Protein AF-A0A6V8KYN8-F1 (afdb_monomer_lite)

pLDDT: mean 85.49, std 18.17, range [21.08, 98.81]

Sequence (596 aa):
MGAVRSIAVTSRNAGNLDVFNVGDNGRVFTSWWYQGSDWAGGRAIGGFFPPDAPVAAISKSPNSIDLFVTGNDGRVYTSWWYEGQDWSGVNDNWRPIGGFFPPGAPITVASRHAGNLDLFVTGNDGRVYTSWWYEGQDWSGVNDNWRSIGGFFPAGAPISVTSRHAGNLDLFITGNDGRVYTSWWYEGQDWSGVNDNWRSIGGFFPAGAPVEAISKSPNSIDLFITGNDGRVYTSWWYEGQEWSGLNDNWRSIGGFFPAGAPISVTSRHAGNLDLFITGHDGRVYTSWWYEGQDWSGVNDNWRSIGGFFPAGAPVEAISKSPNSIDLFITGNDGRVYTSWWYEGQDWSGVNDNWRSIPPQPSGRAINVALESFRCHTETDEAGADEPYIIVAAIDLRSTVNVGGFGLPIPASRAFVYGAFEDVDEQETHQVPFQPVWGLNGEARSLQNPDDTIFLVGLMEWDDGNAQALRNLVAASVNSALFASLNVTDRSTRVNLLMQAFNGALQTPTGGPSTDEWVGLGQELRLVTADVILAETGGTARRSLRFQGTAATTRLPSPFAQRPTSPVWTPASGRQHGCRPDVALARRRSCSGGRRR

Radius of gyration: 29.85 Å; chains: 1; bounding box: 71×74×88 Å

Structure (mmCIF, N/CA/C/O backbone):
data_AF-A0A6V8KYN8-F1
#
_entry.id   AF-A0A6V8KYN8-F1
#
loop_
_atom_site.group_PDB
_atom_site.id
_atom_site.type_symbol
_atom_site.label_atom_id
_atom_site.label_alt_id
_atom_site.label_comp_id
_atom_site.label_asym_id
_atom_site.label_entity_id
_atom_site.label_seq_id
_atom_site.pdbx_PDB_ins_code
_atom_site.Cartn_x
_atom_site.Cartn_y
_atom_site.Cartn_z
_atom_site.occupancy
_atom_site.B_iso_or_equiv
_atom_site.auth_seq_id
_atom_site.auth_comp_id
_atom_site.auth_asym_id
_atom_site.auth_atom_id
_atom_site.pdbx_PDB_model_num
ATOM 1 N N . MET A 1 1 ? -5.652 -20.812 2.209 1.00 23.34 1 MET A N 1
ATOM 2 C CA . MET A 1 1 ? -6.066 -19.431 1.893 1.00 23.34 1 MET A CA 1
ATOM 3 C C . MET A 1 1 ? -4.845 -18.572 2.140 1.00 23.34 1 MET A C 1
ATOM 5 O O . MET A 1 1 ? -4.290 -18.687 3.224 1.00 23.34 1 MET A O 1
ATOM 9 N N . GLY A 1 2 ? -4.341 -17.874 1.119 1.00 29.20 2 GLY A N 1
ATOM 10 C CA . GLY A 1 2 ? -3.249 -16.914 1.312 1.00 29.20 2 GLY A CA 1
ATOM 11 C C . GLY A 1 2 ? -3.720 -15.775 2.215 1.00 29.20 2 GLY A C 1
ATOM 12 O O . GLY A 1 2 ? -4.926 -15.520 2.275 1.00 29.20 2 GLY A O 1
ATOM 13 N N . ALA A 1 3 ? -2.801 -15.148 2.947 1.00 40.41 3 ALA A N 1
ATOM 14 C CA . ALA A 1 3 ? -3.106 -13.921 3.672 1.00 40.41 3 ALA A CA 1
ATOM 15 C C . ALA A 1 3 ? -3.673 -12.889 2.682 1.00 40.41 3 ALA A C 1
ATOM 17 O O . ALA A 1 3 ? -3.210 -12.794 1.547 1.00 40.41 3 ALA A O 1
ATOM 18 N N . VAL A 1 4 ? -4.724 -12.166 3.068 1.00 58.47 4 VAL A N 1
ATOM 19 C CA . VAL A 1 4 ? -5.264 -11.109 2.209 1.00 58.47 4 VAL A CA 1
ATOM 20 C C . VAL A 1 4 ? -4.344 -9.896 2.316 1.00 58.47 4 VAL A C 1
ATOM 22 O O . VAL A 1 4 ? -4.077 -9.432 3.422 1.00 58.47 4 VAL A O 1
ATOM 25 N N . ARG A 1 5 ? -3.871 -9.388 1.172 1.00 71.50 5 ARG A N 1
ATOM 26 C CA . ARG A 1 5 ? -3.003 -8.205 1.086 1.00 71.50 5 ARG A CA 1
ATOM 27 C C . ARG A 1 5 ? -3.592 -7.003 1.807 1.00 71.50 5 ARG A C 1
ATOM 29 O O . ARG A 1 5 ? -4.652 -6.510 1.418 1.00 71.50 5 ARG A O 1
ATOM 36 N N . SER A 1 6 ? -2.844 -6.508 2.787 1.00 83.25 6 SER A N 1
ATOM 37 C CA . SER A 1 6 ? -3.078 -5.210 3.410 1.00 83.25 6 SER A CA 1
ATOM 38 C C . SER A 1 6 ? -2.625 -4.084 2.474 1.00 83.25 6 SER A C 1
ATOM 40 O O . SER A 1 6 ? -1.646 -4.215 1.732 1.00 83.25 6 SER A O 1
ATOM 42 N N . ILE A 1 7 ? -3.380 -2.989 2.486 1.00 92.44 7 ILE A N 1
ATOM 43 C CA . ILE A 1 7 ? -3.111 -1.764 1.739 1.00 92.44 7 ILE A CA 1
ATOM 44 C C . ILE A 1 7 ? -2.935 -0.649 2.762 1.00 92.44 7 ILE A C 1
ATOM 46 O O . ILE A 1 7 ? -3.703 -0.569 3.713 1.00 92.44 7 ILE A O 1
ATOM 50 N N . ALA A 1 8 ? -1.960 0.222 2.530 1.00 95.06 8 ALA A N 1
ATOM 51 C CA . ALA A 1 8 ? -1.865 1.504 3.209 1.00 95.06 8 ALA A CA 1
ATOM 52 C C . ALA A 1 8 ? -2.306 2.599 2.245 1.00 95.06 8 ALA A C 1
ATOM 54 O O . ALA A 1 8 ? -1.895 2.602 1.081 1.00 95.06 8 ALA A O 1
ATOM 55 N N . VAL A 1 9 ? -3.081 3.563 2.726 1.00 95.25 9 VAL A N 1
ATOM 56 C CA . VAL A 1 9 ? -3.381 4.776 1.971 1.00 95.25 9 VAL A CA 1
ATOM 57 C C . VAL A 1 9 ? -3.087 5.995 2.825 1.00 95.25 9 VAL A C 1
ATOM 59 O O . VAL A 1 9 ? -3.316 6.012 4.029 1.00 95.25 9 VAL A O 1
ATOM 62 N N . THR A 1 10 ? -2.557 7.036 2.201 1.00 94.75 10 THR A N 1
ATOM 63 C CA . THR A 1 10 ? -2.356 8.316 2.868 1.00 94.75 10 THR A CA 1
ATOM 64 C C . THR A 1 10 ? -2.632 9.468 1.916 1.00 94.75 10 THR A C 1
ATOM 66 O O . THR A 1 10 ? -2.615 9.320 0.693 1.00 94.75 10 THR A O 1
ATOM 69 N N . SER A 1 11 ? -2.895 10.635 2.490 1.00 92.50 11 SER A N 1
ATOM 70 C CA . SER A 1 11 ? -3.123 11.877 1.763 1.00 92.50 11 SER A CA 1
ATOM 71 C C . SER A 1 11 ? -2.108 12.903 2.245 1.00 92.50 11 SER A C 1
ATOM 73 O O . SER A 1 11 ? -2.225 13.424 3.353 1.00 92.50 11 SER A O 1
ATOM 75 N N . ARG A 1 12 ? -1.108 13.210 1.412 1.00 88.62 12 ARG A N 1
ATOM 76 C CA . ARG A 1 12 ? -0.095 14.229 1.745 1.00 88.62 12 ARG A CA 1
ATOM 77 C C . ARG A 1 12 ? -0.612 15.665 1.680 1.00 88.62 12 ARG A C 1
ATOM 79 O O . ARG A 1 12 ? -0.052 16.533 2.331 1.00 88.62 12 ARG A O 1
ATOM 86 N N . ASN A 1 13 ? -1.659 15.916 0.896 1.00 86.19 13 ASN A N 1
ATOM 87 C CA . ASN A 1 13 ? -2.368 17.193 0.792 1.00 86.19 13 ASN A CA 1
ATOM 88 C C . ASN A 1 13 ? -3.811 16.933 0.373 1.00 86.19 13 ASN A C 1
ATOM 90 O O . ASN A 1 13 ? -4.101 15.898 -0.227 1.00 86.19 13 ASN A O 1
ATOM 94 N N . ALA A 1 14 ? -4.680 17.926 0.568 1.00 83.69 14 ALA A N 1
ATOM 95 C CA . ALA A 1 14 ? -6.004 17.907 -0.039 1.00 83.69 14 ALA A CA 1
ATOM 96 C C . ALA A 1 14 ? -5.908 17.652 -1.556 1.00 83.69 14 ALA A C 1
ATOM 98 O O . ALA A 1 14 ? -5.114 18.283 -2.256 1.00 83.69 14 ALA A O 1
ATOM 99 N N . GLY A 1 15 ? -6.722 16.719 -2.052 1.00 83.19 15 GLY A N 1
ATOM 100 C CA . GLY A 1 15 ? -6.782 16.389 -3.478 1.00 83.19 15 GLY A CA 1
ATOM 101 C C . GLY A 1 15 ? -5.673 15.461 -3.983 1.00 83.19 15 GLY A C 1
ATOM 102 O O . GLY A 1 15 ? -5.506 15.345 -5.197 1.00 83.19 15 GLY A O 1
ATOM 103 N N . ASN A 1 16 ? -4.938 14.784 -3.096 1.00 91.56 16 ASN A N 1
ATOM 104 C CA . ASN A 1 16 ? -3.980 13.754 -3.481 1.00 91.56 16 ASN A CA 1
ATOM 105 C C . ASN A 1 16 ? -4.149 12.482 -2.642 1.00 91.56 16 ASN A C 1
ATOM 107 O O . ASN A 1 16 ? -4.446 12.555 -1.455 1.00 91.56 16 ASN A O 1
ATOM 111 N N . LEU A 1 17 ? -3.909 11.328 -3.257 1.00 94.94 17 LEU A N 1
ATOM 112 C CA . LEU A 1 17 ? -3.855 10.034 -2.582 1.00 94.94 17 LEU A CA 1
ATOM 113 C C . LEU A 1 17 ? -2.600 9.286 -3.007 1.00 94.94 17 LEU A C 1
ATOM 115 O O . LEU A 1 17 ? -2.260 9.277 -4.189 1.00 94.94 17 LEU A O 1
ATOM 119 N N . ASP A 1 18 ? -1.957 8.617 -2.059 1.00 95.50 18 ASP A N 1
ATOM 120 C CA . ASP A 1 18 ? -0.874 7.674 -2.309 1.00 95.50 18 ASP A CA 1
ATOM 121 C C . ASP A 1 18 ? -1.236 6.336 -1.646 1.00 95.50 18 ASP A C 1
ATOM 123 O O . ASP A 1 18 ? -1.604 6.285 -0.473 1.00 95.50 18 ASP A O 1
ATOM 127 N N . VAL A 1 19 ? -1.161 5.259 -2.424 1.00 95.94 19 VAL A N 1
ATOM 128 C CA . VAL A 1 19 ? -1.545 3.890 -2.065 1.00 95.94 19 VAL A CA 1
ATOM 129 C C . VAL A 1 19 ? -0.307 3.007 -2.103 1.00 95.94 19 VAL A C 1
ATOM 131 O O . VAL A 1 19 ? 0.451 3.045 -3.077 1.00 95.94 19 VAL A O 1
ATOM 134 N N . PHE A 1 20 ? -0.134 2.186 -1.070 1.00 95.50 20 PHE A N 1
ATOM 135 C CA . PHE A 1 20 ? 1.021 1.318 -0.881 1.00 95.50 20 PHE A CA 1
ATOM 136 C C . PHE A 1 20 ? 0.610 -0.102 -0.522 1.00 95.50 20 PHE A C 1
ATOM 138 O O . PHE A 1 20 ? -0.346 -0.320 0.217 1.00 95.50 20 PHE A O 1
ATOM 145 N N . ASN A 1 21 ? 1.378 -1.075 -1.001 1.00 93.44 21 ASN A N 1
ATOM 146 C CA . ASN A 1 21 ? 1.255 -2.471 -0.592 1.00 93.44 21 ASN A CA 1
ATOM 147 C C . ASN A 1 21 ? 2.554 -3.224 -0.883 1.00 93.44 21 ASN A C 1
ATOM 149 O O . ASN A 1 21 ? 3.335 -2.830 -1.756 1.00 93.44 21 ASN A O 1
ATOM 153 N N . VAL A 1 22 ? 2.749 -4.345 -0.192 1.00 91.50 22 VAL A N 1
ATOM 154 C CA . VAL A 1 22 ? 3.766 -5.335 -0.553 1.00 91.50 22 VAL A CA 1
ATOM 155 C C . VAL A 1 22 ? 3.171 -6.297 -1.583 1.00 91.50 22 VAL A C 1
ATOM 157 O O . VAL A 1 22 ? 2.069 -6.810 -1.397 1.00 91.50 22 VAL A O 1
ATOM 160 N N . GLY A 1 23 ? 3.857 -6.505 -2.707 1.00 84.69 23 GLY A N 1
ATOM 161 C CA . GLY A 1 23 ? 3.446 -7.481 -3.725 1.00 84.69 23 GLY A CA 1
ATOM 162 C C . GLY A 1 23 ? 3.896 -8.913 -3.401 1.00 84.69 23 GLY A C 1
ATOM 163 O O . GLY A 1 23 ? 4.711 -9.126 -2.507 1.00 84.69 23 GLY A O 1
ATOM 164 N N . ASP A 1 24 ? 3.459 -9.900 -4.200 1.00 80.56 24 ASP A N 1
ATOM 165 C CA . ASP A 1 24 ? 3.880 -11.322 -4.083 1.00 80.56 24 ASP A CA 1
ATOM 166 C C . ASP A 1 24 ? 5.403 -11.515 -4.093 1.00 80.56 24 ASP A C 1
ATOM 168 O O . ASP A 1 24 ? 5.936 -12.519 -3.628 1.00 80.56 24 ASP A O 1
ATOM 172 N N . ASN A 1 25 ? 6.115 -10.569 -4.696 1.00 73.69 25 ASN A N 1
ATOM 173 C CA . ASN A 1 25 ? 7.564 -10.576 -4.832 1.00 73.69 25 ASN A CA 1
ATOM 174 C C . ASN A 1 25 ? 8.295 -9.939 -3.636 1.00 73.69 25 ASN A C 1
ATOM 176 O O . ASN A 1 25 ? 9.516 -9.799 -3.698 1.00 73.69 25 ASN A O 1
ATOM 180 N N . GLY A 1 26 ? 7.569 -9.507 -2.603 1.00 85.19 26 GLY A N 1
ATOM 181 C CA . GLY A 1 26 ? 8.120 -8.837 -1.429 1.00 85.19 26 GLY A CA 1
ATOM 182 C C . GLY A 1 26 ? 8.507 -7.370 -1.641 1.00 85.19 26 GLY A C 1
ATOM 183 O O . GLY A 1 26 ? 8.985 -6.735 -0.704 1.00 85.19 26 GLY A O 1
ATOM 184 N N . ARG A 1 27 ? 8.318 -6.798 -2.838 1.00 88.44 27 ARG A N 1
ATOM 185 C CA . ARG A 1 27 ? 8.599 -5.374 -3.085 1.00 88.44 27 ARG A CA 1
ATOM 186 C C . ARG A 1 27 ? 7.436 -4.510 -2.625 1.00 88.44 27 ARG A C 1
ATOM 188 O O . ARG A 1 27 ? 6.277 -4.876 -2.823 1.00 88.44 27 ARG A O 1
ATOM 195 N N . VAL A 1 28 ? 7.751 -3.332 -2.092 1.00 92.81 28 VAL A N 1
ATOM 196 C CA . VAL A 1 28 ? 6.746 -2.297 -1.826 1.00 92.81 28 VAL A CA 1
ATOM 197 C C . VAL A 1 28 ? 6.464 -1.551 -3.119 1.00 92.81 28 VAL A C 1
ATOM 199 O O . VAL A 1 28 ? 7.387 -1.096 -3.798 1.00 92.81 28 VAL A O 1
ATOM 202 N N . PHE A 1 29 ? 5.191 -1.408 -3.456 1.00 90.81 29 PHE A N 1
ATOM 203 C CA . PHE A 1 29 ? 4.735 -0.633 -4.600 1.00 90.81 29 PHE A CA 1
ATOM 204 C C . PHE A 1 29 ? 4.007 0.622 -4.149 1.00 90.81 29 PHE A C 1
ATOM 206 O O . PHE A 1 29 ? 3.380 0.637 -3.095 1.00 90.81 29 PHE A O 1
ATOM 213 N N . THR A 1 30 ? 4.059 1.653 -4.987 1.00 93.00 30 THR A N 1
ATOM 214 C CA . THR A 1 30 ? 3.237 2.852 -4.846 1.00 93.00 30 THR A CA 1
ATOM 215 C C . THR A 1 30 ? 2.414 3.113 -6.097 1.00 93.00 30 THR A C 1
ATOM 217 O O . THR A 1 30 ? 2.867 2.911 -7.233 1.00 93.00 30 THR A O 1
ATOM 220 N N . SER A 1 31 ? 1.189 3.571 -5.868 1.00 92.88 31 SER A N 1
ATOM 221 C CA . SER A 1 31 ? 0.343 4.221 -6.860 1.00 92.88 31 SER A CA 1
ATOM 222 C C . SER A 1 31 ? -0.220 5.497 -6.275 1.00 92.88 31 SER A C 1
ATOM 224 O O . SER A 1 31 ? -0.469 5.569 -5.079 1.00 92.88 31 SER A O 1
ATOM 226 N N . TRP A 1 32 ? -0.421 6.505 -7.105 1.00 92.69 32 TRP A N 1
ATOM 227 C CA . TRP A 1 32 ? -0.837 7.817 -6.647 1.00 92.69 32 TRP A CA 1
ATOM 228 C C . TRP A 1 32 ? -1.872 8.422 -7.581 1.00 92.69 32 TRP A C 1
ATOM 230 O O . TRP A 1 32 ? -1.965 8.087 -8.767 1.00 92.69 32 TRP A O 1
ATOM 240 N N . TRP A 1 33 ? -2.650 9.337 -7.028 1.00 93.25 33 TRP A N 1
ATOM 241 C CA . TRP A 1 33 ? -3.698 10.052 -7.726 1.00 93.25 33 TRP A CA 1
ATOM 242 C C . TRP A 1 33 ? -3.673 11.522 -7.340 1.00 93.25 33 TRP A C 1
ATOM 244 O O . TRP A 1 33 ? -3.580 11.857 -6.161 1.00 93.25 33 TRP A O 1
ATOM 254 N N . TYR A 1 34 ? -3.822 12.378 -8.348 1.00 89.50 34 TYR A N 1
ATOM 255 C CA . TYR A 1 34 ? -4.008 13.813 -8.184 1.00 89.50 34 TYR A CA 1
ATOM 256 C C . TYR A 1 34 ? -5.390 14.209 -8.686 1.00 89.50 34 TYR A C 1
ATOM 258 O O . TYR A 1 34 ? -5.866 13.692 -9.702 1.00 89.50 34 TYR A O 1
ATOM 266 N N . GLN A 1 35 ? -5.997 15.196 -8.034 1.00 85.44 35 GLN A N 1
ATOM 267 C CA . GLN A 1 35 ? -7.238 15.791 -8.503 1.00 85.44 35 GLN A CA 1
ATOM 268 C C . GLN A 1 35 ? -7.124 16.262 -9.959 1.00 85.44 35 GLN A C 1
ATOM 270 O O . GLN A 1 35 ? -6.202 16.981 -10.335 1.00 85.44 35 GLN A O 1
ATOM 275 N N . GLY A 1 36 ? -8.083 15.836 -10.785 1.00 81.44 36 GLY A N 1
ATOM 276 C CA . GLY A 1 36 ? -8.112 16.141 -12.218 1.00 81.44 36 GLY A CA 1
ATOM 277 C C . GLY A 1 36 ? -7.216 15.253 -13.088 1.00 81.44 36 GLY A C 1
ATOM 278 O O . GLY A 1 36 ? -7.164 15.467 -14.295 1.00 81.44 36 GLY A O 1
ATOM 279 N N . SER A 1 37 ? -6.537 14.259 -12.510 1.00 84.06 37 SER A N 1
ATOM 280 C CA . SER A 1 37 ? -5.737 13.269 -13.239 1.00 84.06 37 SER A CA 1
ATOM 281 C C . SER A 1 37 ? -6.308 11.859 -13.087 1.00 84.06 37 SER A C 1
ATOM 283 O O . SER A 1 37 ? -7.102 11.573 -12.189 1.00 84.06 37 SER A O 1
ATOM 285 N N . ASP A 1 38 ? -5.879 10.956 -13.966 1.00 85.62 38 ASP A N 1
ATOM 286 C CA . ASP A 1 38 ? -6.027 9.524 -13.733 1.00 85.62 38 ASP A CA 1
ATOM 287 C C . ASP A 1 38 ? -4.990 9.017 -12.725 1.00 85.62 38 ASP A C 1
ATOM 289 O O . ASP A 1 38 ? -3.974 9.663 -12.462 1.00 85.62 38 ASP A O 1
ATOM 293 N N . TRP A 1 39 ? -5.250 7.837 -12.163 1.00 89.81 39 TRP A N 1
ATOM 294 C CA . TRP A 1 39 ? -4.274 7.142 -11.334 1.00 89.81 39 TRP A CA 1
ATOM 295 C C . TRP A 1 39 ? -2.990 6.855 -12.117 1.00 89.81 39 TRP A C 1
ATOM 297 O O . TRP A 1 39 ? -3.029 6.373 -13.251 1.00 89.81 39 TRP A O 1
ATOM 307 N N . ALA A 1 40 ? -1.854 7.062 -11.465 1.00 83.88 40 ALA A N 1
ATOM 308 C CA . ALA A 1 40 ? -0.535 6.690 -11.951 1.00 83.88 40 ALA A CA 1
ATOM 309 C C . ALA A 1 40 ? 0.153 5.755 -10.946 1.00 83.88 40 ALA A C 1
ATOM 311 O O . ALA A 1 40 ? -0.252 5.656 -9.789 1.00 83.88 40 ALA A O 1
ATOM 312 N N . GLY A 1 41 ? 1.186 5.039 -11.389 1.00 82.88 41 GLY A N 1
ATOM 313 C CA . GLY A 1 41 ? 2.013 4.216 -10.508 1.00 82.88 41 GLY A CA 1
ATOM 314 C C . GLY A 1 41 ? 2.144 2.764 -10.937 1.00 82.88 41 GLY A C 1
ATOM 315 O O . GLY A 1 41 ? 2.483 2.492 -12.089 1.00 82.88 41 GLY A O 1
ATOM 316 N N . GLY A 1 42 ? 2.001 1.844 -9.979 1.00 76.94 42 GLY A N 1
ATOM 317 C CA . GLY A 1 42 ? 2.510 0.474 -10.103 1.00 76.94 42 GLY A CA 1
ATOM 318 C C . GLY A 1 42 ? 4.041 0.415 -10.018 1.00 76.94 42 GLY A C 1
ATOM 319 O O . GLY A 1 42 ? 4.666 -0.519 -10.519 1.00 76.94 42 GLY A O 1
ATOM 320 N N . ARG A 1 43 ? 4.665 1.442 -9.429 1.00 83.75 43 ARG A N 1
ATOM 321 C CA . ARG A 1 43 ? 6.120 1.589 -9.340 1.00 83.75 43 ARG A CA 1
ATOM 322 C C . ARG A 1 43 ? 6.634 0.942 -8.060 1.00 83.75 43 ARG A C 1
ATOM 324 O O . ARG A 1 43 ? 6.095 1.207 -6.990 1.00 83.75 43 ARG A O 1
ATOM 331 N N . ALA A 1 44 ? 7.685 0.131 -8.160 1.00 84.88 44 ALA A N 1
ATOM 332 C CA . ALA A 1 44 ? 8.351 -0.416 -6.984 1.00 84.88 44 ALA A CA 1
ATOM 333 C C . ALA A 1 44 ? 9.220 0.655 -6.301 1.00 84.88 44 ALA A C 1
ATOM 335 O O . ALA A 1 44 ? 9.998 1.337 -6.965 1.00 84.88 44 ALA A O 1
ATOM 336 N N . ILE A 1 45 ? 9.130 0.745 -4.976 1.00 87.00 45 ILE A N 1
ATOM 337 C CA . ILE A 1 45 ? 9.997 1.554 -4.100 1.00 87.00 45 ILE A CA 1
ATOM 338 C C . ILE A 1 45 ? 11.144 0.690 -3.534 1.00 87.00 45 ILE A C 1
ATOM 340 O O . ILE A 1 45 ? 11.861 1.078 -2.624 1.00 87.00 45 ILE A O 1
ATOM 344 N N . GLY A 1 46 ? 11.344 -0.513 -4.071 1.00 84.06 46 GLY A N 1
ATOM 345 C CA . GLY A 1 46 ? 12.358 -1.446 -3.584 1.00 84.06 46 GLY A CA 1
ATOM 346 C C . GLY A 1 46 ? 11.899 -2.275 -2.382 1.00 84.06 46 GLY A C 1
ATOM 347 O O . GLY A 1 46 ? 10.703 -2.384 -2.098 1.00 84.06 46 GLY A O 1
ATOM 348 N N . GLY A 1 47 ? 12.875 -2.875 -1.708 1.00 82.12 47 GLY A N 1
ATOM 349 C CA . GLY A 1 47 ? 12.687 -3.719 -0.533 1.00 82.12 47 GLY A CA 1
ATOM 350 C C . GLY A 1 47 ? 12.395 -5.180 -0.876 1.00 82.12 47 GLY A C 1
ATOM 351 O O . GLY A 1 47 ? 11.966 -5.509 -1.983 1.00 82.12 47 GLY A O 1
ATOM 352 N N . PHE A 1 48 ? 12.648 -6.061 0.093 1.00 88.00 48 PHE A N 1
ATOM 353 C CA . PHE A 1 48 ? 12.319 -7.485 0.029 1.00 88.00 48 PHE A CA 1
ATOM 354 C C . PHE A 1 48 ? 11.724 -7.923 1.371 1.00 88.00 48 PHE A C 1
ATOM 356 O O . PHE A 1 48 ? 12.420 -8.379 2.283 1.00 88.00 48 PHE A O 1
ATOM 363 N N . PHE A 1 49 ? 10.420 -7.715 1.494 1.00 92.00 49 PHE A N 1
ATOM 364 C CA . PHE A 1 49 ? 9.603 -7.976 2.675 1.00 92.00 49 PHE A CA 1
ATOM 365 C C . PHE A 1 49 ? 8.810 -9.278 2.513 1.00 92.00 49 PHE A C 1
ATOM 367 O O . PHE A 1 49 ? 8.749 -9.820 1.405 1.00 92.00 49 PHE A O 1
ATOM 374 N N . PRO A 1 50 ? 8.227 -9.828 3.591 1.00 92.44 50 PRO A N 1
ATOM 375 C CA . PRO A 1 50 ? 7.306 -10.947 3.459 1.00 92.44 50 PRO A CA 1
ATOM 376 C C . PRO A 1 50 ? 6.172 -10.567 2.494 1.00 92.44 50 PRO A C 1
ATOM 378 O O . PRO A 1 50 ? 5.629 -9.466 2.618 1.00 92.44 50 PRO A O 1
ATOM 381 N N . PRO A 1 51 ? 5.824 -11.424 1.518 1.00 87.31 51 PRO A N 1
ATOM 382 C CA . PRO A 1 51 ? 4.704 -11.167 0.623 1.00 87.31 51 PRO A CA 1
ATOM 383 C C . PRO A 1 51 ? 3.437 -10.821 1.403 1.00 87.31 51 PRO A C 1
ATOM 385 O O . PRO A 1 51 ? 3.157 -11.433 2.433 1.00 87.31 51 PRO A O 1
ATOM 388 N N . ASP A 1 52 ? 2.697 -9.831 0.908 1.00 87.81 52 ASP A N 1
ATOM 389 C CA . ASP A 1 52 ? 1.433 -9.366 1.486 1.00 87.81 52 ASP A CA 1
ATOM 390 C C . ASP A 1 52 ? 1.541 -8.754 2.900 1.00 87.81 52 ASP A C 1
ATOM 392 O O . ASP A 1 52 ? 0.513 -8.476 3.524 1.00 87.81 52 ASP A O 1
ATOM 396 N N . ALA A 1 53 ? 2.763 -8.503 3.398 1.00 93.62 53 ALA A N 1
ATOM 397 C CA . ALA A 1 53 ? 2.977 -7.845 4.683 1.00 93.62 53 ALA A CA 1
ATOM 398 C C . ALA A 1 53 ? 2.296 -6.461 4.727 1.00 93.62 53 ALA A C 1
ATOM 400 O O . ALA A 1 53 ? 2.371 -5.710 3.745 1.00 93.62 53 ALA A O 1
ATOM 401 N N . PRO A 1 54 ? 1.672 -6.087 5.860 1.00 95.38 54 PRO A N 1
ATOM 402 C CA . PRO A 1 54 ? 1.139 -4.748 6.049 1.00 95.38 54 PRO A CA 1
ATOM 403 C C . PRO A 1 54 ? 2.228 -3.686 5.926 1.00 95.38 54 PRO A C 1
ATOM 405 O O . PRO A 1 54 ? 3.324 -3.819 6.475 1.00 95.38 54 PRO A O 1
ATOM 408 N N . VAL A 1 55 ? 1.890 -2.611 5.221 1.00 96.38 55 VAL A N 1
ATOM 409 C CA . VAL A 1 55 ? 2.676 -1.379 5.177 1.00 96.38 55 VAL A CA 1
ATOM 410 C C . VAL A 1 55 ? 1.933 -0.357 6.024 1.00 96.38 55 VAL A C 1
ATOM 412 O O . VAL A 1 55 ? 0.727 -0.205 5.865 1.00 96.38 55 VAL A O 1
ATOM 415 N N . ALA A 1 56 ? 2.628 0.365 6.895 1.00 96.81 56 ALA A N 1
ATOM 416 C CA . ALA A 1 56 ? 2.079 1.583 7.481 1.00 96.81 56 ALA A CA 1
ATOM 417 C C . ALA A 1 56 ? 2.550 2.787 6.679 1.00 96.81 56 ALA A C 1
ATOM 419 O O . ALA A 1 56 ? 3.727 2.858 6.321 1.00 96.81 56 ALA A O 1
ATOM 420 N N . ALA A 1 57 ? 1.650 3.731 6.422 1.00 96.12 57 ALA A N 1
ATOM 421 C CA . ALA A 1 57 ? 1.950 4.963 5.710 1.00 96.12 57 ALA A CA 1
ATOM 422 C C . ALA A 1 57 ? 1.416 6.162 6.488 1.00 96.12 57 ALA A C 1
ATOM 424 O O . ALA A 1 57 ? 0.283 6.146 6.962 1.00 96.12 57 ALA A O 1
ATOM 425 N N . ILE A 1 58 ? 2.213 7.221 6.588 1.00 94.56 58 ILE A N 1
ATOM 426 C CA . ILE A 1 58 ? 1.780 8.473 7.205 1.00 94.56 58 ILE A CA 1
ATOM 427 C C . ILE A 1 58 ? 2.395 9.669 6.492 1.00 94.56 58 ILE A C 1
ATOM 429 O O . ILE A 1 58 ? 3.563 9.656 6.111 1.00 94.56 58 ILE A O 1
ATOM 433 N N . SER A 1 59 ? 1.607 10.729 6.346 1.00 91.88 59 SER A N 1
ATOM 434 C CA . SER A 1 59 ? 2.098 12.045 5.955 1.00 91.88 59 SER A CA 1
ATOM 435 C C . SER A 1 59 ? 2.284 12.900 7.205 1.00 91.88 59 SER A C 1
ATOM 437 O O . SER A 1 59 ? 1.320 13.437 7.747 1.00 91.88 59 SER A O 1
ATOM 439 N N . LYS A 1 60 ? 3.529 13.046 7.667 1.00 83.62 60 LYS A N 1
ATOM 440 C CA . LYS A 1 60 ? 3.862 13.859 8.855 1.00 83.62 60 LYS A CA 1
ATOM 441 C C . LYS A 1 60 ? 3.800 15.373 8.616 1.00 83.62 60 LYS A C 1
ATOM 443 O O . LYS A 1 60 ? 3.722 16.156 9.559 1.00 83.62 60 LYS A O 1
ATOM 448 N N . SER A 1 61 ? 3.871 15.786 7.357 1.00 84.38 61 SER A N 1
ATOM 449 C CA . SER A 1 61 ? 3.754 17.171 6.899 1.00 84.38 61 SER A CA 1
ATOM 450 C C . SER A 1 61 ? 3.339 17.186 5.427 1.00 84.38 61 SER A C 1
ATOM 452 O O . SER A 1 61 ? 3.611 16.200 4.732 1.00 84.38 61 SER A O 1
ATOM 454 N N . PRO A 1 62 ? 2.747 18.290 4.930 1.00 88.38 62 PRO A N 1
ATOM 455 C CA . PRO A 1 62 ? 2.515 18.482 3.503 1.00 88.38 62 PRO A CA 1
ATOM 456 C C . PRO A 1 62 ? 3.721 18.061 2.662 1.00 88.38 62 PRO A C 1
ATOM 458 O O . PRO A 1 62 ? 4.863 18.328 3.039 1.00 88.38 62 PRO A O 1
ATOM 461 N N . ASN A 1 63 ? 3.469 17.408 1.527 1.00 90.00 63 ASN A N 1
ATOM 462 C CA . ASN A 1 63 ? 4.514 16.993 0.581 1.00 90.00 63 ASN A CA 1
ATOM 463 C C . ASN A 1 63 ? 5.565 16.011 1.140 1.00 90.00 63 ASN A C 1
ATOM 465 O O . ASN A 1 63 ? 6.683 15.946 0.623 1.00 90.00 63 ASN A O 1
ATOM 469 N N . SER A 1 64 ? 5.214 15.218 2.156 1.00 92.88 64 SER A N 1
ATOM 470 C CA . SER A 1 64 ? 6.081 14.157 2.678 1.00 92.88 64 SER A CA 1
ATOM 471 C C . SER A 1 64 ? 5.300 12.902 3.035 1.00 92.88 64 SER A C 1
ATOM 473 O O . SER A 1 64 ? 4.138 12.996 3.422 1.00 92.88 64 SER A O 1
ATOM 475 N N . ILE A 1 65 ? 5.934 11.739 2.903 1.00 95.56 65 ILE A N 1
ATOM 476 C CA . ILE A 1 65 ? 5.358 10.453 3.306 1.00 95.56 65 ILE A CA 1
ATOM 477 C C . ILE A 1 65 ? 6.455 9.596 3.925 1.00 95.56 65 ILE A C 1
ATOM 479 O O . ILE A 1 65 ? 7.550 9.509 3.372 1.00 95.56 65 ILE A O 1
ATOM 483 N N . ASP A 1 66 ? 6.133 8.919 5.018 1.00 96.69 66 ASP A N 1
ATOM 484 C CA . ASP A 1 66 ? 6.966 7.903 5.646 1.00 96.69 66 ASP A CA 1
ATOM 485 C C . ASP A 1 66 ? 6.236 6.554 5.600 1.00 96.69 66 ASP A C 1
ATOM 487 O O . ASP A 1 66 ? 5.035 6.471 5.872 1.00 96.69 66 ASP A O 1
ATOM 491 N N . LEU A 1 67 ? 6.970 5.504 5.234 1.00 97.81 67 LEU A N 1
ATOM 492 C CA . LEU A 1 67 ? 6.505 4.122 5.182 1.00 97.81 67 LEU A CA 1
ATOM 493 C C . LEU A 1 67 ? 7.245 3.269 6.201 1.00 97.81 67 LEU A C 1
ATOM 495 O O . LEU A 1 67 ? 8.443 3.468 6.421 1.00 97.81 67 LEU A O 1
ATOM 499 N N . PHE A 1 68 ? 6.551 2.271 6.745 1.00 98.19 68 PHE A N 1
ATOM 500 C CA . PHE A 1 68 ? 7.114 1.299 7.680 1.00 98.19 68 PHE A CA 1
ATOM 501 C C . PHE A 1 68 ? 6.648 -0.116 7.353 1.00 98.19 68 PHE A C 1
ATOM 503 O O . PHE A 1 68 ? 5.468 -0.328 7.073 1.00 98.19 68 PHE A O 1
ATOM 510 N N . VAL A 1 69 ? 7.571 -1.080 7.399 1.00 98.12 69 VAL A N 1
ATOM 511 C CA . VAL A 1 69 ? 7.286 -2.502 7.144 1.00 98.12 69 VAL A CA 1
ATOM 512 C C . VAL A 1 69 ? 8.150 -3.378 8.049 1.00 98.12 69 VAL A C 1
ATOM 514 O O . VAL A 1 69 ? 9.338 -3.100 8.233 1.00 98.12 69 VAL A O 1
ATOM 517 N N . THR A 1 70 ? 7.581 -4.460 8.581 1.00 98.25 70 THR A N 1
ATOM 518 C CA . THR A 1 70 ? 8.339 -5.488 9.309 1.00 98.25 70 THR A CA 1
ATOM 519 C C . THR A 1 70 ? 8.962 -6.489 8.329 1.00 98.25 70 THR A C 1
ATOM 521 O O . THR A 1 70 ? 8.265 -7.166 7.573 1.00 98.25 70 THR A O 1
ATOM 524 N N . GLY A 1 71 ? 10.290 -6.578 8.338 1.00 95.94 71 GLY A N 1
ATOM 525 C CA . GLY A 1 71 ? 11.122 -7.390 7.455 1.00 95.94 71 GLY A CA 1
ATOM 526 C C . GLY A 1 71 ? 11.027 -8.897 7.665 1.00 95.94 71 GLY A C 1
ATOM 527 O O . GLY A 1 71 ? 10.514 -9.391 8.667 1.00 95.94 71 GLY A O 1
ATOM 528 N N . ASN A 1 72 ? 11.590 -9.639 6.706 1.00 94.25 72 ASN A N 1
ATOM 529 C CA . ASN A 1 72 ? 11.753 -11.095 6.788 1.00 94.25 72 ASN A CA 1
ATOM 530 C C . ASN A 1 72 ? 12.640 -11.525 7.973 1.00 94.25 72 ASN A C 1
ATOM 532 O O . ASN A 1 72 ? 12.523 -12.645 8.460 1.00 94.25 72 ASN A O 1
ATOM 536 N N . ASP A 1 73 ? 13.524 -10.639 8.431 1.00 93.62 73 ASP A N 1
ATOM 537 C CA . ASP A 1 73 ? 14.403 -10.828 9.586 1.00 93.62 73 ASP A CA 1
ATOM 538 C C . ASP A 1 73 ? 13.785 -10.339 10.910 1.00 93.62 73 ASP A C 1
ATOM 540 O O . ASP A 1 73 ? 14.449 -10.368 11.945 1.00 93.62 73 ASP A O 1
ATOM 544 N N . GLY A 1 74 ? 12.529 -9.880 10.882 1.00 96.00 74 GLY A N 1
ATOM 545 C CA . GLY A 1 74 ? 11.812 -9.353 12.040 1.00 96.00 74 GLY A CA 1
ATOM 546 C C . GLY A 1 74 ? 12.157 -7.908 12.414 1.00 96.00 74 GLY A C 1
ATOM 547 O O . GLY A 1 74 ? 11.554 -7.380 13.350 1.00 96.00 74 GLY A O 1
ATOM 548 N N . ARG A 1 75 ? 13.082 -7.237 11.713 1.00 97.81 75 ARG A N 1
ATOM 549 C CA . ARG A 1 75 ? 13.362 -5.810 11.943 1.00 97.81 75 ARG A CA 1
ATOM 550 C C . ARG A 1 75 ? 12.297 -4.940 11.305 1.00 97.81 75 ARG A C 1
ATOM 552 O O . ARG A 1 75 ? 11.779 -5.270 10.243 1.00 97.81 75 ARG A O 1
ATOM 559 N N . VAL A 1 76 ? 12.022 -3.784 11.896 1.00 98.50 76 VAL A N 1
ATOM 560 C CA . VAL A 1 76 ? 11.214 -2.767 11.219 1.00 98.50 76 VAL A CA 1
ATOM 561 C C . VAL A 1 76 ? 12.125 -1.935 10.322 1.00 98.50 76 VAL A C 1
ATOM 563 O O . VAL A 1 76 ? 13.228 -1.544 10.713 1.00 98.50 76 VAL A O 1
ATOM 566 N N . TYR A 1 77 ? 11.658 -1.667 9.110 1.00 98.44 77 TYR A N 1
ATOM 567 C CA . TYR A 1 77 ? 12.320 -0.821 8.127 1.00 98.44 77 TYR A CA 1
ATOM 568 C C . TYR A 1 77 ? 11.471 0.402 7.824 1.00 98.44 77 TYR A C 1
ATOM 570 O O . TYR A 1 77 ? 10.245 0.339 7.883 1.00 98.44 77 TYR A O 1
ATOM 578 N N . THR A 1 78 ? 12.130 1.492 7.442 1.00 98.12 78 THR A N 1
ATOM 579 C CA . THR A 1 78 ? 11.488 2.715 6.973 1.00 98.12 78 THR A CA 1
ATOM 580 C C . THR A 1 78 ? 12.020 3.160 5.613 1.00 98.12 78 THR A C 1
ATOM 582 O O . THR A 1 78 ? 13.194 2.962 5.283 1.00 98.12 78 THR A O 1
ATOM 585 N N . SER A 1 79 ? 11.140 3.772 4.827 1.00 97.31 79 SER A N 1
ATOM 586 C CA . SER A 1 79 ? 11.457 4.517 3.610 1.00 97.31 79 SER A CA 1
ATOM 587 C C . SER A 1 79 ? 10.595 5.769 3.593 1.00 97.31 79 SER A C 1
ATOM 589 O O . SER A 1 79 ? 9.436 5.727 3.989 1.00 97.31 79 SER A O 1
ATOM 591 N N . TRP A 1 80 ? 11.139 6.874 3.108 1.00 95.56 80 TRP A N 1
ATOM 592 C CA . TRP A 1 80 ? 10.463 8.164 3.108 1.00 95.56 80 TRP A CA 1
ATOM 593 C C . TRP A 1 80 ? 10.547 8.821 1.738 1.00 95.56 80 TRP A C 1
ATOM 595 O O . TRP A 1 80 ? 11.421 8.511 0.924 1.00 95.56 80 TRP A O 1
ATOM 605 N N . TRP A 1 81 ? 9.630 9.744 1.494 1.00 95.38 81 TRP A N 1
ATOM 606 C CA . TRP A 1 81 ? 9.543 10.531 0.278 1.00 95.38 81 TRP A CA 1
ATOM 607 C C . TRP A 1 81 ? 9.301 11.997 0.606 1.00 95.38 81 TRP A C 1
ATOM 609 O O . TRP A 1 81 ? 8.544 12.327 1.521 1.00 95.38 81 TRP A O 1
ATOM 619 N N . TYR A 1 82 ? 9.922 12.861 -0.190 1.00 92.81 82 TYR A N 1
ATOM 620 C CA . TYR A 1 82 ? 9.716 14.302 -0.185 1.00 92.81 82 TYR A CA 1
ATOM 621 C C . TYR A 1 82 ? 9.493 14.777 -1.615 1.00 92.81 82 TYR A C 1
ATOM 623 O O . TYR A 1 82 ? 10.096 14.250 -2.553 1.00 92.81 82 TYR A O 1
ATOM 631 N N . GLU A 1 83 ? 8.670 15.806 -1.785 1.00 89.31 83 GLU A N 1
ATOM 632 C CA . GLU A 1 83 ? 8.497 16.439 -3.090 1.00 89.31 83 GLU A CA 1
ATOM 633 C C . GLU A 1 83 ? 9.841 16.901 -3.681 1.00 89.31 83 GLU A C 1
ATOM 635 O O . GLU A 1 83 ? 10.697 17.464 -2.999 1.00 89.31 83 GLU A O 1
ATOM 640 N N . GLY A 1 84 ? 10.036 16.623 -4.973 1.00 86.88 84 GLY A N 1
ATOM 641 C CA . GLY A 1 84 ? 11.282 16.905 -5.689 1.00 86.88 84 GLY A CA 1
ATOM 642 C C . GLY A 1 84 ? 12.398 15.876 -5.471 1.00 86.88 84 GLY A C 1
ATOM 643 O O . GLY A 1 84 ? 13.448 16.001 -6.097 1.00 86.88 84 GLY A O 1
ATOM 644 N N . GLN A 1 85 ? 12.180 14.861 -4.633 1.00 88.62 85 GLN A N 1
ATOM 645 C CA . GLN A 1 85 ? 13.093 13.737 -4.434 1.00 88.62 85 GLN A CA 1
ATOM 646 C C . GLN A 1 85 ? 12.427 12.417 -4.828 1.00 88.62 85 GLN A C 1
ATOM 648 O O . GLN A 1 85 ? 11.204 12.311 -4.957 1.00 88.62 85 GLN A O 1
ATOM 653 N N . ASP A 1 86 ? 13.254 11.396 -5.029 1.00 87.25 86 ASP A N 1
ATOM 654 C CA . ASP A 1 86 ? 12.770 10.025 -5.116 1.00 87.25 86 ASP A CA 1
ATOM 655 C C . ASP A 1 86 ? 12.608 9.417 -3.713 1.00 87.25 86 ASP A C 1
ATOM 657 O O . ASP A 1 86 ? 13.070 9.973 -2.715 1.00 87.25 86 ASP A O 1
ATOM 661 N N . TRP A 1 87 ? 11.942 8.270 -3.629 1.00 92.94 87 TRP A N 1
ATOM 662 C CA . TRP A 1 87 ? 11.834 7.508 -2.390 1.00 92.94 87 TRP A CA 1
ATOM 663 C C . TRP A 1 87 ? 13.210 7.074 -1.885 1.00 92.94 87 TRP A C 1
ATOM 665 O O . TRP A 1 87 ? 14.026 6.584 -2.660 1.00 92.94 87 TRP A O 1
ATOM 675 N N . SER A 1 88 ? 13.457 7.161 -0.578 1.00 92.94 88 SER A N 1
ATOM 676 C CA . SER A 1 88 ? 14.742 6.736 -0.006 1.00 92.94 88 SER A CA 1
ATOM 677 C C . SER A 1 88 ? 14.999 5.231 -0.143 1.00 92.94 88 SER A C 1
ATOM 679 O O . SER A 1 88 ? 16.151 4.820 -0.248 1.00 92.94 88 SER A O 1
ATOM 681 N N . GLY A 1 89 ? 13.941 4.416 -0.199 1.00 88.75 89 GLY A N 1
ATOM 682 C CA . GLY A 1 89 ? 14.020 2.962 -0.336 1.00 88.75 89 GLY A CA 1
ATOM 683 C C . GLY A 1 89 ? 14.358 2.440 -1.736 1.00 88.75 89 GLY A C 1
ATOM 684 O O . GLY A 1 89 ? 14.616 1.239 -1.874 1.00 88.75 89 GLY A O 1
ATOM 685 N N . VAL A 1 90 ? 14.380 3.292 -2.776 1.00 83.38 90 VAL A N 1
ATOM 686 C CA . VAL A 1 90 ? 14.711 2.841 -4.141 1.00 83.38 90 VAL A CA 1
ATOM 687 C C . VAL A 1 90 ? 16.085 2.176 -4.185 1.00 83.38 90 VAL A C 1
ATOM 689 O O . VAL A 1 90 ? 16.993 2.517 -3.425 1.00 83.38 90 VAL A O 1
ATOM 692 N N . ASN A 1 91 ? 16.245 1.219 -5.101 1.00 74.62 91 ASN A N 1
ATOM 693 C CA . ASN A 1 91 ? 17.422 0.347 -5.171 1.00 74.62 91 ASN A CA 1
ATOM 694 C C . ASN A 1 91 ? 17.649 -0.463 -3.881 1.00 74.62 91 ASN A C 1
ATOM 696 O O . ASN A 1 91 ? 18.787 -0.709 -3.495 1.00 74.62 91 ASN A O 1
ATOM 700 N N . ASP A 1 92 ? 16.559 -0.865 -3.223 1.00 81.75 92 ASP A N 1
ATOM 701 C CA . ASP A 1 92 ? 16.559 -1.717 -2.029 1.00 81.75 92 ASP A CA 1
ATOM 702 C C . ASP A 1 92 ? 17.275 -1.085 -0.810 1.00 81.75 92 ASP A C 1
ATOM 704 O O . ASP A 1 92 ? 17.715 -1.785 0.098 1.00 81.75 92 ASP A O 1
ATOM 708 N N . ASN A 1 93 ? 17.312 0.253 -0.745 1.00 86.50 93 ASN A N 1
ATOM 709 C CA . ASN A 1 93 ? 17.946 1.043 0.323 1.00 86.50 93 ASN A CA 1
ATOM 710 C C . ASN A 1 93 ? 17.009 1.356 1.503 1.00 86.50 93 ASN A C 1
ATOM 712 O O . ASN A 1 93 ? 17.094 2.415 2.127 1.00 86.50 93 ASN A O 1
ATOM 716 N N . TRP A 1 94 ? 16.091 0.443 1.822 1.00 94.06 94 TRP A N 1
ATOM 717 C CA . TRP A 1 94 ? 15.220 0.598 2.986 1.00 94.06 94 TRP A CA 1
ATOM 718 C C . TRP A 1 94 ? 16.049 0.624 4.271 1.00 94.06 94 TRP A C 1
ATOM 720 O O . TRP A 1 94 ? 16.913 -0.227 4.496 1.00 94.06 94 TRP A O 1
ATOM 730 N N . ARG A 1 95 ? 15.784 1.603 5.135 1.00 96.56 95 ARG A N 1
ATOM 731 C CA . ARG A 1 95 ? 16.587 1.840 6.333 1.00 96.56 95 ARG A CA 1
ATOM 732 C C . ARG A 1 95 ? 16.051 1.022 7.512 1.00 96.56 95 ARG A C 1
ATOM 734 O O . ARG A 1 95 ? 14.889 1.209 7.863 1.00 96.56 95 ARG A O 1
ATOM 741 N N . PRO A 1 96 ? 16.857 0.178 8.178 1.00 96.81 96 PRO A N 1
ATOM 742 C CA . PRO A 1 96 ? 16.412 -0.513 9.384 1.00 96.81 96 PRO A CA 1
ATOM 743 C C . PRO A 1 96 ? 16.322 0.459 10.568 1.00 96.81 96 PRO A C 1
ATOM 745 O O . PRO A 1 96 ? 17.229 1.260 10.796 1.00 96.81 96 PRO A O 1
ATOM 748 N N . ILE A 1 97 ? 15.257 0.337 11.357 1.00 96.69 97 ILE A N 1
ATOM 749 C CA . ILE A 1 97 ? 15.066 1.030 12.644 1.00 96.69 97 ILE A CA 1
ATOM 750 C C . ILE A 1 97 ? 15.097 0.048 13.828 1.00 96.69 97 ILE A C 1
ATOM 752 O O . ILE A 1 97 ? 14.660 0.376 14.926 1.00 96.69 97 ILE A O 1
ATOM 756 N N . GLY A 1 98 ? 15.643 -1.152 13.603 1.00 95.69 98 GLY A N 1
ATOM 757 C CA . GLY A 1 98 ? 15.873 -2.189 14.613 1.00 95.69 98 GLY A CA 1
ATOM 758 C C . GLY A 1 98 ? 14.643 -3.032 14.959 1.00 95.69 98 GLY A C 1
ATOM 759 O O . GLY A 1 98 ? 13.608 -2.965 14.293 1.00 95.69 98 GLY A O 1
ATOM 760 N N . GLY A 1 99 ? 14.783 -3.825 16.018 1.00 95.12 99 GLY A N 1
ATOM 761 C CA . GLY A 1 99 ? 13.736 -4.678 16.582 1.00 95.12 99 GLY A CA 1
ATOM 762 C C . GLY A 1 99 ? 13.820 -6.137 16.124 1.00 95.12 99 GLY A C 1
ATOM 763 O O . GLY A 1 99 ? 14.535 -6.474 15.186 1.00 95.12 99 GLY A O 1
ATOM 764 N N . PHE A 1 100 ? 13.091 -7.019 16.811 1.00 96.12 100 PHE A N 1
ATOM 765 C CA . PHE A 1 100 ? 12.980 -8.436 16.452 1.00 96.12 100 PHE A CA 1
ATOM 766 C C . PHE A 1 100 ? 11.550 -8.924 16.703 1.00 96.12 100 PHE A C 1
ATOM 768 O O . PHE A 1 100 ? 11.209 -9.458 17.764 1.00 96.12 100 PHE A O 1
ATOM 775 N N . PHE A 1 101 ? 10.694 -8.683 15.718 1.00 98.06 101 PHE A N 1
ATOM 776 C CA . PHE A 1 101 ? 9.257 -8.935 15.750 1.00 98.06 101 PHE A CA 1
ATOM 777 C C . PHE A 1 101 ? 8.884 -10.099 14.820 1.00 98.06 101 PHE A C 1
ATOM 779 O O . PHE A 1 101 ? 9.737 -10.567 14.059 1.00 98.06 101 PHE A O 1
ATOM 786 N N . PRO A 1 102 ? 7.647 -10.623 14.880 1.00 98.19 102 PRO A N 1
ATOM 787 C CA . PRO A 1 102 ? 7.212 -11.630 13.921 1.00 98.19 102 PRO A CA 1
ATOM 788 C C . PRO A 1 102 ? 7.378 -11.095 12.484 1.00 98.19 102 PRO A C 1
ATOM 790 O O . PRO A 1 102 ? 6.976 -9.959 12.221 1.00 98.19 102 PRO A O 1
ATOM 793 N N . PRO A 1 103 ? 7.969 -11.858 11.545 1.00 96.75 103 PRO A N 1
ATOM 794 C CA . PRO A 1 103 ? 8.122 -11.403 10.167 1.00 96.75 103 PRO A CA 1
ATOM 795 C C . PRO A 1 103 ? 6.781 -10.991 9.554 1.00 96.75 103 PRO A C 1
ATOM 797 O O . PRO A 1 103 ? 5.822 -11.761 9.579 1.00 96.75 103 PRO A O 1
ATOM 800 N N . GLY A 1 104 ? 6.713 -9.773 9.012 1.00 95.25 104 GLY A N 1
ATOM 801 C CA . GLY A 1 104 ? 5.485 -9.235 8.420 1.00 95.25 104 GLY A CA 1
ATOM 802 C C . GLY A 1 104 ? 4.414 -8.846 9.442 1.00 95.25 104 GLY A C 1
ATOM 803 O O . GLY A 1 104 ? 3.260 -8.674 9.059 1.00 95.25 104 GLY A O 1
ATOM 804 N N . ALA A 1 105 ? 4.765 -8.709 10.728 1.00 96.94 105 ALA A N 1
ATOM 805 C CA . ALA A 1 105 ? 3.845 -8.197 11.738 1.00 96.94 105 ALA A CA 1
ATOM 806 C C . ALA A 1 105 ? 3.321 -6.801 11.344 1.00 96.94 105 ALA A C 1
ATOM 808 O O . ALA A 1 105 ? 4.129 -5.962 10.920 1.00 96.94 105 ALA A O 1
ATOM 809 N N . PRO A 1 106 ? 2.012 -6.528 11.524 1.00 97.19 106 PRO A N 1
ATOM 810 C CA . PRO A 1 106 ? 1.462 -5.190 11.385 1.00 97.19 106 PRO A CA 1
ATOM 811 C C . PRO A 1 106 ? 2.209 -4.204 12.284 1.00 97.19 106 PRO A C 1
ATOM 813 O O . PRO A 1 106 ? 2.363 -4.425 13.487 1.00 97.19 106 PRO A O 1
ATOM 816 N N . ILE A 1 107 ? 2.666 -3.118 11.674 1.00 96.75 107 ILE A N 1
ATOM 817 C CA . ILE A 1 107 ? 3.211 -1.948 12.351 1.00 96.75 107 ILE A CA 1
ATOM 818 C C . ILE A 1 107 ? 2.161 -0.850 12.241 1.00 96.75 107 ILE A C 1
ATOM 820 O O . ILE A 1 107 ? 1.569 -0.672 11.180 1.00 96.75 107 ILE A O 1
ATOM 824 N N . THR A 1 108 ? 1.930 -0.117 13.320 1.00 96.88 108 THR A N 1
ATOM 825 C CA . THR A 1 108 ? 1.007 1.019 13.317 1.00 96.88 108 THR A CA 1
ATOM 826 C C . THR A 1 108 ? 1.786 2.283 13.628 1.00 96.88 108 THR A C 1
ATOM 828 O O . THR A 1 108 ? 2.672 2.272 14.483 1.00 96.88 108 THR A O 1
ATOM 831 N N . VAL A 1 109 ? 1.473 3.368 12.924 1.00 96.56 109 VAL A N 1
ATOM 832 C CA . VAL A 1 109 ? 2.138 4.663 13.071 1.00 96.56 109 VAL A CA 1
ATOM 833 C C . VAL A 1 109 ? 1.135 5.740 13.460 1.00 96.56 109 VAL A C 1
ATOM 835 O O . VAL A 1 109 ? 0.035 5.800 12.918 1.00 96.56 109 VAL A O 1
ATOM 838 N N . ALA A 1 110 ? 1.531 6.611 14.380 1.00 94.75 110 ALA A N 1
ATOM 839 C CA . ALA A 1 110 ? 0.793 7.812 14.738 1.00 94.75 110 ALA A CA 1
ATOM 840 C C . ALA A 1 110 ? 1.707 9.033 14.729 1.00 94.75 110 ALA A C 1
ATOM 842 O O . ALA A 1 110 ? 2.921 8.931 14.898 1.00 94.75 110 ALA A O 1
ATOM 843 N N . SER A 1 111 ? 1.094 10.204 14.602 1.00 90.06 111 SER A N 1
ATOM 844 C CA . SER A 1 111 ? 1.724 11.479 14.915 1.00 90.06 111 SER A CA 1
ATOM 845 C C . SER A 1 111 ? 0.893 12.164 15.992 1.00 90.06 111 SER A C 1
ATOM 847 O O . SER A 1 111 ? -0.319 12.308 15.843 1.00 90.06 111 SER A O 1
ATOM 849 N N . ARG A 1 112 ? 1.531 12.574 17.089 1.00 85.31 112 ARG A N 1
ATOM 850 C CA . ARG A 1 112 ? 0.863 13.296 18.195 1.00 85.31 112 ARG A CA 1
ATOM 851 C C . ARG A 1 112 ? 0.882 14.814 18.008 1.00 85.31 112 ARG A C 1
ATOM 853 O O . ARG A 1 112 ? 0.084 15.510 18.630 1.00 85.31 112 ARG A O 1
ATOM 860 N N . HIS A 1 113 ? 1.773 15.321 17.160 1.00 81.62 113 HIS A N 1
ATOM 861 C CA . HIS A 1 113 ? 1.797 16.678 16.608 1.00 81.62 113 HIS A CA 1
ATOM 862 C C . HIS A 1 113 ? 2.834 16.734 15.473 1.00 81.62 113 HIS A C 1
ATOM 864 O O . HIS A 1 113 ? 3.638 15.815 15.306 1.00 81.62 113 HIS A O 1
ATOM 870 N N . ALA A 1 114 ? 2.879 17.845 14.733 1.00 82.62 114 ALA A N 1
ATOM 871 C CA . ALA A 1 114 ? 3.887 18.061 13.695 1.00 82.62 114 ALA A CA 1
ATOM 872 C C . ALA A 1 114 ? 5.320 17.809 14.215 1.00 82.62 114 ALA A C 1
ATOM 874 O O . ALA A 1 114 ? 5.648 18.165 15.348 1.00 82.62 114 ALA A O 1
ATOM 875 N N . GLY A 1 115 ? 6.166 17.187 13.389 1.00 83.00 115 GLY A N 1
ATOM 876 C CA . GLY A 1 115 ? 7.578 16.939 13.717 1.00 83.00 115 GLY A CA 1
ATOM 877 C C . GLY A 1 115 ? 7.854 15.713 14.599 1.00 83.00 115 GLY A C 1
ATOM 878 O O . GLY A 1 115 ? 8.983 15.541 15.057 1.00 83.00 115 GLY A O 1
ATOM 879 N N . ASN A 1 116 ? 6.864 14.848 14.830 1.00 91.19 116 ASN A N 1
ATOM 880 C CA . ASN A 1 116 ? 7.054 13.579 15.528 1.00 91.19 116 ASN A CA 1
ATOM 881 C C . ASN A 1 116 ? 6.261 12.433 14.876 1.00 91.19 116 ASN A C 1
ATOM 883 O O . ASN A 1 116 ? 5.180 12.647 14.322 1.00 91.19 116 ASN A O 1
ATOM 887 N N . LEU A 1 117 ? 6.811 11.223 15.006 1.00 95.44 117 LEU A N 1
ATOM 888 C CA . LEU A 1 117 ? 6.147 9.954 14.728 1.00 95.44 117 LEU A CA 1
ATOM 889 C C . LEU A 1 117 ? 6.364 8.965 15.878 1.00 95.44 117 LEU A C 1
ATOM 891 O O . LEU A 1 117 ? 7.441 8.933 16.475 1.00 95.44 117 LEU A O 1
ATOM 895 N N . ASP A 1 118 ? 5.373 8.122 16.133 1.00 97.25 118 ASP A N 1
ATOM 896 C CA . ASP A 1 118 ? 5.424 7.022 17.094 1.00 97.25 118 ASP A CA 1
ATOM 897 C C . ASP A 1 118 ? 4.945 5.740 16.408 1.00 97.25 118 ASP A C 1
ATOM 899 O O . ASP A 1 118 ? 3.910 5.727 15.741 1.00 97.25 118 ASP A O 1
ATOM 903 N N . LEU A 1 119 ? 5.718 4.667 16.554 1.00 98.25 119 LEU A N 1
ATOM 904 C CA . LEU A 1 119 ? 5.447 3.353 15.986 1.00 98.25 119 LEU A CA 1
ATOM 905 C C . LEU A 1 119 ? 5.085 2.356 17.076 1.00 98.25 119 LEU A C 1
ATOM 907 O O . LEU A 1 119 ? 5.652 2.410 18.169 1.00 98.25 119 LEU A O 1
ATOM 911 N N . PHE A 1 120 ? 4.207 1.410 16.744 1.00 98.62 120 PHE A N 1
ATOM 912 C CA . PHE A 1 120 ? 3.735 0.366 17.650 1.00 98.62 120 PHE A CA 1
ATOM 913 C C . PHE A 1 120 ? 3.639 -0.989 16.955 1.00 98.62 120 PHE A C 1
ATOM 915 O O . PHE A 1 120 ? 3.074 -1.091 15.867 1.00 98.62 120 PHE A O 1
ATOM 922 N N . VAL A 1 121 ? 4.161 -2.031 17.602 1.00 98.62 121 VAL A N 1
ATOM 923 C CA . VAL A 1 121 ? 4.127 -3.416 17.105 1.00 98.62 121 VAL A CA 1
ATOM 924 C C . VAL A 1 121 ? 4.018 -4.401 18.262 1.00 98.62 121 VAL A C 1
ATOM 926 O O . VAL A 1 121 ? 4.621 -4.206 19.320 1.00 98.62 121 VAL A O 1
ATOM 929 N N . THR A 1 122 ? 3.263 -5.479 18.057 1.00 98.69 122 THR A N 1
ATOM 930 C CA . THR A 1 122 ? 3.188 -6.594 19.008 1.00 98.69 122 THR A CA 1
ATOM 931 C C . THR A 1 122 ? 4.304 -7.599 18.735 1.00 98.69 122 THR A C 1
ATOM 933 O O . THR A 1 122 ? 4.389 -8.177 17.649 1.00 98.69 122 THR A O 1
ATOM 936 N N . GLY A 1 123 ? 5.171 -7.819 19.721 1.00 98.31 123 GLY A N 1
ATOM 937 C CA . GLY A 1 123 ? 6.349 -8.665 19.592 1.00 98.31 123 GLY A CA 1
ATOM 938 C C . GLY A 1 123 ? 6.081 -10.164 19.668 1.00 98.31 123 GLY A C 1
ATOM 939 O O . GLY A 1 123 ? 4.965 -10.626 19.902 1.00 98.31 123 GLY A O 1
ATOM 940 N N . ASN A 1 124 ? 7.152 -10.936 19.466 1.00 97.81 124 ASN A N 1
ATOM 941 C CA . ASN A 1 124 ? 7.130 -12.402 19.519 1.00 97.81 124 ASN A CA 1
ATOM 942 C C . ASN A 1 124 ? 6.732 -12.948 20.904 1.00 97.81 124 ASN A C 1
ATOM 944 O O . ASN A 1 124 ? 6.248 -14.070 21.011 1.00 97.81 124 ASN A O 1
ATOM 948 N N . ASP A 1 125 ? 6.940 -12.162 21.959 1.00 97.75 125 ASP A N 1
ATOM 949 C CA . ASP A 1 125 ? 6.579 -12.480 23.342 1.00 97.75 125 ASP A CA 1
ATOM 950 C C . ASP A 1 125 ? 5.174 -11.983 23.732 1.00 97.75 125 ASP A C 1
ATOM 952 O O . ASP A 1 125 ? 4.781 -12.099 24.893 1.00 97.75 125 ASP A O 1
ATOM 956 N N . GLY A 1 126 ? 4.427 -11.421 22.777 1.00 97.81 126 GLY A N 1
ATOM 957 C CA . GLY A 1 126 ? 3.095 -10.866 22.993 1.00 97.81 126 GLY A CA 1
ATOM 958 C C . GLY A 1 126 ? 3.073 -9.476 23.632 1.00 97.81 126 GLY A C 1
ATOM 959 O O . GLY A 1 126 ? 1.987 -8.937 23.844 1.00 97.81 126 GLY A O 1
ATOM 960 N N . ARG A 1 127 ? 4.226 -8.866 23.935 1.00 98.50 127 ARG A N 1
ATOM 961 C CA . ARG A 1 127 ? 4.272 -7.494 24.459 1.00 98.50 127 ARG A CA 1
ATOM 962 C C . ARG A 1 127 ? 4.116 -6.476 23.344 1.00 98.50 127 ARG A C 1
ATOM 964 O O . ARG A 1 127 ? 4.582 -6.688 22.225 1.00 98.50 127 ARG A O 1
ATOM 971 N N . VAL A 1 128 ? 3.533 -5.327 23.668 1.00 98.75 128 VAL A N 1
ATOM 972 C CA . VAL A 1 128 ? 3.535 -4.171 22.766 1.00 98.75 128 VAL A CA 1
ATOM 973 C C . VAL A 1 128 ? 4.848 -3.414 22.927 1.00 98.75 128 VAL A C 1
ATOM 975 O O . VAL A 1 128 ? 5.291 -3.142 24.046 1.00 98.75 128 VAL A O 1
ATOM 978 N N . TYR A 1 129 ? 5.467 -3.058 21.806 1.00 98.75 129 TYR A N 1
ATOM 979 C CA . TYR A 1 129 ? 6.681 -2.254 21.745 1.00 98.75 129 TYR A CA 1
ATOM 980 C C . TYR A 1 129 ? 6.433 -0.946 21.009 1.00 98.75 129 TYR A C 1
ATOM 982 O O . TYR A 1 129 ? 5.609 -0.889 20.099 1.00 98.75 129 TYR A O 1
ATOM 990 N N . THR A 1 130 ? 7.192 0.084 21.377 1.00 98.56 130 THR A N 1
ATOM 991 C CA . THR A 1 130 ? 7.203 1.379 20.706 1.00 98.56 130 THR A CA 1
ATOM 992 C C . THR A 1 130 ? 8.609 1.852 20.351 1.00 98.56 130 THR A C 1
ATOM 994 O O . THR A 1 130 ? 9.585 1.563 21.051 1.00 98.56 130 THR A O 1
ATOM 997 N N . SER A 1 131 ? 8.688 2.605 19.259 1.00 98.25 131 SER A N 1
ATOM 998 C CA . SER A 1 131 ? 9.833 3.413 18.851 1.00 98.25 131 SER A CA 1
ATOM 999 C C . SER A 1 131 ? 9.297 4.743 18.342 1.00 98.25 131 SER A C 1
ATOM 1001 O O . SER A 1 131 ? 8.269 4.782 17.673 1.00 98.25 131 SER A O 1
ATOM 1003 N N . TRP A 1 132 ? 9.986 5.832 18.646 1.00 96.44 132 TRP A N 1
ATOM 1004 C CA . TRP A 1 132 ? 9.542 7.179 18.307 1.00 96.44 132 TRP A CA 1
ATOM 1005 C C . TRP A 1 132 ? 10.648 7.951 17.605 1.00 96.44 132 TRP A C 1
ATOM 1007 O O . TRP A 1 132 ? 11.838 7.670 17.766 1.00 96.44 132 TRP A O 1
ATOM 1017 N N . TRP A 1 133 ? 10.235 8.945 16.834 1.00 96.12 133 TRP A N 1
ATOM 1018 C CA . TRP A 1 133 ? 11.096 9.854 16.100 1.00 96.12 133 TRP A CA 1
ATOM 1019 C C . TRP A 1 133 ? 10.719 11.300 16.404 1.00 96.12 133 TRP A C 1
ATOM 1021 O O . TRP A 1 133 ? 9.540 11.631 16.573 1.00 96.12 133 TRP A O 1
ATOM 1031 N N . TYR A 1 134 ? 11.733 12.158 16.443 1.00 92.19 134 TYR A N 1
ATOM 1032 C CA . TYR A 1 134 ? 11.588 13.606 16.513 1.00 92.19 134 TYR A CA 1
ATOM 1033 C C . TYR A 1 134 ? 12.443 14.250 15.436 1.00 92.19 134 TYR A C 1
ATOM 1035 O O . TYR A 1 134 ? 13.535 13.768 15.127 1.00 92.19 134 TYR A O 1
ATOM 1043 N N . GLU A 1 135 ? 11.989 15.388 14.928 1.00 88.56 135 GLU A N 1
ATOM 1044 C CA . GLU A 1 135 ? 12.800 16.203 14.036 1.00 88.56 135 GLU A CA 1
ATOM 1045 C C . GLU A 1 135 ? 14.157 16.557 14.671 1.00 88.56 135 GLU A C 1
ATOM 1047 O O . GLU A 1 135 ? 14.248 16.990 15.820 1.00 88.56 135 GLU A O 1
ATOM 1052 N N . GLY A 1 136 ? 15.238 16.316 13.924 1.00 89.56 136 GLY A N 1
ATOM 1053 C CA . GLY A 1 136 ? 16.614 16.505 14.395 1.00 89.56 136 GLY A CA 1
ATOM 1054 C C . GLY A 1 136 ? 17.173 15.372 15.266 1.00 89.56 136 GLY A C 1
ATOM 1055 O O . GLY A 1 136 ? 18.334 15.449 15.662 1.00 89.56 136 GLY A O 1
ATOM 1056 N N . GLN A 1 137 ? 16.395 14.323 15.544 1.00 93.75 137 GLN A N 1
ATOM 1057 C CA . GLN A 1 137 ? 16.847 13.110 16.228 1.00 93.75 137 GLN A CA 1
ATOM 1058 C C . GLN A 1 137 ? 16.686 11.887 15.323 1.00 93.75 137 GLN A C 1
ATOM 1060 O O . GLN A 1 137 ? 15.980 11.912 14.312 1.00 93.75 137 GLN A O 1
ATOM 1065 N N . ASP A 1 138 ? 17.367 10.804 15.684 1.00 94.75 138 ASP A N 1
ATOM 1066 C CA . ASP A 1 138 ? 17.133 9.507 15.060 1.00 94.75 138 ASP A CA 1
ATOM 1067 C C . ASP A 1 138 ? 16.000 8.748 15.770 1.00 94.75 138 ASP A C 1
ATOM 1069 O O . ASP A 1 138 ? 15.540 9.146 16.842 1.00 94.75 138 ASP A O 1
ATOM 1073 N N . TRP A 1 139 ? 15.544 7.649 15.172 1.00 97.50 139 TRP A N 1
ATOM 1074 C CA . TRP A 1 139 ? 14.571 6.747 15.786 1.00 97.50 139 TRP A CA 1
ATOM 1075 C C . TRP A 1 139 ? 15.093 6.182 17.115 1.00 97.50 139 TRP A C 1
ATOM 1077 O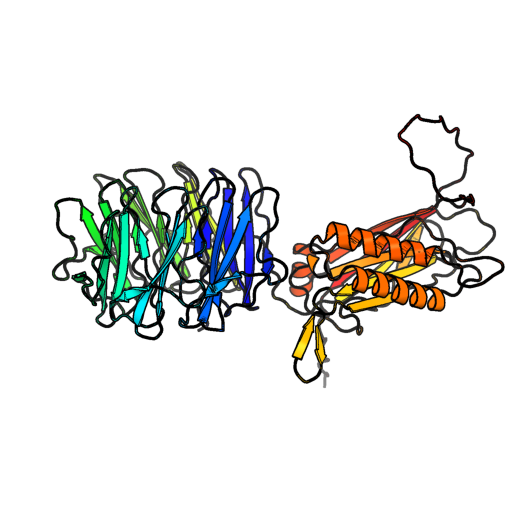 O . TRP A 1 139 ? 16.243 5.755 17.212 1.00 97.50 139 TRP A O 1
ATOM 1087 N N . SER A 1 140 ? 14.243 6.112 18.140 1.00 97.75 140 SER A N 1
ATOM 1088 C CA . SER A 1 140 ? 14.647 5.556 19.440 1.00 97.75 140 SER A CA 1
ATOM 1089 C C . SER A 1 140 ? 14.936 4.051 19.394 1.00 97.75 140 SER A C 1
ATOM 1091 O O . SER A 1 140 ? 15.753 3.564 20.170 1.00 97.75 140 SER A O 1
ATOM 1093 N N . GLY A 1 141 ? 14.312 3.320 18.465 1.00 97.00 141 GLY A N 1
ATOM 1094 C CA . GLY A 1 141 ? 14.465 1.872 18.303 1.00 97.00 141 GLY A CA 1
ATOM 1095 C C . GLY A 1 141 ? 15.752 1.407 17.612 1.00 97.00 141 GLY A C 1
ATOM 1096 O O . GLY A 1 141 ? 16.015 0.201 17.576 1.00 97.00 141 GLY A O 1
ATOM 1097 N N . VAL A 1 142 ? 16.570 2.321 17.072 1.00 96.88 142 VAL A N 1
ATOM 1098 C CA . VAL A 1 142 ? 17.796 1.965 16.334 1.00 96.88 142 VAL A CA 1
ATOM 1099 C C . VAL A 1 142 ? 18.750 1.210 17.267 1.00 96.88 142 VAL A C 1
ATOM 1101 O O . VAL A 1 142 ? 18.825 1.486 18.467 1.00 96.88 142 VAL A O 1
ATOM 1104 N N . ASN A 1 143 ? 19.504 0.256 16.715 1.00 95.12 143 ASN A N 1
ATOM 1105 C CA . ASN A 1 143 ? 20.315 -0.700 17.483 1.00 95.12 143 ASN A CA 1
ATOM 1106 C C . ASN A 1 143 ? 19.469 -1.578 18.422 1.00 95.12 143 ASN A C 1
ATOM 1108 O O . ASN A 1 143 ? 19.887 -1.882 19.535 1.00 95.12 143 ASN A O 1
ATOM 1112 N N . ASP A 1 144 ? 18.279 -1.967 17.956 1.00 95.88 144 ASP A N 1
ATOM 1113 C CA . ASP A 1 144 ? 17.366 -2.900 18.622 1.00 95.88 144 ASP A CA 1
ATOM 1114 C C . ASP A 1 144 ? 16.882 -2.423 20.012 1.00 95.88 144 ASP A C 1
ATOM 1116 O O . ASP A 1 144 ? 16.530 -3.225 20.873 1.00 95.88 144 ASP A O 1
ATOM 1120 N N . ASN A 1 145 ? 16.792 -1.101 20.211 1.00 97.25 145 ASN A N 1
ATOM 1121 C CA . ASN A 1 145 ? 16.398 -0.446 21.470 1.00 97.25 145 ASN A CA 1
ATOM 1122 C C . ASN A 1 145 ? 14.895 -0.120 21.555 1.00 97.25 145 ASN A C 1
ATOM 1124 O O . ASN A 1 145 ? 14.487 0.867 22.170 1.00 97.25 145 ASN A O 1
ATOM 1128 N N . TRP A 1 146 ? 14.050 -0.936 20.925 1.00 98.19 146 TRP A N 1
ATOM 1129 C CA . TRP A 1 146 ? 12.599 -0.767 21.005 1.00 98.19 146 TRP A CA 1
ATOM 1130 C C . TRP A 1 146 ? 12.114 -0.915 22.447 1.00 98.19 146 TRP A C 1
ATOM 1132 O O . TRP A 1 146 ? 12.475 -1.855 23.159 1.00 98.19 146 TRP A O 1
ATOM 1142 N N . ARG A 1 147 ? 11.257 0.008 22.882 1.00 98.00 147 ARG A N 1
ATOM 1143 C CA . ARG A 1 147 ? 10.797 0.072 24.268 1.00 98.00 147 ARG A CA 1
ATOM 1144 C C . ARG A 1 147 ? 9.509 -0.716 24.448 1.00 98.00 147 ARG A C 1
ATOM 1146 O O . ARG A 1 147 ? 8.534 -0.449 23.758 1.00 98.00 147 ARG A O 1
ATOM 1153 N N . SER A 1 148 ? 9.462 -1.625 25.418 1.00 97.94 148 SER A N 1
ATOM 1154 C CA . SER A 1 148 ? 8.212 -2.310 25.763 1.00 97.94 148 SER A CA 1
ATOM 1155 C C . SER A 1 148 ? 7.250 -1.399 26.539 1.00 97.94 148 SER A C 1
ATOM 1157 O O . SER A 1 148 ? 7.660 -0.715 27.477 1.00 97.94 148 SER A O 1
ATOM 1159 N N . ILE A 1 149 ? 5.966 -1.445 26.177 1.00 97.12 149 ILE A N 1
ATOM 1160 C CA . ILE A 1 149 ? 4.825 -0.876 26.917 1.00 97.12 149 ILE A CA 1
ATOM 1161 C C . ILE A 1 149 ? 4.081 -1.994 27.688 1.00 97.12 149 ILE A C 1
ATOM 1163 O O . ILE A 1 149 ? 3.002 -1.786 28.229 1.00 97.12 149 ILE A O 1
ATOM 1167 N N . GLY A 1 150 ? 4.654 -3.199 27.779 1.00 97.12 150 GLY A N 1
ATOM 1168 C CA . GLY A 1 150 ? 4.059 -4.345 28.473 1.00 97.12 150 GLY A CA 1
ATOM 1169 C C . GLY A 1 150 ? 2.892 -4.999 27.725 1.00 97.12 150 GLY A C 1
ATOM 1170 O O . GLY A 1 150 ? 2.697 -4.787 26.525 1.00 97.12 150 GLY A O 1
ATOM 1171 N N . GLY A 1 151 ? 2.126 -5.804 28.459 1.00 96.44 151 GLY A N 1
ATOM 1172 C CA . GLY A 1 151 ? 0.969 -6.560 27.977 1.00 96.44 151 GLY A CA 1
ATOM 1173 C C . GLY A 1 151 ? 1.306 -7.992 27.548 1.00 96.44 151 GLY A C 1
ATOM 1174 O O . GLY A 1 151 ? 2.467 -8.356 27.397 1.00 96.44 151 GLY A O 1
ATOM 1175 N N . PHE A 1 152 ? 0.280 -8.827 27.369 1.00 97.06 152 PHE A N 1
ATOM 1176 C CA . PHE A 1 152 ? 0.428 -10.212 26.903 1.00 97.06 152 PHE A CA 1
ATOM 1177 C C . PHE A 1 152 ? -0.673 -10.550 25.893 1.00 97.06 152 PHE A C 1
ATOM 1179 O O . PHE A 1 152 ? -1.741 -11.074 26.229 1.00 97.06 152 PHE A O 1
ATOM 1186 N N . PHE A 1 153 ? -0.414 -10.200 24.640 1.00 98.44 153 PHE A N 1
ATOM 1187 C CA . PHE A 1 153 ? -1.340 -10.291 23.517 1.00 98.44 153 PHE A CA 1
ATOM 1188 C C . PHE A 1 153 ? -0.888 -11.364 22.515 1.00 98.44 153 PHE A C 1
ATOM 1190 O O . PHE A 1 153 ? 0.225 -11.882 22.633 1.00 98.44 153 PHE A O 1
ATOM 1197 N N . PRO A 1 154 ? -1.729 -11.764 21.546 1.00 98.56 154 PRO A N 1
ATOM 1198 C CA . PRO A 1 154 ? -1.287 -12.669 20.492 1.00 98.56 154 PRO A CA 1
ATOM 1199 C C . PRO A 1 154 ? -0.101 -12.060 19.729 1.00 98.56 154 PRO A C 1
ATOM 1201 O O . PRO A 1 154 ? -0.125 -10.883 19.371 1.00 98.56 154 PRO A O 1
ATOM 1204 N N . ALA A 1 155 ? 0.952 -12.844 19.487 1.00 98.12 155 ALA A N 1
ATOM 1205 C CA . ALA A 1 155 ? 2.144 -12.357 18.794 1.00 98.12 155 ALA A CA 1
ATOM 1206 C C . ALA A 1 155 ? 1.788 -11.815 17.399 1.00 98.12 155 ALA A C 1
ATOM 1208 O O . ALA A 1 155 ? 1.100 -12.484 16.627 1.00 98.12 155 ALA A O 1
ATOM 1209 N N . GLY A 1 156 ? 2.252 -10.603 17.078 1.00 96.44 156 GLY A N 1
ATOM 1210 C CA . GLY A 1 156 ? 1.933 -9.937 15.811 1.00 96.44 156 GLY A CA 1
ATOM 1211 C C . GLY A 1 156 ? 0.474 -9.484 15.672 1.00 96.44 156 GLY A C 1
ATOM 1212 O O . GLY A 1 156 ? 0.054 -9.171 14.561 1.00 96.44 156 GLY A O 1
ATOM 1213 N N . ALA A 1 157 ? -0.309 -9.445 16.758 1.00 97.75 157 ALA A N 1
ATOM 1214 C CA . ALA A 1 157 ? -1.657 -8.887 16.718 1.00 97.75 157 ALA A CA 1
ATOM 1215 C C . ALA A 1 157 ? -1.632 -7.400 16.306 1.00 97.75 157 ALA A C 1
ATOM 1217 O O . ALA A 1 157 ? -0.771 -6.652 16.795 1.00 97.75 157 ALA A O 1
ATOM 1218 N N . PRO A 1 158 ? -2.567 -6.967 15.439 1.00 97.56 158 PRO A N 1
ATOM 1219 C CA . PRO A 1 158 ? -2.680 -5.576 15.023 1.00 97.56 158 PRO A CA 1
ATOM 1220 C C . PRO A 1 158 ? -3.046 -4.681 16.209 1.00 97.56 158 PRO A C 1
ATOM 1222 O O . PRO A 1 158 ? -3.846 -5.049 17.071 1.00 97.56 158 PRO A O 1
ATOM 1225 N N . ILE A 1 159 ? -2.457 -3.489 16.221 1.00 98.25 159 ILE A N 1
ATOM 1226 C CA . ILE A 1 159 ? -2.719 -2.438 17.203 1.00 98.25 159 ILE A CA 1
ATOM 1227 C C . ILE A 1 159 ? -3.394 -1.292 16.462 1.00 98.25 159 ILE A C 1
ATOM 1229 O O . ILE A 1 159 ? -2.883 -0.858 15.432 1.00 98.25 159 ILE A O 1
ATOM 1233 N N . SER A 1 160 ? -4.489 -0.763 16.994 1.00 97.88 160 SER A N 1
ATOM 1234 C CA . SER A 1 160 ? -5.026 0.514 16.522 1.00 97.88 160 SER A CA 1
ATOM 1235 C C . SER A 1 160 ? -4.599 1.629 17.465 1.00 97.88 160 SER A C 1
ATOM 1237 O O . SER A 1 160 ? -4.491 1.433 18.679 1.00 97.88 160 SER A O 1
ATOM 1239 N N . VAL A 1 161 ? -4.297 2.788 16.893 1.00 97.00 161 VAL A N 1
ATOM 1240 C CA . VAL A 1 161 ? -3.858 3.976 17.619 1.00 97.00 161 VAL A CA 1
ATOM 1241 C C . VAL A 1 161 ? -4.683 5.159 17.159 1.00 97.00 161 VAL A C 1
ATOM 1243 O O . VAL A 1 161 ? -4.926 5.340 15.969 1.00 97.00 161 VAL A O 1
ATOM 1246 N N . THR A 1 162 ? -5.076 6.006 18.097 1.00 95.00 162 THR A N 1
ATOM 1247 C CA . THR A 1 162 ? -5.677 7.289 17.759 1.00 95.00 162 THR A CA 1
ATOM 1248 C C . THR A 1 162 ? -5.155 8.378 18.681 1.00 95.00 162 THR A C 1
ATOM 1250 O O . THR A 1 162 ? -4.652 8.109 19.772 1.00 95.00 162 THR A O 1
ATOM 1253 N N . SER A 1 163 ? -5.256 9.621 18.224 1.00 92.38 163 SER A N 1
ATOM 1254 C CA . SER A 1 163 ? -4.978 10.801 19.031 1.00 92.38 163 SER A CA 1
ATOM 1255 C C . SER A 1 163 ? -6.276 11.574 19.185 1.00 92.38 163 SER A C 1
ATOM 1257 O O . SER A 1 163 ? -6.891 11.976 18.194 1.00 92.38 163 SER A O 1
ATOM 1259 N N . ARG A 1 164 ? -6.720 11.785 20.426 1.00 89.50 164 ARG A N 1
ATOM 1260 C CA . ARG A 1 164 ? -7.922 12.598 20.678 1.00 89.50 164 ARG A CA 1
ATOM 1261 C C . ARG A 1 164 ? -7.642 14.097 20.668 1.00 89.50 164 ARG A C 1
ATOM 1263 O O . ARG A 1 164 ? -8.562 14.876 20.466 1.00 89.50 164 ARG A O 1
ATOM 1270 N N . HIS A 1 165 ? -6.399 14.513 20.876 1.00 87.31 165 HIS A N 1
ATOM 1271 C CA . HIS A 1 165 ? -5.914 15.881 20.707 1.00 87.31 165 HIS A CA 1
ATOM 1272 C C . HIS A 1 165 ? -4.381 15.867 20.710 1.00 87.31 165 HIS A C 1
ATOM 1274 O O . HIS A 1 165 ? -3.762 14.883 21.117 1.00 87.31 165 HIS A O 1
ATOM 1280 N N . ALA A 1 166 ? -3.763 16.985 20.320 1.00 88.56 166 ALA A N 1
ATOM 1281 C CA . ALA A 1 166 ? -2.309 17.110 20.332 1.00 88.56 166 ALA A CA 1
ATOM 1282 C C . ALA A 1 166 ? -1.712 16.737 21.704 1.00 88.56 166 ALA A C 1
ATOM 1284 O O . ALA A 1 166 ? -2.251 17.122 22.745 1.00 88.56 166 ALA A O 1
ATOM 1285 N N . GLY A 1 167 ? -0.605 15.989 21.694 1.00 88.38 167 GLY A N 1
ATOM 1286 C CA . GLY A 1 167 ? 0.106 15.578 22.915 1.00 88.38 167 GLY A CA 1
ATOM 1287 C C . GLY A 1 167 ? -0.464 14.348 23.637 1.00 88.38 167 GLY A C 1
ATOM 1288 O O . GLY A 1 167 ? -0.078 14.080 24.776 1.00 88.38 167 GLY A O 1
ATOM 1289 N N . ASN A 1 168 ? -1.354 13.584 22.999 1.00 93.19 168 ASN A N 1
ATOM 1290 C CA . ASN A 1 168 ? -1.873 12.320 23.524 1.00 93.19 168 ASN A CA 1
ATOM 1291 C C . ASN A 1 168 ? -1.933 11.232 22.436 1.00 93.19 168 ASN A C 1
ATOM 1293 O O . ASN A 1 168 ? -2.122 11.532 21.254 1.00 93.19 168 ASN A O 1
ATOM 1297 N N . LEU A 1 169 ? -1.796 9.976 22.872 1.00 96.44 169 LEU A N 1
ATOM 1298 C CA . LEU A 1 169 ? -2.064 8.773 22.085 1.00 96.44 169 LEU A CA 1
ATOM 1299 C C . LEU A 1 169 ? -2.817 7.748 22.940 1.00 96.44 169 LEU A C 1
ATOM 1301 O O . LEU A 1 169 ? -2.508 7.578 24.121 1.00 96.44 169 LEU A O 1
ATOM 1305 N N . ASP A 1 170 ? -3.743 7.021 22.324 1.00 97.81 170 ASP A N 1
ATOM 1306 C CA . ASP A 1 170 ? -4.449 5.889 22.919 1.00 97.81 170 ASP A CA 1
ATOM 1307 C C . ASP A 1 170 ? -4.309 4.674 21.997 1.00 97.81 170 ASP A C 1
ATOM 1309 O O . ASP A 1 170 ? -4.577 4.760 20.797 1.00 97.81 170 ASP A O 1
ATOM 1313 N N . LEU A 1 171 ? -3.864 3.553 22.563 1.00 98.44 171 LEU A N 1
ATOM 1314 C CA . LEU A 1 171 ? -3.677 2.277 21.879 1.00 98.44 171 LEU A CA 1
ATOM 1315 C C . LEU A 1 171 ? -4.793 1.311 22.241 1.00 98.44 171 LEU A C 1
ATOM 1317 O O . LEU A 1 171 ? -5.241 1.281 23.390 1.00 98.44 171 LEU A O 1
ATOM 1321 N N . PHE A 1 172 ? -5.166 0.474 21.277 1.00 98.75 172 PHE A N 1
ATOM 1322 C CA . PHE A 1 172 ? -6.192 -0.550 21.415 1.00 98.75 172 PHE A CA 1
ATOM 1323 C C . PHE A 1 172 ? -5.742 -1.862 20.781 1.00 98.75 172 PHE A C 1
ATOM 1325 O O . PHE A 1 172 ? -5.172 -1.875 19.689 1.00 98.75 172 PHE A O 1
ATOM 1332 N N . ILE A 1 173 ? -5.998 -2.969 21.475 1.00 98.81 173 ILE A N 1
ATOM 1333 C CA . ILE A 1 173 ? -5.619 -4.312 21.028 1.00 98.81 173 ILE A CA 1
ATOM 1334 C C . ILE A 1 173 ? -6.568 -5.364 21.605 1.00 98.81 173 ILE A C 1
ATOM 1336 O O . ILE A 1 173 ? -7.012 -5.255 22.750 1.00 98.81 173 ILE A O 1
ATOM 1340 N N . THR A 1 174 ? -6.865 -6.401 20.824 1.00 98.81 174 THR A N 1
ATOM 1341 C CA . THR A 1 174 ? -7.673 -7.543 21.271 1.00 98.81 174 THR A CA 1
ATOM 1342 C C . THR A 1 174 ? -6.776 -8.635 21.850 1.00 98.81 174 THR A C 1
ATOM 1344 O O . THR A 1 174 ? -5.880 -9.147 21.177 1.00 98.81 174 THR A O 1
ATOM 1347 N N . GLY A 1 175 ? -7.012 -9.004 23.106 1.00 98.50 175 GLY A N 1
ATOM 1348 C CA . GLY A 1 175 ? -6.199 -9.960 23.847 1.00 98.50 175 GLY A CA 1
ATOM 1349 C C . GLY A 1 175 ? -6.445 -11.424 23.511 1.00 98.50 175 GLY A C 1
ATOM 1350 O O . GLY A 1 175 ? -7.346 -11.790 22.755 1.00 98.50 175 GLY A O 1
ATOM 1351 N N . ASN A 1 176 ? -5.617 -12.280 24.116 1.00 98.19 176 ASN A N 1
ATOM 1352 C CA . ASN A 1 176 ? -5.713 -13.738 24.002 1.00 98.19 176 ASN A CA 1
ATOM 1353 C C . ASN A 1 176 ? -7.047 -14.291 24.538 1.00 98.19 176 ASN A C 1
ATOM 1355 O O . ASN A 1 176 ? -7.476 -15.369 24.139 1.00 98.19 176 ASN A O 1
ATOM 1359 N N . ASP A 1 177 ? -7.698 -13.560 25.442 1.00 97.94 177 ASP A N 1
ATOM 1360 C CA . ASP A 1 177 ? -8.996 -13.892 26.030 1.00 97.94 177 ASP A CA 1
ATOM 1361 C C . ASP A 1 177 ? -10.187 -13.293 25.259 1.00 97.94 177 ASP A C 1
ATOM 1363 O O . ASP A 1 177 ? -11.331 -13.432 25.693 1.00 97.94 177 ASP A O 1
ATOM 1367 N N . GLY A 1 178 ? -9.928 -12.621 24.132 1.00 98.00 178 GLY A N 1
ATOM 1368 C CA . GLY A 1 178 ? -10.945 -11.973 23.310 1.00 98.00 178 GLY A CA 1
ATOM 1369 C C . GLY A 1 178 ? -11.422 -10.612 23.824 1.00 98.00 178 GLY A C 1
ATOM 1370 O O . GLY A 1 178 ? -12.288 -10.010 23.189 1.00 98.00 178 GLY A O 1
ATOM 1371 N N . ARG A 1 179 ? -10.885 -10.095 24.938 1.00 98.56 179 ARG A N 1
ATOM 1372 C CA . ARG A 1 179 ? -11.217 -8.746 25.424 1.00 98.56 179 ARG A CA 1
ATOM 1373 C C . ARG A 1 179 ? -10.426 -7.684 24.680 1.00 98.56 179 ARG A C 1
ATOM 1375 O O . ARG A 1 179 ? -9.270 -7.899 24.325 1.00 98.56 179 ARG A O 1
ATOM 1382 N N . VAL A 1 180 ? -11.015 -6.503 24.517 1.00 98.81 180 VAL A N 1
ATOM 1383 C CA . VAL A 1 180 ? -10.277 -5.324 24.046 1.00 98.81 180 VAL A CA 1
ATOM 1384 C C . VAL A 1 180 ? -9.591 -4.658 25.234 1.00 98.81 180 VAL A C 1
ATOM 1386 O O . VAL A 1 180 ? -10.192 -4.475 26.295 1.00 98.81 180 VAL A O 1
ATOM 1389 N N . TYR A 1 181 ? -8.330 -4.285 25.056 1.00 98.81 181 TYR A N 1
ATOM 1390 C CA . TYR A 1 181 ? -7.514 -3.579 26.036 1.00 98.81 181 TYR A CA 1
ATOM 1391 C C . TYR A 1 181 ? -7.068 -2.227 25.501 1.00 98.81 181 TYR A C 1
ATOM 1393 O O . TYR A 1 181 ? -6.928 -2.049 24.293 1.00 98.81 181 TYR A O 1
ATOM 1401 N N . THR A 1 182 ? -6.800 -1.296 26.414 1.00 98.69 182 THR A N 1
ATOM 1402 C CA . THR A 1 182 ? -6.243 0.015 26.103 1.00 98.69 182 THR A CA 1
ATOM 1403 C C . THR A 1 182 ? -5.062 0.388 26.992 1.00 98.69 182 THR A C 1
ATOM 1405 O O . THR A 1 182 ? -4.980 -0.003 28.162 1.00 98.69 182 THR A O 1
ATOM 1408 N N . SER A 1 183 ? -4.154 1.167 26.415 1.00 98.44 183 SER A N 1
ATOM 1409 C CA . SER A 1 183 ? -3.077 1.883 27.090 1.00 98.44 183 SER A CA 1
ATOM 1410 C C . SER A 1 183 ? -2.989 3.270 26.474 1.00 98.44 183 SER A C 1
ATOM 1412 O O . SER A 1 183 ? -3.128 3.417 25.263 1.00 98.44 183 SER A O 1
ATOM 1414 N N . TRP A 1 184 ? -2.756 4.286 27.290 1.00 97.06 184 TRP A N 1
ATOM 1415 C CA . TRP A 1 184 ? -2.733 5.672 26.844 1.00 97.06 184 TRP A CA 1
ATOM 1416 C C . TRP A 1 184 ? -1.469 6.376 27.315 1.00 97.06 184 TRP A C 1
ATOM 1418 O O . TRP A 1 184 ? -0.847 5.999 28.312 1.00 97.06 184 TRP A O 1
ATOM 1428 N N . TRP A 1 185 ? -1.106 7.422 26.586 1.00 96.62 185 TRP A N 1
ATOM 1429 C CA . TRP A 1 185 ? 0.043 8.267 26.854 1.00 96.62 185 TRP A CA 1
ATOM 1430 C C . TRP A 1 185 ? -0.356 9.740 26.840 1.00 96.62 185 TRP A C 1
ATOM 1432 O O . TRP A 1 185 ? -1.220 10.167 26.066 1.00 96.62 185 TRP A O 1
ATOM 1442 N N . TYR A 1 186 ? 0.319 10.513 27.687 1.00 92.56 186 TYR A N 1
ATOM 1443 C CA . TYR A 1 186 ? 0.246 11.967 27.717 1.00 92.56 186 TYR A CA 1
ATOM 1444 C C . TYR A 1 186 ? 1.643 12.550 27.818 1.00 92.56 186 TYR A C 1
ATOM 1446 O O . TYR A 1 186 ? 2.528 11.970 28.452 1.00 92.56 186 TYR A O 1
ATOM 1454 N N . GLU A 1 187 ? 1.806 13.750 27.278 1.00 88.25 187 GLU A N 1
ATOM 1455 C CA . GLU A 1 187 ? 3.033 14.508 27.457 1.00 88.25 187 GLU A CA 1
ATOM 1456 C C . GLU A 1 187 ? 3.386 14.693 28.942 1.00 88.25 187 GLU A C 1
ATOM 1458 O O . GLU A 1 187 ? 2.560 15.077 29.770 1.00 88.25 187 GLU A O 1
ATOM 1463 N N . GLY A 1 188 ? 4.632 14.359 29.288 1.00 89.81 188 GLY A N 1
ATOM 1464 C CA . GLY A 1 188 ? 5.133 14.383 30.664 1.00 89.81 188 GLY A CA 1
ATOM 1465 C C . GLY A 1 188 ? 4.776 13.160 31.518 1.00 89.81 188 GLY A C 1
ATOM 1466 O O . GLY A 1 188 ? 5.202 13.103 32.669 1.00 89.81 188 GLY A O 1
ATOM 1467 N N . GLN A 1 189 ? 4.041 12.181 30.983 1.00 94.00 189 GLN A N 1
ATOM 1468 C CA . GLN A 1 189 ? 3.748 10.907 31.645 1.00 94.00 189 GLN A CA 1
ATOM 1469 C C . GLN A 1 189 ? 4.348 9.731 30.869 1.00 94.00 189 GLN A C 1
ATOM 1471 O O . GLN A 1 189 ? 4.738 9.849 29.706 1.00 94.00 189 GLN A O 1
ATOM 1476 N N . ASP A 1 190 ? 4.437 8.581 31.531 1.00 95.19 190 ASP A N 1
ATOM 1477 C CA . ASP A 1 190 ? 4.711 7.317 30.852 1.00 95.19 190 ASP A CA 1
ATOM 1478 C C . ASP A 1 190 ? 3.400 6.685 30.353 1.00 95.19 190 ASP A C 1
ATOM 1480 O O . ASP A 1 190 ? 2.303 7.099 30.733 1.00 95.19 190 ASP A O 1
ATOM 1484 N N . TRP A 1 191 ? 3.510 5.676 29.495 1.00 97.62 191 TRP A N 1
ATOM 1485 C CA . TRP A 1 191 ? 2.379 4.872 29.049 1.00 97.62 191 TRP A CA 1
ATOM 1486 C C . TRP A 1 191 ? 1.691 4.192 30.230 1.00 97.62 191 TRP A C 1
ATOM 1488 O O . TRP A 1 191 ? 2.358 3.585 31.063 1.00 97.62 191 TRP A O 1
ATOM 1498 N N . SER A 1 192 ? 0.361 4.207 30.271 1.00 97.94 192 SER A N 1
ATOM 1499 C CA . SER A 1 192 ? -0.395 3.575 31.360 1.00 97.94 192 SER A CA 1
ATOM 1500 C C . SER A 1 192 ? -0.223 2.051 31.422 1.00 97.94 192 SER A C 1
ATOM 1502 O O . SER A 1 192 ? -0.344 1.468 32.496 1.00 97.94 192 SER A O 1
ATOM 1504 N N . GLY A 1 193 ? 0.074 1.408 30.288 1.00 97.31 193 GLY A N 1
ATOM 1505 C CA . GLY A 1 193 ? 0.223 -0.043 30.169 1.00 97.31 193 GLY A CA 1
ATOM 1506 C C . GLY A 1 193 ? 1.551 -0.621 30.669 1.00 97.31 193 GLY A C 1
ATOM 1507 O O . GLY A 1 193 ? 1.650 -1.842 30.804 1.00 97.31 193 GLY A O 1
ATOM 1508 N N . VAL A 1 194 ? 2.564 0.208 30.968 1.00 97.62 194 VAL A N 1
ATOM 1509 C CA . VAL A 1 194 ? 3.867 -0.289 31.453 1.00 97.62 194 VAL A CA 1
ATOM 1510 C C . VAL A 1 194 ? 3.714 -1.134 32.715 1.00 97.62 194 VAL A C 1
ATOM 1512 O O . VAL A 1 194 ? 2.841 -0.899 33.553 1.00 97.62 194 VAL A O 1
ATOM 1515 N N . ASN A 1 195 ? 4.602 -2.119 32.866 1.00 96.19 195 ASN A N 1
ATOM 1516 C CA . ASN A 1 195 ? 4.498 -3.169 33.886 1.00 96.19 195 ASN A CA 1
ATOM 1517 C C . ASN A 1 195 ? 3.198 -3.985 33.765 1.00 96.19 195 ASN A C 1
ATOM 1519 O O . ASN A 1 195 ? 2.598 -4.351 34.771 1.00 96.19 195 ASN A O 1
ATOM 1523 N N . ASP A 1 196 ? 2.774 -4.244 32.526 1.00 97.19 196 ASP A N 1
ATOM 1524 C CA . ASP A 1 196 ? 1.627 -5.088 32.176 1.00 97.19 196 ASP A CA 1
ATOM 1525 C C . ASP A 1 196 ? 0.272 -4.583 32.727 1.00 97.19 196 ASP A C 1
ATOM 1527 O O . ASP A 1 196 ? -0.665 -5.356 32.911 1.00 97.19 196 ASP A O 1
ATOM 1531 N N . ASN A 1 197 ? 0.134 -3.266 32.928 1.00 97.75 197 ASN A N 1
ATOM 1532 C CA . ASN A 1 197 ? -1.056 -2.604 33.488 1.00 97.75 197 ASN A CA 1
ATOM 1533 C C . ASN A 1 197 ? -2.072 -2.144 32.425 1.00 97.75 197 ASN A C 1
ATOM 1535 O O . ASN A 1 197 ? -2.750 -1.126 32.580 1.00 97.75 197 ASN A O 1
ATOM 1539 N N . TRP A 1 198 ? -2.184 -2.879 31.319 1.00 98.38 198 TRP A N 1
ATOM 1540 C CA . TRP A 1 198 ? -3.165 -2.575 30.277 1.00 98.38 198 TRP A CA 1
ATOM 1541 C C . TRP A 1 198 ? -4.592 -2.691 30.819 1.00 98.38 198 TRP A C 1
ATOM 1543 O O . TRP A 1 198 ? -4.959 -3.674 31.467 1.00 98.38 198 TRP A O 1
ATOM 1553 N N . ARG A 1 199 ? -5.428 -1.691 30.531 1.00 98.31 199 ARG A N 1
ATOM 1554 C CA . ARG A 1 199 ? -6.802 -1.635 31.035 1.00 98.31 199 ARG A CA 1
ATOM 1555 C C . ARG A 1 199 ? -7.737 -2.385 30.095 1.00 98.31 199 ARG A C 1
ATOM 1557 O O . ARG A 1 199 ? -7.798 -2.060 28.916 1.00 98.31 199 ARG A O 1
ATOM 1564 N N . SER A 1 200 ? -8.515 -3.335 30.607 1.00 98.19 200 SER A N 1
ATOM 1565 C CA . SER A 1 200 ? -9.563 -3.978 29.806 1.00 98.19 200 SER A CA 1
ATOM 1566 C C . SER A 1 200 ? -10.777 -3.060 29.623 1.00 98.19 200 SER A C 1
ATOM 1568 O O . SER A 1 200 ? -11.254 -2.460 30.587 1.00 98.19 200 SER A O 1
ATOM 1570 N N . ILE A 1 201 ? -11.293 -2.995 28.395 1.00 98.25 201 ILE A N 1
ATOM 1571 C CA . ILE A 1 201 ? -12.572 -2.371 28.019 1.00 98.25 201 ILE A CA 1
ATOM 1572 C C . ILE A 1 201 ? -13.689 -3.439 27.953 1.00 98.25 201 ILE A C 1
ATOM 1574 O O . ILE A 1 201 ? -14.847 -3.122 27.709 1.00 98.25 201 ILE A O 1
ATOM 1578 N N . GLY A 1 202 ? -13.375 -4.712 28.219 1.00 97.38 202 GLY A N 1
ATOM 1579 C CA . GLY A 1 202 ? -14.314 -5.833 28.130 1.00 97.38 202 GLY A CA 1
ATOM 1580 C C . GLY A 1 202 ? -14.528 -6.340 26.700 1.00 97.38 202 GLY A C 1
ATOM 1581 O O . GLY A 1 202 ? -13.742 -6.052 25.795 1.00 97.38 202 GLY A O 1
ATOM 1582 N N . GLY A 1 203 ? -15.603 -7.103 26.517 1.00 96.31 203 GLY A N 1
ATOM 1583 C CA . GLY A 1 203 ? -15.993 -7.741 25.261 1.00 96.31 203 GLY A CA 1
ATOM 1584 C C . GLY A 1 203 ? -15.520 -9.193 25.142 1.00 96.31 203 GLY A C 1
ATOM 1585 O O . GLY A 1 203 ? -14.679 -9.658 25.905 1.00 96.31 203 GLY A O 1
ATOM 1586 N N . PHE A 1 204 ? -16.078 -9.928 24.179 1.00 96.81 204 PHE A N 1
ATOM 1587 C CA . PHE A 1 204 ? -15.680 -11.305 23.872 1.00 96.81 204 PHE A CA 1
ATOM 1588 C C . PHE A 1 204 ? -15.623 -11.502 22.355 1.00 96.81 204 PHE A C 1
ATOM 1590 O O . PHE A 1 204 ? -16.586 -11.931 21.709 1.00 96.81 204 PHE A O 1
ATOM 1597 N N . PHE A 1 205 ? -14.483 -11.135 21.783 1.00 98.50 205 PHE A N 1
ATOM 1598 C CA . PHE A 1 205 ? -14.210 -11.112 20.349 1.00 98.50 205 PHE A CA 1
ATOM 1599 C C . PHE A 1 205 ? -13.198 -12.202 19.967 1.00 98.50 205 PHE A C 1
ATOM 1601 O O . PHE A 1 205 ? -12.618 -12.835 20.853 1.00 98.50 205 PHE A O 1
ATOM 1608 N N . PRO A 1 206 ? -12.990 -12.490 18.671 1.00 98.56 206 PRO A N 1
ATOM 1609 C CA . PRO A 1 206 ? -11.937 -13.417 18.273 1.00 98.56 206 PRO A CA 1
ATOM 1610 C C . PRO A 1 206 ? -10.574 -12.912 18.768 1.00 98.56 206 PRO A C 1
ATOM 1612 O O . PRO A 1 206 ? -10.262 -11.727 18.645 1.00 98.56 206 PRO A O 1
ATOM 1615 N N . ALA A 1 207 ? -9.763 -13.796 19.349 1.00 98.31 207 ALA A N 1
ATOM 1616 C CA . ALA A 1 207 ? -8.462 -13.418 19.897 1.00 98.31 207 ALA A CA 1
ATOM 1617 C C . ALA A 1 207 ? -7.570 -12.792 18.812 1.00 98.31 207 ALA A C 1
ATOM 1619 O O . ALA A 1 207 ? -7.409 -13.361 17.732 1.00 98.31 207 ALA A O 1
ATOM 1620 N N . GLY A 1 208 ? -7.000 -11.618 19.098 1.00 97.38 208 GLY A N 1
ATOM 1621 C CA . GLY A 1 208 ? -6.168 -10.879 18.143 1.00 97.38 208 GLY A CA 1
ATOM 1622 C C . GLY A 1 208 ? -6.923 -10.270 16.957 1.00 97.38 208 GLY A C 1
ATOM 1623 O O . GLY A 1 208 ? -6.276 -9.816 16.016 1.00 97.38 208 GLY A O 1
ATOM 1624 N N . ALA A 1 209 ? -8.263 -10.249 16.974 1.00 98.00 209 ALA A N 1
ATOM 1625 C CA . ALA A 1 209 ? -9.039 -9.560 15.948 1.00 98.00 209 ALA A CA 1
ATOM 1626 C C . ALA A 1 209 ? -8.673 -8.063 15.892 1.00 98.00 209 ALA A C 1
ATOM 1628 O O . ALA A 1 209 ? -8.512 -7.445 16.953 1.00 98.00 209 ALA A O 1
ATOM 1629 N N . PRO A 1 210 ? -8.585 -7.462 14.691 1.00 97.94 210 PRO A N 1
ATOM 1630 C CA . PRO A 1 210 ? -8.406 -6.023 14.553 1.00 97.94 210 PRO A CA 1
ATOM 1631 C C . PRO A 1 210 ? -9.567 -5.275 15.215 1.00 97.94 210 PRO A C 1
ATOM 1633 O O . PRO A 1 210 ? -10.732 -5.476 14.867 1.00 97.94 210 PRO A O 1
ATOM 1636 N N . VAL A 1 211 ? -9.230 -4.417 16.174 1.00 98.56 211 VAL A N 1
ATOM 1637 C CA . VAL A 1 211 ? -10.106 -3.356 16.674 1.00 98.56 211 VAL A CA 1
ATOM 1638 C C . VAL A 1 211 ? -9.688 -2.074 15.980 1.00 98.56 211 VAL A C 1
ATOM 1640 O O . VAL A 1 211 ? -8.494 -1.815 15.889 1.00 98.56 211 VAL A O 1
ATOM 1643 N N . GLU A 1 212 ? -10.644 -1.287 15.508 1.00 98.19 212 GLU A N 1
ATOM 1644 C CA . GLU A 1 212 ? -10.372 -0.023 14.832 1.00 98.19 212 GLU A CA 1
ATOM 1645 C C . GLU A 1 212 ? -10.821 1.153 15.698 1.00 98.19 212 GLU A C 1
ATOM 1647 O O . GLU A 1 212 ? -11.940 1.146 16.217 1.00 98.19 212 GLU A O 1
ATOM 1652 N N . ALA A 1 213 ? -9.944 2.143 15.877 1.00 97.44 213 ALA A N 1
ATOM 1653 C CA . ALA A 1 213 ? -10.148 3.291 16.749 1.00 97.44 213 ALA A CA 1
ATOM 1654 C C . ALA A 1 213 ? -10.113 4.607 15.971 1.00 97.44 213 ALA A C 1
ATOM 1656 O O . ALA A 1 213 ? -9.194 4.867 15.198 1.00 97.44 213 ALA A O 1
ATOM 1657 N N . ILE A 1 214 ? -11.068 5.491 16.247 1.00 95.88 214 ILE A N 1
ATOM 1658 C CA . ILE A 1 214 ? -11.108 6.825 15.646 1.00 95.88 214 ILE A CA 1
ATOM 1659 C C . ILE A 1 214 ? -11.537 7.880 16.660 1.00 95.88 214 ILE A C 1
ATOM 1661 O O . ILE A 1 214 ? -12.460 7.684 17.449 1.00 95.88 214 ILE A O 1
ATOM 1665 N N . SER A 1 215 ? -10.877 9.034 16.610 1.00 92.94 215 SER A N 1
ATOM 1666 C CA . SER A 1 215 ? -11.325 10.251 17.279 1.00 92.94 215 SER A CA 1
ATOM 1667 C C . SER A 1 215 ? -12.129 11.098 16.294 1.00 92.94 215 SER A C 1
ATOM 1669 O O . SER A 1 215 ? -11.576 11.695 15.370 1.00 92.94 215 SER A O 1
ATOM 1671 N N . LYS A 1 216 ? -13.452 11.152 16.474 1.00 86.12 216 LYS A N 1
ATOM 1672 C CA . LYS A 1 216 ? -14.356 11.967 15.634 1.00 86.12 216 LYS A CA 1
ATOM 1673 C C . LYS A 1 216 ? -14.394 13.450 16.018 1.00 86.12 216 LYS A C 1
ATOM 1675 O O . LYS A 1 216 ? -14.866 14.292 15.256 1.00 86.12 216 LYS A O 1
ATOM 1680 N N . SER A 1 217 ? -13.956 13.759 17.232 1.00 87.06 217 SER A N 1
ATOM 1681 C CA . SER A 1 217 ? -13.908 15.098 17.816 1.00 87.06 217 SER A CA 1
ATOM 1682 C C . SER A 1 217 ? -12.926 15.099 18.984 1.00 87.06 217 SER A C 1
ATOM 1684 O O . SER A 1 217 ? -12.717 14.037 19.582 1.00 87.06 217 SER A O 1
ATOM 1686 N N . PRO A 1 218 ? -12.362 16.263 19.359 1.00 90.50 218 PRO A N 1
ATOM 1687 C CA . PRO A 1 218 ? -11.517 16.349 20.537 1.00 90.50 218 PRO A CA 1
ATOM 1688 C C . PRO A 1 218 ? -12.164 15.697 21.759 1.00 90.50 218 PRO A C 1
ATOM 1690 O O . PRO A 1 218 ? -13.365 15.845 21.982 1.00 90.50 218 PRO A O 1
ATOM 1693 N N . ASN A 1 219 ? -11.359 14.981 22.542 1.00 92.12 219 ASN A N 1
ATOM 1694 C CA . ASN A 1 219 ? -11.776 14.352 23.801 1.00 92.12 219 ASN A CA 1
ATOM 1695 C C . ASN A 1 219 ? -12.855 13.260 23.652 1.00 92.12 219 ASN A C 1
ATOM 1697 O O . ASN A 1 219 ? -13.612 12.995 24.589 1.00 92.12 219 ASN A O 1
ATOM 1701 N N . SER A 1 220 ? -12.905 12.599 22.492 1.00 94.12 220 SER A N 1
ATOM 1702 C CA . SER A 1 220 ? -13.767 11.440 22.249 1.00 94.12 220 SER A CA 1
ATOM 1703 C C . SER A 1 220 ? -13.051 10.367 21.441 1.00 94.12 220 SER A C 1
ATOM 1705 O O . SER A 1 220 ? -12.215 10.693 20.601 1.00 94.12 220 SER A O 1
ATOM 1707 N N . ILE A 1 221 ? -13.382 9.103 21.692 1.00 96.62 221 ILE A N 1
ATOM 1708 C CA . ILE A 1 221 ? -12.879 7.959 20.926 1.00 96.62 221 ILE A CA 1
ATOM 1709 C C . ILE A 1 221 ? -14.028 6.980 20.708 1.00 96.62 221 ILE A C 1
ATOM 1711 O O . ILE A 1 221 ? -14.755 6.666 21.651 1.00 96.62 221 ILE A O 1
ATOM 1715 N N . ASP A 1 222 ? -14.147 6.465 19.491 1.00 97.81 222 ASP A N 1
ATOM 1716 C CA . ASP A 1 222 ? -15.045 5.376 19.128 1.00 97.81 222 ASP A CA 1
ATOM 1717 C C . ASP A 1 222 ? -14.212 4.173 18.662 1.00 97.81 222 ASP A C 1
ATOM 1719 O O . ASP A 1 222 ? -13.237 4.325 17.923 1.00 97.81 222 ASP A O 1
ATOM 1723 N N . LEU A 1 223 ? -14.593 2.980 19.116 1.00 98.62 223 LEU A N 1
ATOM 1724 C CA . LEU A 1 223 ? -13.990 1.700 18.758 1.00 98.62 223 LEU A CA 1
ATOM 1725 C C . LEU A 1 223 ? -14.982 0.854 17.974 1.00 98.62 223 LEU A C 1
ATOM 1727 O O . LEU A 1 223 ? -16.173 0.846 18.297 1.00 98.62 223 LEU A O 1
ATOM 1731 N N . PHE A 1 224 ? -14.477 0.084 17.015 1.00 98.75 224 PHE A N 1
ATOM 1732 C CA . PHE A 1 224 ? -15.257 -0.849 16.208 1.00 98.75 224 PHE A CA 1
ATOM 1733 C C . PHE A 1 224 ? -14.546 -2.191 16.069 1.00 98.75 224 PHE A C 1
ATOM 1735 O O . PHE A 1 224 ? -13.333 -2.244 15.877 1.00 98.75 224 PHE A O 1
ATOM 1742 N N . ILE A 1 225 ? -15.298 -3.286 16.169 1.00 98.81 225 ILE A N 1
ATOM 1743 C CA . ILE A 1 225 ? -14.756 -4.645 16.047 1.00 98.81 225 ILE A CA 1
ATOM 1744 C C . ILE A 1 225 ? -15.823 -5.625 15.554 1.00 98.81 225 ILE A C 1
ATOM 1746 O O . ILE A 1 225 ? -16.997 -5.522 15.919 1.00 98.81 225 ILE A O 1
ATOM 1750 N N . THR A 1 226 ? -15.415 -6.597 14.737 1.00 98.75 226 THR A N 1
ATOM 1751 C CA . THR A 1 226 ? -16.289 -7.683 14.272 1.00 98.75 226 THR A CA 1
ATOM 1752 C C . THR A 1 226 ? -16.241 -8.859 15.244 1.00 98.75 226 THR A C 1
ATOM 1754 O O . THR A 1 226 ? -15.185 -9.449 15.479 1.00 98.75 226 THR A O 1
ATOM 1757 N N . GLY A 1 227 ? -17.391 -9.221 15.809 1.00 98.44 227 GLY A N 1
ATOM 1758 C CA . GLY A 1 227 ? -17.503 -10.254 16.830 1.00 98.44 227 GLY A CA 1
ATOM 1759 C C . GLY A 1 227 ? -17.477 -11.689 16.320 1.00 98.44 227 GLY A C 1
ATOM 1760 O O . GLY A 1 227 ? -17.482 -11.966 15.121 1.00 98.44 227 GLY A O 1
ATOM 1761 N N . ASN A 1 228 ? -17.463 -12.624 17.275 1.00 98.19 228 ASN A N 1
ATOM 1762 C CA . ASN A 1 228 ? -17.493 -14.067 17.015 1.00 98.19 228 ASN A CA 1
ATOM 1763 C C . ASN A 1 228 ? -18.769 -14.515 16.276 1.00 98.19 228 ASN A C 1
ATOM 1765 O O . ASN A 1 228 ? -18.764 -15.533 15.591 1.00 98.19 228 ASN A O 1
ATOM 1769 N N . ASP A 1 229 ? -19.857 -13.759 16.415 1.00 97.88 229 ASP A N 1
ATOM 1770 C CA . ASP A 1 229 ? -21.142 -13.976 15.746 1.00 97.88 229 ASP A CA 1
ATOM 1771 C C . ASP A 1 229 ? -21.250 -13.258 14.387 1.00 97.88 229 ASP A C 1
ATOM 1773 O O . ASP A 1 229 ? -22.312 -13.282 13.765 1.00 97.88 229 ASP A O 1
ATOM 1777 N N . GLY A 1 230 ? -20.173 -12.605 13.940 1.00 97.88 230 GLY A N 1
ATOM 1778 C CA . GLY A 1 230 ? -20.125 -11.846 12.695 1.00 97.88 230 GLY A CA 1
ATOM 1779 C C . GLY A 1 230 ? -20.783 -10.466 12.754 1.00 97.88 230 GLY A C 1
ATOM 1780 O O . GLY A 1 230 ? -20.788 -9.762 11.744 1.00 97.88 230 GLY A O 1
ATOM 1781 N N . ARG A 1 231 ? -21.326 -10.043 13.902 1.00 98.50 231 ARG A N 1
ATOM 1782 C CA . ARG A 1 231 ? -21.868 -8.686 14.060 1.00 98.50 231 ARG A CA 1
ATOM 1783 C C . ARG A 1 231 ? -20.756 -7.679 14.286 1.00 98.50 231 AR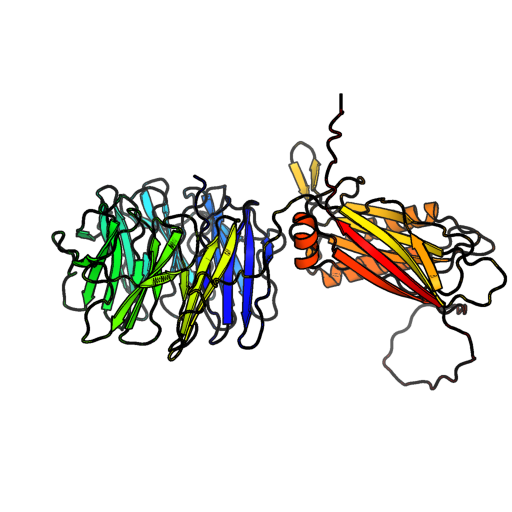G A C 1
ATOM 1785 O O . ARG A 1 231 ? -19.743 -7.992 14.909 1.00 98.50 231 ARG A O 1
ATOM 1792 N N . VAL A 1 232 ? -20.984 -6.442 13.858 1.00 98.75 232 VAL A N 1
ATOM 1793 C CA . VAL A 1 232 ? -20.112 -5.326 14.229 1.00 98.75 232 VAL A CA 1
ATOM 1794 C C . VAL A 1 232 ? -20.572 -4.750 15.563 1.00 98.75 232 VAL A C 1
ATOM 1796 O O . VAL A 1 232 ? -21.767 -4.527 15.787 1.00 98.75 232 VAL A O 1
ATOM 1799 N N . TYR A 1 233 ? -19.615 -4.507 16.451 1.00 98.81 233 TYR A N 1
ATOM 1800 C CA . TYR A 1 233 ? -19.818 -3.899 17.758 1.00 98.81 233 TYR A CA 1
ATOM 1801 C C . TYR A 1 233 ? -19.068 -2.580 17.859 1.00 98.81 233 TYR A C 1
ATOM 1803 O O . TYR A 1 233 ? -18.021 -2.403 17.238 1.00 98.81 233 TYR A O 1
ATOM 1811 N N . THR A 1 234 ? -19.596 -1.677 18.680 1.00 98.69 234 THR A N 1
ATOM 1812 C CA . THR A 1 234 ? -18.972 -0.406 19.024 1.00 98.69 234 THR A CA 1
ATOM 1813 C C . THR A 1 234 ? -18.923 -0.177 20.533 1.00 98.69 234 THR A C 1
ATOM 1815 O O . THR A 1 234 ? -19.798 -0.626 21.281 1.00 98.69 234 THR A O 1
ATOM 1818 N N . SER A 1 235 ? -17.885 0.530 20.968 1.00 98.44 235 SER A N 1
ATOM 1819 C CA . SER A 1 235 ? -17.712 1.087 22.310 1.00 98.44 235 SER A CA 1
ATOM 1820 C C . SER A 1 235 ? -17.132 2.484 22.156 1.00 98.44 235 SER A C 1
ATOM 1822 O O . SER A 1 235 ? -16.338 2.722 21.252 1.00 98.44 235 SER A O 1
ATOM 1824 N N . TRP A 1 236 ? -17.514 3.409 23.022 1.00 97.25 236 TRP A N 1
ATOM 1825 C CA . TRP A 1 236 ? -17.087 4.799 22.935 1.00 97.25 236 TRP A CA 1
ATOM 1826 C C . TRP A 1 236 ? -16.659 5.325 24.296 1.00 97.25 236 TRP A C 1
ATOM 1828 O O . TRP A 1 236 ? -17.064 4.820 25.350 1.00 97.25 236 TRP A O 1
ATOM 1838 N N . TRP A 1 237 ? -15.845 6.369 24.255 1.00 97.38 237 TRP A N 1
ATOM 1839 C CA . TRP A 1 237 ? -15.346 7.083 25.414 1.00 97.38 237 TRP A CA 1
ATOM 1840 C C . TRP A 1 237 ? -15.440 8.587 25.197 1.00 97.38 237 TRP A C 1
ATOM 1842 O O . TRP A 1 237 ? -15.190 9.095 24.102 1.00 97.38 237 TRP A O 1
ATOM 1852 N N . TYR A 1 238 ? -15.766 9.288 26.276 1.00 95.50 238 TYR A N 1
ATOM 1853 C CA . TYR A 1 238 ? -15.736 10.740 26.369 1.00 95.50 238 TYR A CA 1
ATOM 1854 C C . TYR A 1 238 ? -14.953 11.132 27.615 1.00 95.50 238 TYR A C 1
ATOM 1856 O O . TYR A 1 238 ? -15.014 10.442 28.635 1.00 95.50 238 TYR A O 1
ATOM 1864 N N . GLU A 1 239 ? -14.257 12.261 27.557 1.00 94.00 239 GLU A N 1
ATOM 1865 C CA . GLU A 1 239 ? -13.564 12.787 28.729 1.00 94.00 239 GLU A CA 1
ATOM 1866 C C . GLU A 1 239 ? -14.513 12.969 29.925 1.00 94.00 239 GLU A C 1
ATOM 1868 O O . GLU A 1 239 ? -15.635 13.462 29.805 1.00 94.00 239 GLU A O 1
ATOM 1873 N N . GLY A 1 240 ? -14.056 12.518 31.096 1.00 94.19 240 GLY A N 1
ATOM 1874 C CA . GLY A 1 240 ? -14.845 12.510 32.329 1.00 94.19 240 GLY A CA 1
ATOM 1875 C C . GLY A 1 240 ? -15.873 11.377 32.431 1.00 94.19 240 GLY A C 1
ATOM 1876 O O . GLY A 1 240 ? -16.558 11.288 33.447 1.00 94.19 240 GLY A O 1
ATOM 1877 N N . GLN A 1 241 ? -15.976 10.509 31.421 1.00 96.06 241 GLN A N 1
ATOM 1878 C CA . GLN A 1 241 ? -16.817 9.314 31.437 1.00 96.06 241 GLN A CA 1
ATOM 1879 C C . GLN A 1 241 ? -15.970 8.041 31.408 1.00 96.06 241 GLN A C 1
ATOM 1881 O O . GLN A 1 241 ? -14.775 8.047 31.100 1.00 96.06 241 GLN A O 1
ATOM 1886 N N . GLU A 1 242 ? -16.621 6.930 31.731 1.00 96.69 242 GLU A N 1
ATOM 1887 C CA . GLU A 1 242 ? -16.059 5.603 31.529 1.00 96.69 242 GLU A CA 1
ATOM 1888 C C . GLU A 1 242 ? -16.392 5.060 30.137 1.00 96.69 242 GLU A C 1
ATOM 1890 O O . GLU A 1 242 ? -17.331 5.515 29.481 1.00 96.69 242 GLU A O 1
ATOM 1895 N N . TRP A 1 243 ? -15.613 4.078 29.682 1.00 98.06 243 TRP A N 1
ATOM 1896 C CA . TRP A 1 243 ? -15.871 3.382 28.420 1.00 98.06 243 TRP A CA 1
ATOM 1897 C C . TRP A 1 243 ? -17.249 2.712 28.431 1.00 98.06 243 TRP A C 1
ATOM 1899 O O . TRP A 1 243 ? -17.574 1.981 29.370 1.00 98.06 243 TRP A O 1
ATOM 1909 N N . SER A 1 244 ? -18.030 2.890 27.362 1.00 98.19 244 SER A N 1
ATOM 1910 C CA . SER A 1 244 ? -19.375 2.305 27.273 1.00 98.19 244 SER A CA 1
ATOM 1911 C C . SER A 1 244 ? -19.368 0.771 27.242 1.00 98.19 244 SER A C 1
ATOM 1913 O O . SER A 1 244 ? -20.295 0.147 27.750 1.00 98.19 244 SER A O 1
ATOM 1915 N N . GLY A 1 245 ? -18.302 0.162 26.712 1.00 97.31 245 GLY A N 1
ATOM 1916 C CA . GLY A 1 245 ? -18.138 -1.291 26.615 1.00 97.31 245 GLY A CA 1
ATOM 1917 C C . GLY A 1 245 ? -17.746 -2.015 27.908 1.00 97.31 245 GLY A C 1
ATOM 1918 O O . GLY A 1 245 ? -17.742 -3.248 27.914 1.00 97.31 245 GLY A O 1
ATOM 1919 N N . LEU A 1 246 ? -17.436 -1.300 29.002 1.00 97.75 246 LEU A N 1
ATOM 1920 C CA . LEU A 1 246 ? -17.034 -1.936 30.266 1.00 97.75 246 LEU A CA 1
ATOM 1921 C C . LEU A 1 246 ? -18.080 -2.933 30.764 1.00 97.75 246 LEU A C 1
ATOM 1923 O O . LEU A 1 246 ? -19.286 -2.745 30.593 1.00 97.75 246 LEU A O 1
ATOM 1927 N N . ASN A 1 247 ? -17.604 -3.968 31.459 1.00 96.19 247 ASN A N 1
ATOM 1928 C CA . ASN A 1 247 ? -18.424 -5.098 31.904 1.00 96.19 247 ASN A CA 1
ATOM 1929 C C . ASN A 1 247 ? -19.129 -5.797 30.730 1.00 96.19 247 ASN A C 1
ATOM 1931 O O . ASN A 1 247 ? -20.288 -6.185 30.840 1.00 96.19 247 ASN A O 1
ATOM 1935 N N . ASP A 1 248 ? -18.415 -5.920 29.609 1.00 97.06 248 ASP A N 1
ATOM 1936 C CA . ASP A 1 248 ? -18.843 -6.620 28.397 1.00 97.06 248 ASP A CA 1
ATOM 1937 C C . ASP A 1 248 ? -20.113 -6.025 27.741 1.00 97.06 248 ASP A C 1
ATOM 1939 O O . ASP A 1 248 ? -20.823 -6.710 27.008 1.00 97.06 248 ASP A O 1
ATOM 1943 N N . ASN A 1 249 ? -20.373 -4.724 27.940 1.00 97.69 249 ASN A N 1
ATOM 1944 C CA . ASN A 1 249 ? -21.546 -3.997 27.422 1.00 97.69 249 ASN A CA 1
ATOM 1945 C C . ASN A 1 249 ? -21.324 -3.363 26.037 1.00 97.69 249 ASN A C 1
ATOM 1947 O O . ASN A 1 249 ? -21.847 -2.291 25.729 1.00 97.69 249 ASN A O 1
ATOM 1951 N N . TRP A 1 250 ? -20.534 -4.011 25.184 1.00 98.50 250 TRP A N 1
ATOM 1952 C CA . TRP A 1 250 ? -20.317 -3.543 23.817 1.00 98.50 250 TRP A CA 1
ATOM 1953 C C . TRP A 1 250 ? -21.629 -3.537 23.029 1.00 98.50 250 TRP A C 1
ATOM 1955 O O . TRP A 1 250 ? -22.400 -4.499 23.051 1.00 98.50 250 TRP A O 1
ATOM 1965 N N . ARG A 1 251 ? -21.890 -2.451 22.300 1.00 98.19 251 ARG A N 1
ATOM 1966 C CA . ARG A 1 251 ? -23.151 -2.264 21.580 1.00 98.19 251 ARG A CA 1
ATOM 1967 C C . ARG A 1 251 ? -23.042 -2.809 20.163 1.00 98.19 251 ARG A C 1
ATOM 1969 O O . ARG A 1 251 ? -22.197 -2.351 19.405 1.00 98.19 251 ARG A O 1
ATOM 1976 N N . SER A 1 252 ? -23.929 -3.716 19.760 1.00 98.00 252 SER A N 1
ATOM 1977 C CA . SER A 1 252 ? -24.001 -4.133 18.355 1.00 98.00 252 SER A CA 1
ATOM 1978 C C . SER A 1 252 ? -24.620 -3.044 17.472 1.00 98.00 252 SER A C 1
ATOM 1980 O O . SER A 1 252 ? -25.628 -2.438 17.841 1.00 98.00 252 SER A O 1
ATOM 1982 N N . ILE A 1 253 ? -24.049 -2.850 16.284 1.00 97.69 253 ILE A N 1
ATOM 1983 C CA . ILE A 1 253 ? -24.604 -2.023 15.201 1.00 97.69 253 ILE A CA 1
ATOM 1984 C C . ILE A 1 253 ? -25.071 -2.885 14.014 1.00 97.69 253 ILE A C 1
ATOM 1986 O O . ILE A 1 253 ? -25.155 -2.409 12.884 1.00 97.69 253 ILE A O 1
ATOM 1990 N N . GLY A 1 254 ? -25.376 -4.162 14.276 1.00 97.00 254 GLY A N 1
ATOM 1991 C CA . GLY A 1 254 ? -25.875 -5.132 13.299 1.00 97.00 254 GLY A CA 1
ATOM 1992 C C . GLY A 1 254 ? -24.807 -5.705 12.363 1.00 97.00 254 GLY A C 1
ATOM 1993 O O . GLY A 1 254 ? -23.602 -5.536 12.570 1.00 97.00 254 GLY A O 1
ATOM 1994 N N . GLY A 1 255 ? -25.280 -6.381 11.319 1.00 96.12 255 GLY A N 1
ATOM 1995 C CA . GLY A 1 255 ? -24.475 -6.977 10.255 1.00 96.12 255 GLY A CA 1
ATOM 1996 C C . GLY A 1 255 ? -24.200 -8.469 10.454 1.00 96.12 255 GLY A C 1
ATOM 1997 O O . GLY A 1 255 ? -24.378 -9.014 11.539 1.00 96.12 255 GLY A O 1
ATOM 1998 N N . PHE A 1 256 ? -23.767 -9.138 9.385 1.00 97.00 256 PHE A N 1
ATOM 1999 C CA . PHE A 1 256 ? -23.348 -10.541 9.414 1.00 97.00 256 PHE A CA 1
ATOM 2000 C C . PHE A 1 256 ? -22.150 -10.738 8.480 1.00 97.00 256 PHE A C 1
ATOM 2002 O O . PHE A 1 256 ? -22.290 -10.939 7.270 1.00 97.00 256 PHE A O 1
ATOM 2009 N N . PHE A 1 257 ? -20.959 -10.622 9.055 1.00 98.31 257 PHE A N 1
ATOM 2010 C CA . PHE A 1 257 ? -19.676 -10.595 8.364 1.00 98.31 257 PHE A CA 1
ATOM 2011 C C . PHE A 1 257 ? -18.752 -11.704 8.885 1.00 98.31 257 PHE A C 1
ATOM 2013 O O . PHE A 1 257 ? -19.015 -12.274 9.945 1.00 98.31 257 PHE A O 1
ATOM 2020 N N . PRO A 1 258 ? -17.653 -12.026 8.178 1.00 98.50 258 PRO A N 1
ATOM 2021 C CA . PRO A 1 258 ? -16.689 -12.995 8.684 1.00 98.50 258 PRO A CA 1
ATOM 2022 C C . PRO A 1 258 ? -16.182 -12.594 10.073 1.00 98.50 258 PRO A C 1
ATOM 2024 O O . PRO A 1 258 ? -15.801 -11.446 10.292 1.00 98.50 258 PRO A O 1
ATOM 2027 N N . ALA A 1 259 ? -16.190 -13.534 11.020 1.00 98.25 259 ALA A N 1
ATOM 2028 C CA . ALA A 1 259 ? -15.775 -13.265 12.393 1.00 98.25 259 ALA A CA 1
ATOM 2029 C C . ALA A 1 259 ? -14.344 -12.702 12.434 1.00 98.25 259 ALA A C 1
ATOM 2031 O O . ALA A 1 259 ? -13.433 -13.272 11.832 1.00 98.25 259 ALA A O 1
ATOM 2032 N N . GLY A 1 260 ? -14.157 -11.581 13.135 1.00 97.31 260 GLY A N 1
ATOM 2033 C CA . GLY A 1 260 ? -12.863 -10.898 13.223 1.00 97.31 260 GLY A CA 1
ATOM 2034 C C . GLY A 1 260 ? -12.408 -10.218 11.928 1.00 97.31 260 GLY A C 1
ATOM 2035 O O . GLY A 1 260 ? -11.241 -9.845 11.835 1.00 97.31 260 GLY A O 1
ATOM 2036 N N . ALA A 1 261 ? -13.289 -10.056 10.933 1.00 97.81 261 ALA A N 1
ATOM 2037 C CA . ALA A 1 261 ? -12.974 -9.286 9.734 1.00 97.81 261 ALA A CA 1
ATOM 2038 C C . ALA A 1 261 ? -12.570 -7.844 10.107 1.00 97.81 261 ALA A C 1
ATOM 2040 O O . ALA A 1 261 ? -13.262 -7.224 10.926 1.00 97.81 261 ALA A O 1
ATOM 2041 N N . PRO A 1 262 ? -11.490 -7.305 9.506 1.00 97.44 262 PRO A N 1
ATOM 2042 C CA . PRO A 1 262 ? -11.088 -5.921 9.708 1.00 97.44 262 PRO A CA 1
ATOM 2043 C C . PRO A 1 262 ? -12.187 -4.952 9.271 1.00 97.44 262 PRO A C 1
ATOM 2045 O O . PRO A 1 262 ? -12.838 -5.150 8.241 1.00 97.44 262 PRO A O 1
ATOM 2048 N N . ILE A 1 263 ? -12.351 -3.890 10.051 1.00 97.50 263 ILE A N 1
ATOM 2049 C CA . ILE A 1 263 ? -13.218 -2.754 9.750 1.00 97.50 263 ILE A CA 1
ATOM 2050 C C . ILE A 1 263 ? -12.304 -1.571 9.470 1.00 97.50 263 ILE A C 1
ATOM 2052 O O . ILE A 1 263 ? -11.338 -1.372 10.200 1.00 97.50 263 ILE A O 1
ATOM 2056 N N . SER A 1 264 ? -12.639 -0.772 8.464 1.00 97.44 264 SER A N 1
ATOM 2057 C CA . SER A 1 264 ? -12.066 0.565 8.324 1.00 97.44 264 SER A CA 1
ATOM 2058 C C . SER A 1 264 ? -13.136 1.604 8.607 1.00 97.44 264 SER A C 1
ATOM 2060 O O . SER A 1 264 ? -14.301 1.441 8.227 1.00 97.44 264 SER A O 1
ATOM 2062 N N . VAL A 1 265 ? -12.746 2.657 9.314 1.00 97.12 265 VAL A N 1
ATOM 2063 C CA . VAL A 1 265 ? -13.612 3.774 9.671 1.00 97.12 265 VAL A CA 1
ATOM 2064 C C . VAL A 1 265 ? -12.947 5.073 9.256 1.00 97.12 265 VAL A C 1
ATOM 2066 O O . VAL A 1 265 ? -11.745 5.262 9.405 1.00 97.12 265 VAL A O 1
ATOM 2069 N N . THR A 1 266 ? -13.741 6.005 8.747 1.00 95.62 266 THR A N 1
ATOM 2070 C CA . THR A 1 266 ? -13.258 7.350 8.459 1.00 95.62 266 THR A CA 1
ATOM 2071 C C . THR A 1 266 ? -14.292 8.391 8.855 1.00 95.62 266 THR A C 1
ATOM 2073 O O . THR A 1 266 ? -15.464 8.085 9.080 1.00 95.62 266 THR A O 1
ATOM 2076 N N . SER A 1 267 ? -13.845 9.638 8.949 1.00 93.31 267 SER A N 1
ATOM 2077 C CA . SER A 1 267 ? -14.704 10.793 9.167 1.00 93.31 267 SER A CA 1
ATOM 2078 C C . SER A 1 267 ? -14.526 11.758 8.004 1.00 93.31 267 SER A C 1
ATOM 2080 O O . SER A 1 267 ? -13.430 12.268 7.757 1.00 93.31 267 SER A O 1
ATOM 2082 N N . ARG A 1 268 ? -15.606 12.021 7.263 1.00 89.62 268 ARG A N 1
ATOM 2083 C CA . ARG A 1 268 ? -15.584 13.008 6.169 1.00 89.62 268 ARG A CA 1
ATOM 2084 C C . ARG A 1 268 ? -15.692 14.451 6.660 1.00 89.62 268 ARG A C 1
ATOM 2086 O O . ARG A 1 268 ? -15.336 15.359 5.919 1.00 89.62 268 ARG A O 1
ATOM 2093 N N . HIS A 1 269 ? -16.190 14.672 7.872 1.00 86.06 269 HIS A N 1
ATOM 2094 C CA . HIS A 1 269 ? -16.218 15.952 8.579 1.00 86.06 269 HIS A CA 1
ATOM 2095 C C . HIS A 1 269 ? -16.619 15.709 10.041 1.00 86.06 269 HIS A C 1
ATOM 2097 O O . HIS A 1 269 ? -17.152 14.652 10.380 1.00 86.06 269 HIS A O 1
ATOM 2103 N N . ALA A 1 270 ? -16.429 16.713 10.901 1.00 86.12 270 ALA A N 1
ATOM 2104 C CA . ALA A 1 270 ? -16.845 16.635 12.300 1.00 86.12 270 ALA A CA 1
ATOM 2105 C C . ALA A 1 270 ? -18.325 16.219 12.438 1.00 86.12 270 ALA A C 1
ATOM 2107 O O . ALA A 1 270 ? -19.179 16.672 11.671 1.00 86.12 270 ALA A O 1
ATOM 2108 N N . GLY A 1 271 ? -18.617 15.360 13.419 1.00 85.00 271 GLY A N 1
ATOM 2109 C CA . GLY A 1 271 ? -19.981 14.894 13.707 1.00 85.00 271 GLY A CA 1
ATOM 2110 C C . GLY A 1 271 ? -20.483 13.754 12.812 1.00 85.00 271 GLY A C 1
ATOM 2111 O O . GLY A 1 271 ? -21.682 13.472 12.799 1.00 85.00 271 GLY A O 1
ATOM 2112 N N . ASN A 1 272 ? -19.594 13.089 12.071 1.00 92.88 272 ASN A N 1
ATOM 2113 C CA . ASN A 1 272 ? -19.941 11.933 11.252 1.00 92.88 272 ASN A CA 1
ATOM 2114 C C . ASN A 1 272 ? -18.837 10.863 11.251 1.00 92.88 272 ASN A C 1
ATOM 2116 O O . ASN A 1 272 ? -17.649 11.178 11.346 1.00 92.88 272 ASN A O 1
ATOM 2120 N N . LEU A 1 273 ? -19.268 9.608 11.114 1.00 96.88 273 LEU A N 1
ATOM 2121 C CA . LEU A 1 273 ? -18.426 8.438 10.883 1.00 96.88 273 LEU A CA 1
ATOM 2122 C C . LEU A 1 273 ? -19.029 7.567 9.775 1.00 96.88 273 LEU A C 1
ATOM 2124 O O . LEU A 1 273 ? -20.254 7.435 9.690 1.00 96.88 273 LEU A O 1
ATOM 2128 N N . ASP A 1 274 ? -18.175 6.931 8.981 1.00 97.81 274 ASP A N 1
ATOM 2129 C CA . ASP A 1 274 ? -18.544 5.924 7.986 1.00 97.81 274 ASP A CA 1
ATOM 2130 C C . ASP A 1 274 ? -17.653 4.692 8.159 1.00 97.81 274 ASP A C 1
ATOM 2132 O O . ASP A 1 274 ? -16.428 4.806 8.195 1.00 97.81 274 ASP A O 1
ATOM 2136 N N . LEU A 1 275 ? -18.278 3.522 8.276 1.00 98.31 275 LEU A N 1
ATOM 2137 C CA . LEU A 1 275 ? -17.623 2.225 8.407 1.00 98.31 275 LEU A CA 1
ATOM 2138 C C . LEU A 1 275 ? -17.685 1.455 7.099 1.00 98.31 275 LEU A C 1
ATOM 2140 O O . LEU A 1 275 ? -18.680 1.538 6.373 1.00 98.31 275 LEU A O 1
ATOM 2144 N N . PHE A 1 276 ? -16.664 0.632 6.873 1.00 98.62 276 PHE A N 1
ATOM 2145 C CA . PHE A 1 276 ? -16.538 -0.241 5.715 1.00 98.62 276 PHE A CA 1
ATOM 2146 C C . PHE A 1 276 ? -16.035 -1.622 6.122 1.00 98.62 276 PHE A C 1
ATOM 2148 O O . PHE A 1 276 ? -15.120 -1.749 6.935 1.00 98.62 276 PHE A O 1
ATOM 2155 N N . ILE A 1 277 ? -16.644 -2.660 5.550 1.00 98.62 277 ILE A N 1
ATOM 2156 C CA . ILE A 1 277 ? -16.303 -4.060 5.824 1.00 98.62 277 ILE A CA 1
ATOM 2157 C C . ILE A 1 277 ? -16.628 -4.944 4.618 1.00 98.62 277 ILE A C 1
ATOM 2159 O O . ILE A 1 277 ? -17.608 -4.708 3.908 1.00 98.62 277 ILE A O 1
ATOM 2163 N N . THR A 1 278 ? -15.824 -5.981 4.390 1.00 98.44 278 THR A N 1
ATOM 2164 C CA . THR A 1 278 ? -16.051 -6.954 3.312 1.00 98.44 278 THR A CA 1
ATOM 2165 C C . THR A 1 278 ? -16.835 -8.163 3.822 1.00 98.44 278 THR A C 1
ATOM 2167 O O . THR A 1 278 ? -16.411 -8.850 4.752 1.00 98.44 278 THR A O 1
ATOM 2170 N N . GLY A 1 279 ? -17.973 -8.453 3.193 1.00 98.12 279 GLY A N 1
ATOM 2171 C CA . GLY A 1 279 ? -18.869 -9.541 3.574 1.00 98.12 279 GLY A CA 1
ATOM 2172 C C . GLY A 1 279 ? -18.423 -10.934 3.141 1.00 98.12 279 GLY A C 1
ATOM 2173 O O . GLY A 1 279 ? -17.443 -11.123 2.421 1.00 98.12 279 GLY A O 1
ATOM 2174 N N . HIS A 1 280 ? -19.187 -11.937 3.582 1.00 97.62 280 HIS A N 1
ATOM 2175 C CA . HIS A 1 280 ? -18.994 -13.341 3.196 1.00 97.62 280 HIS A CA 1
ATOM 2176 C C . HIS A 1 280 ? -19.144 -13.582 1.691 1.00 97.62 280 HIS A C 1
ATOM 2178 O O . HIS A 1 280 ? -18.566 -14.524 1.153 1.00 97.62 280 HIS A O 1
ATOM 2184 N N . ASP A 1 281 ? -19.928 -12.745 1.021 1.00 96.62 281 ASP A N 1
ATOM 2185 C CA . ASP A 1 281 ? -20.176 -12.788 -0.417 1.00 96.62 281 ASP A CA 1
ATOM 2186 C C . ASP A 1 281 ? -19.134 -12.004 -1.233 1.00 96.62 281 ASP A C 1
ATOM 2188 O O . ASP A 1 281 ? -19.247 -11.923 -2.456 1.00 96.62 281 ASP A O 1
ATOM 2192 N N . GLY A 1 282 ? -18.126 -11.429 -0.567 1.00 95.94 282 GLY A N 1
ATOM 2193 C CA . GLY A 1 282 ? -17.081 -10.630 -1.195 1.00 95.94 282 GLY A CA 1
ATOM 2194 C C . GLY A 1 282 ? -17.491 -9.198 -1.537 1.00 95.94 282 GLY A C 1
ATOM 2195 O O . GLY A 1 282 ? -16.679 -8.474 -2.111 1.00 95.94 282 GLY A O 1
ATOM 2196 N N . ARG A 1 283 ? -18.712 -8.758 -1.203 1.00 98.12 283 ARG A N 1
ATOM 2197 C CA . ARG A 1 283 ? -19.120 -7.359 -1.389 1.00 98.12 283 ARG A CA 1
ATOM 2198 C C . ARG A 1 283 ? -18.595 -6.487 -0.261 1.00 98.12 283 ARG A C 1
ATOM 2200 O O . ARG A 1 283 ? -18.510 -6.927 0.884 1.00 98.12 283 ARG A O 1
ATOM 2207 N N . VAL A 1 284 ? -18.308 -5.228 -0.572 1.00 98.56 284 VAL A N 1
ATOM 2208 C CA . VAL A 1 284 ? -18.033 -4.214 0.453 1.00 98.56 284 VAL A CA 1
ATOM 2209 C C . VAL A 1 284 ? -19.357 -3.624 0.925 1.00 98.56 284 VAL A C 1
ATOM 2211 O O . VAL A 1 284 ? -20.235 -3.311 0.118 1.00 98.56 284 VAL A O 1
ATOM 2214 N N . TYR A 1 285 ? -19.503 -3.472 2.235 1.00 98.75 285 TYR A N 1
ATOM 2215 C CA . TYR A 1 285 ? -20.665 -2.886 2.891 1.00 98.75 285 TYR A CA 1
ATOM 2216 C C . TYR A 1 285 ? -20.271 -1.637 3.665 1.00 98.75 285 TYR A C 1
ATOM 2218 O O . TYR A 1 285 ? -19.140 -1.527 4.129 1.00 98.75 285 TYR A O 1
ATOM 2226 N N . THR A 1 286 ? -21.227 -0.726 3.834 1.00 98.62 286 THR A N 1
ATOM 2227 C CA . THR A 1 286 ? -21.082 0.473 4.653 1.00 98.62 286 THR A CA 1
ATOM 2228 C C . THR A 1 286 ? -22.235 0.669 5.629 1.00 98.62 286 THR A C 1
ATOM 2230 O O . THR A 1 286 ? -23.382 0.297 5.358 1.00 98.62 286 THR A O 1
ATOM 2233 N N . SER A 1 287 ? -21.906 1.275 6.764 1.00 98.38 287 SER A N 1
ATOM 2234 C CA . SER A 1 287 ? -22.823 1.818 7.762 1.00 98.38 287 SER A CA 1
ATOM 2235 C C . SER A 1 287 ? -22.281 3.176 8.183 1.00 98.38 287 SER A C 1
ATOM 2237 O O . SER A 1 287 ? -21.070 3.352 8.286 1.00 98.38 287 SER A O 1
ATOM 2239 N N . TRP A 1 288 ? -23.156 4.141 8.416 1.00 97.00 288 TRP A N 1
ATOM 2240 C CA . TRP A 1 288 ? -22.762 5.506 8.742 1.00 97.00 288 TRP A CA 1
ATOM 2241 C C . TRP A 1 288 ? -23.529 6.017 9.949 1.00 97.00 288 TRP A C 1
ATOM 2243 O O . TRP A 1 288 ? -24.635 5.562 10.256 1.00 97.00 288 TRP A O 1
ATOM 2253 N N . TRP A 1 289 ? -22.929 6.990 10.619 1.00 96.81 289 TRP A N 1
ATOM 2254 C CA . TRP A 1 289 ? -23.471 7.644 11.796 1.00 96.81 289 TRP A CA 1
ATOM 2255 C C . TRP A 1 289 ? -23.417 9.158 11.644 1.00 96.81 289 TRP A C 1
ATOM 2257 O O . TRP A 1 289 ? -22.459 9.711 11.099 1.00 96.81 289 TRP A O 1
ATOM 2267 N N . TYR A 1 290 ? -24.438 9.828 12.165 1.00 92.81 290 TYR A N 1
ATOM 2268 C CA . TYR A 1 290 ? -24.475 11.277 12.303 1.00 92.81 290 TYR A CA 1
ATOM 2269 C C . TYR A 1 290 ? -24.831 11.641 13.732 1.00 92.81 290 TYR A C 1
ATOM 2271 O O . TYR A 1 290 ? -25.620 10.951 14.381 1.00 92.81 290 TYR A O 1
ATOM 2279 N N . GLU A 1 291 ? -24.320 12.776 14.189 1.00 88.81 291 GLU A N 1
ATOM 2280 C CA . GLU A 1 291 ? -24.738 13.342 15.462 1.00 88.81 291 GLU A CA 1
ATOM 2281 C C . GLU A 1 291 ? -26.266 13.521 15.522 1.00 88.81 291 GLU A C 1
ATOM 2283 O O . GLU A 1 291 ? -26.895 14.074 14.619 1.00 88.81 291 GLU A O 1
ATOM 2288 N N . GLY A 1 292 ? -26.879 12.993 16.586 1.00 90.00 292 GLY A N 1
ATOM 2289 C CA . GLY A 1 292 ? -28.333 12.990 16.773 1.00 90.00 292 GLY A CA 1
ATOM 2290 C C . GLY A 1 292 ? -29.092 11.874 16.042 1.00 90.00 292 GLY A C 1
ATOM 2291 O O . GLY A 1 292 ? -30.312 11.805 16.177 1.00 90.00 292 GLY A O 1
ATOM 2292 N N . GLN A 1 293 ? -28.409 10.996 15.304 1.00 94.00 293 GLN A N 1
ATOM 2293 C CA . GLN A 1 293 ? -28.985 9.803 14.678 1.00 94.00 293 GLN A CA 1
ATOM 2294 C C . GLN A 1 293 ? -28.316 8.531 15.210 1.00 94.00 293 GLN A C 1
ATOM 2296 O O . GLN A 1 293 ? -27.236 8.568 15.800 1.00 94.00 293 GLN A O 1
ATOM 2301 N N . ASP A 1 294 ? -28.975 7.392 15.012 1.00 95.12 294 ASP A N 1
ATOM 2302 C CA . ASP A 1 294 ? -28.353 6.089 15.240 1.00 95.12 294 ASP A CA 1
ATOM 2303 C C . ASP A 1 294 ? -27.608 5.615 13.979 1.00 95.12 294 ASP A C 1
ATOM 2305 O O . ASP A 1 294 ? -27.754 6.186 12.896 1.00 95.12 294 ASP A O 1
ATOM 2309 N N . TRP A 1 295 ? -26.802 4.566 14.121 1.00 97.69 295 TRP A N 1
ATOM 2310 C CA . TRP A 1 295 ? -26.107 3.914 13.014 1.00 97.69 295 TRP A CA 1
ATOM 2311 C C . TRP A 1 295 ? -27.088 3.375 11.973 1.00 97.69 295 TRP A C 1
ATOM 2313 O O . TRP A 1 295 ? -28.034 2.661 12.313 1.00 97.69 295 TRP A O 1
ATOM 2323 N N . SER A 1 296 ? -26.816 3.633 10.692 1.00 98.00 296 SER A N 1
ATOM 2324 C CA . SER A 1 296 ? -27.667 3.148 9.598 1.00 98.00 296 SER A CA 1
ATOM 2325 C C . SER A 1 296 ? -27.717 1.619 9.497 1.00 98.00 296 SER A C 1
ATOM 2327 O O . SER A 1 296 ? -28.730 1.074 9.072 1.00 98.00 296 SER A O 1
ATOM 2329 N N . GLY A 1 297 ? -26.658 0.925 9.929 1.00 97.12 297 GLY A N 1
ATOM 2330 C CA . GLY A 1 297 ? -26.554 -0.536 9.911 1.00 97.12 297 GLY A CA 1
ATOM 2331 C C . GLY A 1 297 ? -27.337 -1.277 11.003 1.00 97.12 297 GLY A C 1
ATOM 2332 O O . GLY A 1 297 ? -27.443 -2.504 10.937 1.00 97.12 297 GLY A O 1
ATOM 2333 N N . VAL A 1 298 ? -27.907 -0.574 11.991 1.00 97.62 298 VAL A N 1
ATOM 2334 C CA . VAL A 1 298 ? -28.698 -1.201 13.065 1.00 97.62 298 VAL A CA 1
ATOM 2335 C C . VAL A 1 298 ? -29.880 -1.978 12.475 1.00 97.62 298 VAL A C 1
ATOM 2337 O O . VAL A 1 298 ? -30.488 -1.572 11.483 1.00 97.62 298 VAL A O 1
ATOM 2340 N N . ASN A 1 299 ? -30.215 -3.108 13.105 1.00 96.12 299 ASN A N 1
ATOM 2341 C CA . ASN A 1 299 ? -31.155 -4.109 12.584 1.00 96.12 299 ASN A CA 1
ATOM 2342 C C . ASN A 1 299 ? -30.697 -4.721 11.249 1.00 96.12 299 ASN A C 1
ATOM 2344 O O . ASN A 1 299 ? -31.513 -4.965 10.366 1.00 96.12 299 ASN A O 1
ATOM 2348 N N . ASP A 1 300 ? -29.389 -4.945 11.115 1.00 96.94 300 ASP A N 1
ATOM 2349 C CA . ASP A 1 300 ? -28.753 -5.608 9.971 1.00 96.94 300 ASP A CA 1
ATOM 2350 C C . ASP A 1 300 ? -28.969 -4.884 8.623 1.00 96.94 300 ASP A C 1
ATOM 2352 O O . ASP A 1 300 ? -28.886 -5.488 7.556 1.00 96.94 300 ASP A O 1
ATOM 2356 N N . ASN A 1 301 ? -29.179 -3.562 8.657 1.00 97.56 301 ASN A N 1
ATOM 2357 C CA . ASN A 1 301 ? -29.447 -2.711 7.488 1.00 97.56 301 ASN A CA 1
ATOM 2358 C C . ASN A 1 301 ? -28.175 -2.147 6.827 1.00 97.56 301 ASN A C 1
ATOM 2360 O O . ASN A 1 301 ? -28.169 -1.042 6.283 1.00 97.56 301 ASN A O 1
ATOM 2364 N N . TRP A 1 302 ? -27.075 -2.896 6.875 1.00 98.31 302 TRP A N 1
ATOM 2365 C CA . TRP A 1 302 ? -25.826 -2.498 6.228 1.00 98.31 302 TRP A CA 1
ATOM 2366 C C . TRP A 1 302 ? -26.005 -2.393 4.712 1.00 98.31 302 TRP A C 1
ATOM 2368 O O . TRP A 1 302 ? -26.551 -3.286 4.060 1.00 98.31 302 TRP A O 1
ATOM 2378 N N . ARG A 1 303 ? -25.514 -1.301 4.125 1.00 98.06 303 ARG A N 1
ATOM 2379 C CA . ARG A 1 303 ? -25.690 -1.016 2.701 1.00 98.06 303 ARG A CA 1
ATOM 2380 C C . ARG A 1 303 ? -24.533 -1.589 1.893 1.00 98.06 303 ARG A C 1
ATOM 2382 O O . ARG A 1 303 ? -23.386 -1.261 2.164 1.00 98.06 303 ARG A O 1
ATOM 2389 N N . SER A 1 304 ? -24.814 -2.374 0.856 1.00 97.75 304 SER A N 1
ATOM 2390 C CA . SER A 1 304 ? -23.765 -2.828 -0.065 1.00 97.75 304 SER A CA 1
ATOM 2391 C C . SER A 1 304 ? -23.312 -1.715 -1.021 1.00 97.75 304 SER A C 1
ATOM 2393 O O . SER A 1 304 ? -24.138 -0.994 -1.580 1.00 97.75 304 SER A O 1
ATOM 2395 N N . ILE A 1 305 ? -22.000 -1.632 -1.247 1.00 96.69 305 ILE A N 1
ATOM 2396 C CA . ILE A 1 305 ? -21.324 -0.809 -2.264 1.00 96.69 305 ILE A CA 1
ATOM 2397 C C . ILE A 1 305 ? -20.897 -1.688 -3.465 1.00 96.69 305 ILE A C 1
ATOM 2399 O O . ILE A 1 305 ? -20.163 -1.255 -4.347 1.00 96.69 305 ILE A O 1
ATOM 2403 N N . GLY A 1 306 ? -21.364 -2.939 -3.532 1.00 95.69 306 GLY A N 1
ATOM 2404 C CA . GLY A 1 306 ? -20.990 -3.898 -4.575 1.00 95.69 306 GLY A CA 1
ATOM 2405 C C . GLY A 1 306 ? -19.559 -4.430 -4.436 1.00 95.69 306 GLY A C 1
ATOM 2406 O O . GLY A 1 306 ? -18.928 -4.317 -3.383 1.00 95.69 306 GLY A O 1
ATOM 2407 N N . GLY A 1 307 ? -19.059 -5.018 -5.520 1.00 94.19 307 GLY A N 1
ATOM 2408 C CA . GLY A 1 307 ? -17.730 -5.617 -5.624 1.00 94.19 307 GLY A CA 1
ATOM 2409 C C . GLY A 1 307 ? -17.719 -7.136 -5.433 1.00 94.19 307 GLY A C 1
ATOM 2410 O O . GLY A 1 307 ? -18.681 -7.732 -4.955 1.00 94.19 307 GLY A O 1
ATOM 2411 N N . PHE A 1 308 ? -16.613 -7.773 -5.824 1.00 94.00 308 PHE A N 1
ATOM 2412 C CA . PHE A 1 308 ? -16.388 -9.210 -5.636 1.00 94.00 308 PHE A CA 1
ATOM 2413 C C . PHE A 1 308 ? -14.933 -9.464 -5.226 1.00 94.00 308 PHE A C 1
ATOM 2415 O O . PHE A 1 308 ? -14.048 -9.723 -6.050 1.00 94.00 308 PHE A O 1
ATOM 2422 N N . PHE A 1 309 ? -14.693 -9.346 -3.926 1.00 95.38 309 PHE A N 1
ATOM 2423 C CA . PHE A 1 309 ? -13.390 -9.416 -3.272 1.00 95.38 309 PHE A CA 1
ATOM 2424 C C . PHE A 1 309 ? -13.263 -10.691 -2.426 1.00 95.38 309 PHE A C 1
ATOM 2426 O O . PHE A 1 309 ? -14.256 -11.397 -2.227 1.00 95.38 309 PHE A O 1
ATOM 2433 N N . PRO A 1 310 ? -12.059 -11.047 -1.943 1.00 95.25 310 PRO A N 1
ATOM 2434 C CA . PRO A 1 310 ? -11.928 -12.129 -0.975 1.00 95.25 310 PRO A CA 1
ATOM 2435 C C . PRO A 1 310 ? -12.801 -11.850 0.259 1.00 95.25 310 PRO A C 1
ATOM 2437 O O . PRO A 1 310 ? -12.829 -10.730 0.766 1.00 95.25 310 PRO A O 1
ATOM 2440 N N . ALA A 1 311 ? -13.527 -12.856 0.747 1.00 96.19 311 ALA A N 1
ATOM 2441 C CA . ALA A 1 311 ? -14.399 -12.688 1.909 1.00 96.19 311 ALA A CA 1
ATOM 2442 C C . ALA A 1 311 ? -13.598 -12.220 3.136 1.00 96.19 311 ALA A C 1
ATOM 2444 O O . ALA A 1 311 ? -12.580 -12.824 3.476 1.00 96.19 311 ALA A O 1
ATOM 2445 N N . GLY A 1 312 ? -14.059 -11.152 3.796 1.00 95.88 312 GLY A N 1
ATOM 2446 C CA . GLY A 1 312 ? -13.371 -10.568 4.955 1.00 95.88 312 GLY A CA 1
ATOM 2447 C C . GLY A 1 312 ? -12.058 -9.856 4.619 1.00 95.88 312 GLY A C 1
ATOM 2448 O O . GLY A 1 312 ? -11.268 -9.594 5.522 1.00 95.88 312 GLY A O 1
ATOM 2449 N N . ALA A 1 313 ? -11.804 -9.559 3.340 1.00 95.81 313 ALA A N 1
ATOM 2450 C CA . ALA A 1 313 ? -10.650 -8.770 2.934 1.00 95.81 313 ALA A CA 1
ATOM 2451 C C . ALA A 1 313 ? -10.636 -7.397 3.631 1.00 95.81 313 ALA A C 1
ATOM 2453 O O . ALA A 1 313 ? -11.689 -6.747 3.677 1.00 95.81 313 ALA A O 1
ATOM 2454 N N . PRO A 1 314 ? -9.469 -6.925 4.114 1.00 96.56 314 PRO A N 1
ATOM 2455 C CA . PRO A 1 314 ? -9.327 -5.553 4.575 1.00 96.56 314 PRO A CA 1
ATOM 2456 C C . PRO A 1 314 ? -9.680 -4.583 3.440 1.00 96.56 314 PRO A C 1
ATOM 2458 O O . PRO A 1 314 ? -9.139 -4.677 2.335 1.00 96.56 314 PRO A O 1
ATOM 2461 N N . VAL A 1 315 ? -10.596 -3.666 3.730 1.00 97.25 315 VAL A N 1
ATOM 2462 C CA . VAL A 1 315 ? -10.865 -2.475 2.925 1.00 97.25 315 VAL A CA 1
ATOM 2463 C C . VAL A 1 315 ? -10.302 -1.291 3.689 1.00 97.25 315 VAL A C 1
ATOM 2465 O O . VAL A 1 315 ? -10.513 -1.208 4.890 1.00 97.25 315 VAL A O 1
ATOM 2468 N N . GLU A 1 316 ? -9.601 -0.400 3.004 1.00 96.94 316 GLU A N 1
ATOM 2469 C CA . GLU A 1 316 ? -9.011 0.794 3.599 1.00 96.94 316 GLU A CA 1
ATOM 2470 C C . GLU A 1 316 ? -9.784 2.031 3.140 1.00 96.94 316 GLU A C 1
ATOM 2472 O O . GLU A 1 316 ? -9.969 2.227 1.935 1.00 96.94 316 GLU A O 1
ATOM 2477 N N . ALA A 1 317 ? -10.250 2.849 4.084 1.00 96.38 317 ALA A N 1
ATOM 2478 C CA . ALA A 1 317 ? -11.041 4.044 3.829 1.00 96.38 317 ALA A CA 1
ATOM 2479 C C . ALA A 1 317 ? -10.294 5.314 4.238 1.00 96.38 317 ALA A C 1
ATOM 2481 O O . ALA A 1 317 ? -9.762 5.419 5.339 1.00 96.38 317 ALA A O 1
ATOM 2482 N N . ILE A 1 318 ? -10.323 6.328 3.376 1.00 95.06 318 ILE A N 1
ATOM 2483 C CA . ILE A 1 318 ? -9.707 7.624 3.662 1.00 95.06 318 ILE A CA 1
ATOM 2484 C C . ILE A 1 318 ? -10.578 8.778 3.180 1.00 95.06 318 ILE A C 1
ATOM 2486 O O . ILE A 1 318 ? -11.137 8.756 2.084 1.00 95.06 318 ILE A O 1
ATOM 2490 N N . SER A 1 319 ? -10.646 9.829 3.994 1.00 92.44 319 SER A N 1
ATOM 2491 C CA . SER A 1 319 ? -11.178 11.132 3.606 1.00 92.44 319 SER A CA 1
ATOM 2492 C C . SER A 1 319 ? -10.019 12.068 3.259 1.00 92.44 319 SER A C 1
ATOM 2494 O O . SER A 1 319 ? -9.312 12.566 4.135 1.00 92.44 319 SER A O 1
ATOM 2496 N N . LYS A 1 320 ? -9.795 12.308 1.963 1.00 86.88 320 LYS A N 1
ATOM 2497 C CA . LYS A 1 320 ? -8.745 13.230 1.468 1.00 86.88 320 LYS A CA 1
ATOM 2498 C C . LYS A 1 320 ? -9.129 14.710 1.550 1.00 86.88 320 LYS A C 1
ATOM 2500 O O . LYS A 1 320 ? -8.286 15.595 1.426 1.00 86.88 320 LYS A O 1
ATOM 2505 N N . SER A 1 321 ? -10.421 14.985 1.663 1.00 86.25 321 SER A N 1
ATOM 2506 C CA . SER A 1 321 ? -11.006 16.321 1.738 1.00 86.25 321 SER A CA 1
ATOM 2507 C C . SER A 1 321 ? -12.405 16.214 2.333 1.00 86.25 321 SER A C 1
ATOM 2509 O O . SER A 1 321 ? -13.030 15.160 2.162 1.00 86.25 321 SER A O 1
ATOM 2511 N N . PRO A 1 322 ? -12.924 17.287 2.959 1.00 89.62 322 PRO A N 1
ATOM 2512 C CA . PRO A 1 322 ? -14.278 17.285 3.484 1.00 89.62 322 PRO A CA 1
ATOM 2513 C C . PRO A 1 322 ? -15.296 16.770 2.466 1.00 89.62 322 PRO A C 1
ATOM 2515 O O . PRO A 1 322 ? -15.190 17.065 1.274 1.00 89.62 322 PRO A O 1
ATOM 2518 N N . ASN A 1 323 ? -16.276 16.008 2.946 1.00 91.69 323 ASN A N 1
ATOM 2519 C CA . ASN A 1 323 ? -17.391 15.491 2.142 1.00 91.69 323 ASN A CA 1
ATOM 2520 C C . ASN A 1 323 ? -16.963 14.552 0.995 1.00 91.69 323 ASN A C 1
ATOM 2522 O O . ASN A 1 323 ? -17.650 14.447 -0.024 1.00 91.69 323 ASN A O 1
ATOM 2526 N N . SER A 1 324 ? -15.841 13.848 1.162 1.00 93.44 324 SER A N 1
ATOM 2527 C CA . SER A 1 324 ? -15.393 12.816 0.225 1.00 93.44 324 SER A CA 1
ATOM 2528 C C . SER A 1 324 ? -14.788 11.623 0.948 1.00 93.44 324 SER A C 1
ATOM 2530 O O . SER A 1 324 ? -14.173 11.793 1.997 1.00 93.44 324 SER A O 1
ATOM 2532 N N . ILE A 1 325 ? -14.946 10.433 0.373 1.00 96.06 325 ILE A N 1
ATOM 2533 C CA . ILE A 1 325 ? -14.330 9.201 0.871 1.00 96.06 325 ILE A CA 1
ATOM 2534 C C . ILE A 1 325 ? -13.829 8.395 -0.321 1.00 96.06 325 ILE A C 1
ATOM 2536 O O . ILE A 1 325 ? -14.523 8.291 -1.331 1.00 96.06 325 ILE A O 1
ATOM 2540 N N . ASP A 1 326 ? -12.655 7.797 -0.186 1.00 96.94 326 ASP A N 1
ATOM 2541 C CA . ASP A 1 326 ? -12.099 6.838 -1.131 1.00 96.94 326 ASP A CA 1
ATOM 2542 C C . ASP A 1 326 ? -11.830 5.521 -0.400 1.00 96.94 326 ASP A C 1
ATOM 2544 O O . ASP A 1 326 ? -11.346 5.513 0.732 1.00 96.94 326 ASP A O 1
ATOM 2548 N N . LEU A 1 327 ? -12.164 4.413 -1.056 1.00 97.75 327 LEU A N 1
ATOM 2549 C CA . LEU A 1 327 ? -11.957 3.051 -0.582 1.00 97.75 327 LEU A CA 1
ATOM 2550 C C . LEU A 1 327 ? -10.910 2.361 -1.440 1.00 97.75 327 LEU A C 1
ATOM 2552 O O . LEU A 1 327 ? -10.892 2.550 -2.660 1.00 97.75 327 LEU A O 1
ATOM 2556 N N . PHE A 1 328 ? -10.103 1.510 -0.813 1.00 97.31 328 PHE A N 1
ATOM 2557 C CA . PHE A 1 328 ? -9.101 0.676 -1.464 1.00 97.31 328 PHE A CA 1
ATOM 2558 C C . PHE A 1 328 ? -9.174 -0.758 -0.959 1.00 97.31 328 PHE A C 1
ATOM 2560 O O . PHE A 1 328 ? -9.298 -0.998 0.237 1.00 97.31 328 PHE A O 1
ATOM 2567 N N . ILE A 1 329 ? -9.099 -1.722 -1.872 1.00 96.31 329 ILE A N 1
ATOM 2568 C CA . ILE A 1 329 ? -9.187 -3.146 -1.532 1.00 96.31 329 ILE A CA 1
ATOM 2569 C C . ILE A 1 329 ? -8.425 -3.997 -2.545 1.00 96.31 329 ILE A C 1
ATOM 2571 O O . ILE A 1 329 ? -8.416 -3.702 -3.743 1.00 96.31 329 ILE A O 1
ATOM 2575 N N . THR A 1 330 ? -7.788 -5.070 -2.078 1.00 92.38 330 THR A N 1
ATOM 2576 C CA . THR A 1 330 ? -7.135 -6.038 -2.965 1.00 92.38 330 THR A CA 1
ATOM 2577 C C . THR A 1 330 ? -8.156 -7.049 -3.494 1.00 92.38 330 THR A C 1
ATOM 2579 O O . THR A 1 330 ? -8.831 -7.743 -2.735 1.00 92.38 330 THR A O 1
ATOM 2582 N N . GLY A 1 331 ? -8.237 -7.159 -4.818 1.00 90.44 331 GLY A N 1
ATOM 2583 C CA . GLY A 1 331 ? -9.038 -8.123 -5.561 1.00 90.44 331 GLY A CA 1
ATOM 2584 C C . GLY A 1 331 ? -8.557 -9.565 -5.469 1.00 90.44 331 GLY A C 1
ATOM 2585 O O . GLY A 1 331 ? -7.408 -9.859 -5.148 1.00 90.44 331 GLY A O 1
ATOM 2586 N N . ASN A 1 332 ? -9.445 -10.484 -5.857 1.00 84.81 332 ASN A N 1
ATOM 2587 C CA . ASN A 1 332 ? -9.136 -11.909 -6.023 1.00 84.81 332 ASN A CA 1
ATOM 2588 C C . ASN A 1 332 ? -8.017 -12.173 -7.054 1.00 84.81 332 ASN A C 1
ATOM 2590 O O . ASN A 1 332 ? -7.417 -13.245 -7.070 1.00 84.81 332 ASN A O 1
ATOM 2594 N N . ASP A 1 333 ? -7.744 -11.207 -7.930 1.00 78.44 333 ASP A N 1
ATOM 2595 C CA . ASP A 1 333 ? -6.681 -11.235 -8.934 1.00 78.44 333 ASP A CA 1
ATOM 2596 C C . ASP A 1 333 ? -5.374 -10.567 -8.458 1.00 78.44 333 ASP A C 1
ATOM 2598 O O . ASP A 1 333 ? -4.437 -10.414 -9.245 1.00 78.44 333 ASP A O 1
ATOM 2602 N N . GLY A 1 334 ? -5.315 -10.151 -7.189 1.00 78.88 334 GLY A N 1
ATOM 2603 C CA . GLY A 1 334 ? -4.183 -9.458 -6.582 1.00 78.88 334 GLY A CA 1
ATOM 2604 C C . GLY A 1 334 ? -4.052 -7.983 -6.974 1.00 78.88 334 GLY A C 1
ATOM 2605 O O . GLY A 1 334 ? -3.118 -7.329 -6.508 1.00 78.88 334 GLY A O 1
ATOM 2606 N N . ARG A 1 335 ? -4.940 -7.435 -7.816 1.00 84.56 335 ARG A N 1
ATOM 2607 C CA . ARG A 1 335 ? -4.939 -6.001 -8.140 1.00 84.56 335 ARG A CA 1
ATOM 2608 C C . ARG A 1 335 ? -5.587 -5.201 -7.025 1.00 84.56 335 ARG A C 1
ATOM 2610 O O . ARG A 1 335 ? -6.463 -5.695 -6.328 1.00 84.56 335 ARG A O 1
ATOM 2617 N N . VAL A 1 336 ? -5.199 -3.940 -6.906 1.00 91.94 336 VAL A N 1
ATOM 2618 C CA . VAL A 1 336 ? -5.878 -3.001 -6.015 1.00 91.94 336 VAL A CA 1
ATOM 2619 C C . VAL A 1 336 ? -7.012 -2.319 -6.779 1.00 91.94 336 VAL A C 1
ATOM 2621 O O . VAL A 1 336 ? -6.847 -1.881 -7.922 1.00 91.94 336 VAL A O 1
ATOM 2624 N N . TYR A 1 337 ? -8.173 -2.248 -6.145 1.00 94.88 337 TYR A N 1
ATOM 2625 C CA . TYR A 1 337 ? -9.374 -1.598 -6.646 1.00 94.88 337 TYR A CA 1
ATOM 2626 C C . TYR A 1 337 ? -9.735 -0.412 -5.769 1.00 94.88 337 TYR A C 1
ATOM 2628 O O . TYR A 1 337 ? -9.437 -0.404 -4.578 1.00 94.88 337 TYR A O 1
ATOM 2636 N N . THR A 1 338 ? -10.405 0.565 -6.369 1.00 96.81 338 THR A N 1
ATOM 2637 C CA . THR A 1 338 ? -10.917 1.748 -5.698 1.00 96.81 338 THR A CA 1
ATOM 2638 C C . THR A 1 338 ? -12.380 2.015 -6.033 1.00 96.81 338 THR A C 1
ATOM 2640 O O . THR A 1 338 ? -12.854 1.737 -7.140 1.00 96.81 338 THR A O 1
ATOM 2643 N N . SER A 1 339 ? -13.083 2.562 -5.049 1.00 97.19 339 SER A N 1
ATOM 2644 C CA . SER A 1 339 ? -14.422 3.137 -5.141 1.00 97.19 339 SER A CA 1
ATOM 2645 C C . SER A 1 339 ? -14.409 4.432 -4.343 1.00 97.19 339 SER A C 1
ATOM 2647 O O . SER A 1 339 ? -13.701 4.531 -3.346 1.00 97.19 339 SER A O 1
ATOM 2649 N N . TRP A 1 340 ? -15.167 5.430 -4.766 1.00 95.75 340 TRP A N 1
ATOM 2650 C CA . TRP A 1 340 ? -15.179 6.738 -4.125 1.00 95.75 340 TRP A CA 1
ATOM 2651 C C . TRP A 1 340 ? -16.600 7.253 -3.974 1.00 95.75 340 TRP A C 1
ATOM 2653 O O . TRP A 1 340 ? -17.514 6.865 -4.707 1.00 95.75 340 TRP A O 1
ATOM 2663 N N . TRP A 1 341 ? -16.766 8.156 -3.021 1.00 96.38 341 TRP A N 1
ATOM 2664 C CA . TRP A 1 341 ? -18.006 8.844 -2.724 1.00 96.38 341 TRP A CA 1
ATOM 2665 C C . TRP A 1 341 ? -17.754 10.338 -2.569 1.00 96.38 341 TRP A C 1
ATOM 2667 O O . TRP A 1 341 ? -16.746 10.768 -2.000 1.00 96.38 341 TRP A O 1
ATOM 2677 N N . TYR A 1 342 ? -18.710 11.120 -3.057 1.00 93.62 342 TYR A N 1
ATOM 2678 C CA . TYR A 1 342 ? -18.794 12.556 -2.847 1.00 93.62 342 TYR A CA 1
ATOM 2679 C C . TYR A 1 342 ? -20.214 12.900 -2.423 1.00 93.62 342 TYR A C 1
ATOM 2681 O O . TYR A 1 342 ? -21.175 12.276 -2.880 1.00 93.62 342 TYR A O 1
ATOM 2689 N N . GLU A 1 343 ? -20.354 13.928 -1.596 1.00 92.19 343 GLU A N 1
ATOM 2690 C CA . GLU A 1 343 ? -21.670 14.432 -1.221 1.00 92.19 343 GLU A CA 1
ATOM 2691 C C . GLU A 1 343 ? -22.516 14.793 -2.454 1.00 92.19 343 GLU A C 1
ATOM 2693 O O . GLU A 1 343 ? -22.049 15.419 -3.408 1.00 92.19 343 GLU A O 1
ATOM 2698 N N . GLY A 1 344 ? -23.777 14.355 -2.443 1.00 92.50 344 GLY A N 1
ATOM 2699 C CA . GLY A 1 344 ? -24.707 14.520 -3.562 1.00 92.50 344 GLY A CA 1
ATOM 2700 C C . GLY A 1 344 ? -24.570 13.479 -4.680 1.00 92.50 344 GLY A C 1
ATOM 2701 O O . GLY A 1 344 ? -25.347 13.526 -5.631 1.00 92.50 344 GLY A O 1
ATOM 2702 N N . GLN A 1 345 ? -23.630 12.537 -4.576 1.00 94.06 345 GLN A N 1
ATOM 2703 C CA . GLN A 1 345 ? -23.492 11.395 -5.481 1.00 94.06 345 GLN A CA 1
ATOM 2704 C C . GLN A 1 345 ? -23.629 10.077 -4.715 1.00 94.06 345 GLN A C 1
ATOM 2706 O O . GLN A 1 345 ? -23.508 10.025 -3.488 1.00 94.06 345 GLN A O 1
ATOM 2711 N N . ASP A 1 346 ? -23.897 8.999 -5.448 1.00 95.31 346 ASP A N 1
ATOM 2712 C CA . ASP A 1 346 ? -23.763 7.653 -4.898 1.00 95.31 346 ASP A CA 1
ATOM 2713 C C . ASP A 1 346 ? -22.314 7.152 -5.030 1.00 95.31 346 ASP A C 1
ATOM 2715 O O . ASP A 1 346 ? -21.498 7.746 -5.737 1.00 95.31 346 ASP A O 1
ATOM 2719 N N . TRP A 1 347 ? -21.987 6.057 -4.346 1.00 97.44 347 TRP A N 1
ATOM 2720 C CA . TRP A 1 347 ? -20.692 5.391 -4.462 1.00 97.44 347 TRP A CA 1
ATOM 2721 C C . TRP A 1 347 ? -20.408 4.973 -5.904 1.00 97.44 347 TRP A C 1
ATOM 2723 O O . TRP A 1 347 ? -21.258 4.366 -6.551 1.00 97.44 347 TRP A O 1
ATOM 2733 N N . SER A 1 348 ? -19.189 5.204 -6.390 1.00 96.75 348 SER A N 1
ATOM 2734 C CA . SER A 1 348 ? -18.809 4.796 -7.749 1.00 96.75 348 SER A CA 1
ATOM 2735 C C . SER A 1 348 ? -18.794 3.276 -7.946 1.00 96.75 348 SER A C 1
ATOM 2737 O O . SER A 1 348 ? -19.034 2.807 -9.054 1.00 96.75 348 SER A O 1
ATOM 2739 N N . GLY A 1 349 ? -18.563 2.507 -6.877 1.00 95.19 349 GLY A N 1
ATOM 2740 C CA . GLY A 1 349 ? -18.502 1.044 -6.902 1.00 95.19 349 GLY A CA 1
ATOM 2741 C C . GLY A 1 34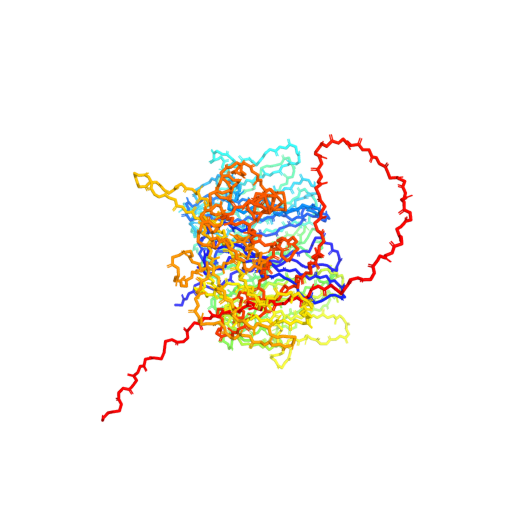9 ? -19.849 0.316 -6.973 1.00 95.19 349 GLY A C 1
ATOM 2742 O O . GLY A 1 349 ? -19.851 -0.895 -7.209 1.00 95.19 349 GLY A O 1
ATOM 2743 N N . VAL A 1 350 ? -20.990 1.005 -6.801 1.00 96.12 350 VAL A N 1
ATOM 2744 C CA . VAL A 1 350 ? -22.310 0.348 -6.867 1.00 96.12 350 VAL A CA 1
ATOM 2745 C C . VAL A 1 350 ? -22.519 -0.348 -8.210 1.00 96.12 350 VAL A C 1
ATOM 2747 O O . VAL A 1 350 ? -22.030 0.099 -9.250 1.00 96.12 350 VAL A O 1
ATOM 2750 N N . ASN A 1 351 ? -23.282 -1.443 -8.194 1.00 93.69 351 ASN A N 1
ATOM 2751 C CA . ASN A 1 351 ? -23.432 -2.348 -9.339 1.00 93.69 351 ASN A CA 1
ATOM 2752 C C . ASN A 1 351 ? -22.089 -2.936 -9.810 1.00 93.69 351 ASN A C 1
ATOM 2754 O O . ASN A 1 351 ? -21.872 -3.114 -11.005 1.00 93.69 351 ASN A O 1
ATOM 2758 N N . ASP A 1 352 ? -21.194 -3.213 -8.859 1.00 93.00 352 ASP A N 1
ATOM 2759 C CA . ASP A 1 352 ? -19.898 -3.863 -9.068 1.00 93.00 352 ASP A CA 1
ATOM 2760 C C . ASP A 1 352 ? -18.927 -3.068 -9.973 1.00 93.00 352 ASP A C 1
ATOM 2762 O O . ASP A 1 352 ? -17.999 -3.627 -10.554 1.00 93.00 352 ASP A O 1
ATOM 2766 N N . ASN A 1 353 ? -19.085 -1.739 -10.040 1.00 94.50 353 ASN A N 1
ATOM 2767 C CA . ASN A 1 353 ? -18.292 -0.827 -10.881 1.00 94.50 353 ASN A CA 1
ATOM 2768 C C . ASN A 1 353 ? -16.987 -0.342 -10.219 1.00 94.50 353 ASN A C 1
ATOM 2770 O O . ASN A 1 353 ? -16.549 0.794 -10.410 1.00 94.50 353 ASN A O 1
ATOM 2774 N N . TRP A 1 354 ? -16.342 -1.201 -9.432 1.00 95.62 354 TRP A N 1
ATOM 2775 C CA . TRP A 1 354 ? -15.065 -0.880 -8.795 1.00 95.62 354 TRP A CA 1
ATOM 2776 C C . TRP A 1 354 ? -13.959 -0.705 -9.839 1.00 95.62 354 TRP A C 1
ATOM 2778 O O . TRP A 1 354 ? -13.786 -1.531 -10.738 1.00 95.62 354 TRP A O 1
ATOM 2788 N N . ARG A 1 355 ? -13.167 0.362 -9.710 1.00 93.88 355 ARG A N 1
ATOM 2789 C CA . ARG A 1 355 ? -12.110 0.689 -10.671 1.00 93.88 355 ARG A CA 1
ATOM 2790 C C . ARG A 1 355 ? -10.782 0.106 -10.209 1.00 93.88 355 ARG A C 1
ATOM 2792 O O . ARG A 1 355 ? -10.346 0.391 -9.104 1.00 93.88 355 ARG A O 1
ATOM 2799 N N . SER A 1 356 ? -10.082 -0.644 -11.053 1.00 90.06 356 SER A N 1
ATOM 2800 C CA . SER A 1 356 ? -8.697 -1.027 -10.749 1.00 90.06 356 SER A CA 1
ATOM 2801 C C . SER A 1 356 ? -7.773 0.192 -10.821 1.00 90.06 356 SER A C 1
ATOM 2803 O O . SER A 1 356 ? -7.820 0.932 -11.811 1.00 90.06 356 SER A O 1
ATOM 2805 N N . ILE A 1 357 ? -6.891 0.365 -9.839 1.00 89.25 357 ILE A N 1
ATOM 2806 C CA . ILE A 1 357 ? -5.760 1.296 -9.960 1.00 89.25 357 ILE A CA 1
ATOM 2807 C C . ILE A 1 357 ? -4.639 0.639 -10.796 1.00 89.25 357 ILE A C 1
ATOM 2809 O O . ILE A 1 357 ? -4.715 -0.569 -11.059 1.00 89.25 357 ILE A O 1
ATOM 2813 N N . PRO A 1 358 ? -3.629 1.395 -11.279 1.00 81.88 358 PRO A N 1
ATOM 2814 C CA . PRO A 1 358 ? -2.572 0.876 -12.132 1.00 81.88 358 PRO A CA 1
ATOM 2815 C C . PRO A 1 358 ? -1.994 -0.434 -11.583 1.00 81.88 358 PRO A C 1
ATOM 2817 O O . PRO A 1 358 ? -1.552 -0.475 -10.433 1.00 81.88 358 PRO A O 1
ATOM 2820 N N . PRO A 1 359 ? -2.036 -1.520 -12.377 1.00 74.19 359 PRO A N 1
ATOM 2821 C CA . PRO A 1 359 ? -1.546 -2.812 -11.929 1.00 74.19 359 PRO A CA 1
ATOM 2822 C C . PRO A 1 359 ? -0.053 -2.757 -11.600 1.00 74.19 359 PRO A C 1
ATOM 2824 O O . PRO A 1 359 ? 0.669 -1.862 -12.033 1.00 74.19 359 PRO A O 1
ATOM 2827 N N . GLN A 1 360 ? 0.415 -3.744 -10.845 1.00 75.38 360 GLN A N 1
ATOM 2828 C CA . GLN A 1 360 ? 1.824 -3.889 -10.483 1.00 75.38 360 GLN A CA 1
ATOM 2829 C C . GLN A 1 360 ? 2.477 -4.968 -11.347 1.00 75.38 360 GLN A C 1
ATOM 2831 O O . GLN A 1 360 ? 1.827 -5.978 -11.640 1.00 75.38 360 GLN A O 1
ATOM 2836 N N . PRO A 1 361 ? 3.753 -4.803 -11.739 1.00 72.38 361 PRO A N 1
ATOM 2837 C CA . PRO A 1 361 ? 4.538 -5.886 -12.306 1.00 72.38 361 PRO A CA 1
ATOM 2838 C C . PRO A 1 361 ? 4.594 -7.074 -11.340 1.00 72.38 361 PRO A C 1
ATOM 2840 O O . PRO A 1 361 ? 5.106 -6.987 -10.225 1.00 72.38 361 PRO A O 1
ATOM 2843 N N . SER A 1 362 ? 4.076 -8.205 -11.798 1.00 68.62 362 SER A N 1
ATOM 2844 C CA . SER A 1 362 ? 4.032 -9.484 -11.087 1.00 68.62 362 SER A CA 1
ATOM 2845 C C . SER A 1 362 ? 5.406 -10.150 -10.954 1.00 68.62 362 SER A C 1
ATOM 2847 O O . SER A 1 362 ? 5.553 -11.144 -10.247 1.00 68.62 362 SER A O 1
ATOM 2849 N N . GLY A 1 363 ? 6.430 -9.629 -11.638 1.00 72.31 363 GLY A N 1
ATOM 2850 C CA . GLY A 1 363 ? 7.772 -10.200 -11.661 1.00 72.31 363 GLY A CA 1
ATOM 2851 C C . GLY A 1 363 ? 7.893 -11.437 -12.539 1.00 72.31 363 GLY A C 1
ATOM 2852 O O . GLY A 1 363 ? 8.823 -12.225 -12.364 1.00 72.31 363 GLY A O 1
ATOM 2853 N N . ARG A 1 364 ? 6.974 -11.620 -13.488 1.00 80.06 364 ARG A N 1
ATOM 2854 C CA . ARG A 1 364 ? 7.052 -12.702 -14.469 1.00 80.06 364 ARG A CA 1
ATOM 2855 C C . ARG A 1 364 ? 8.156 -12.405 -15.478 1.00 80.06 364 ARG A C 1
ATOM 2857 O O . ARG A 1 364 ? 8.449 -11.261 -15.808 1.00 80.06 364 ARG A O 1
ATOM 2864 N N . ALA A 1 365 ? 8.778 -13.465 -15.984 1.00 85.69 365 ALA A N 1
ATOM 2865 C CA . ALA A 1 365 ? 9.800 -13.332 -17.011 1.00 85.69 365 ALA A CA 1
ATOM 2866 C C . ALA A 1 365 ? 9.205 -12.797 -18.325 1.00 85.69 365 ALA A C 1
ATOM 2868 O O . ALA A 1 365 ? 8.185 -13.305 -18.805 1.00 85.69 365 ALA A O 1
ATOM 2869 N N . ILE A 1 366 ? 9.874 -11.803 -18.910 1.00 87.81 366 ILE A N 1
ATOM 2870 C CA . ILE A 1 366 ? 9.527 -11.182 -20.194 1.00 87.81 366 ILE A CA 1
ATOM 2871 C C . ILE A 1 366 ? 10.719 -11.258 -21.152 1.00 87.81 366 ILE A C 1
ATOM 2873 O O . ILE A 1 366 ? 11.857 -11.451 -20.722 1.00 87.81 366 ILE A O 1
ATOM 2877 N N . ASN A 1 367 ? 10.467 -11.080 -22.447 1.00 91.56 367 ASN A N 1
ATOM 2878 C CA . ASN A 1 367 ? 11.512 -10.870 -23.446 1.00 91.56 367 ASN A CA 1
ATOM 2879 C C . ASN A 1 367 ? 11.409 -9.457 -24.014 1.00 91.56 367 ASN A C 1
ATOM 2881 O O . ASN A 1 367 ? 10.299 -9.002 -24.280 1.00 91.56 367 ASN A O 1
ATOM 2885 N N . VAL A 1 368 ? 12.556 -8.830 -24.268 1.00 92.44 368 VAL A N 1
ATOM 2886 C CA . VAL A 1 368 ? 12.701 -7.618 -25.091 1.00 92.44 368 VAL A CA 1
ATOM 2887 C C . VAL A 1 368 ? 13.478 -8.027 -26.334 1.00 92.44 368 VAL A C 1
ATOM 2889 O O . VAL A 1 368 ? 14.535 -8.644 -26.188 1.00 92.44 368 VAL A O 1
ATOM 2892 N N . ALA A 1 369 ? 12.988 -7.704 -27.527 1.00 91.56 369 ALA A N 1
ATOM 2893 C CA . ALA A 1 369 ? 13.661 -7.997 -28.790 1.00 91.56 369 ALA A CA 1
ATOM 2894 C C . ALA A 1 369 ? 13.385 -6.900 -29.825 1.00 91.56 369 ALA A C 1
ATOM 2896 O O . ALA A 1 369 ? 12.321 -6.281 -29.804 1.00 91.56 369 ALA A O 1
ATOM 2897 N N . LEU A 1 370 ? 14.323 -6.684 -30.748 1.00 90.94 370 LEU A N 1
ATOM 2898 C CA . LEU A 1 370 ? 14.053 -5.904 -31.955 1.00 90.94 370 LEU A CA 1
ATOM 2899 C C . LEU A 1 370 ? 13.025 -6.668 -32.807 1.00 90.94 370 LEU A C 1
ATOM 2901 O O . LEU A 1 370 ? 13.204 -7.859 -33.053 1.00 90.94 370 LEU A O 1
ATOM 2905 N N . GLU A 1 371 ? 11.935 -6.007 -33.192 1.00 89.00 371 GLU A N 1
ATOM 2906 C CA . GLU A 1 371 ? 10.855 -6.597 -33.995 1.00 89.00 371 GLU A CA 1
ATOM 2907 C C . GLU A 1 371 ? 11.049 -6.287 -35.474 1.00 89.00 371 GLU A C 1
ATOM 2909 O O . GLU A 1 371 ? 11.001 -7.184 -36.314 1.00 89.00 371 GLU A O 1
ATOM 2914 N N . SER A 1 372 ? 11.298 -5.018 -35.789 1.00 87.81 372 SER A N 1
ATOM 2915 C CA . SER A 1 372 ? 11.476 -4.574 -37.163 1.00 87.81 372 SER A CA 1
ATOM 2916 C C . SER A 1 372 ? 12.353 -3.339 -37.265 1.00 87.81 372 SER A C 1
ATOM 2918 O O . SER A 1 372 ? 12.536 -2.586 -36.306 1.00 87.81 372 SER A O 1
ATOM 2920 N N . PHE A 1 373 ? 12.862 -3.118 -38.466 1.00 88.12 373 PHE A N 1
ATOM 2921 C CA . PHE A 1 373 ? 13.560 -1.914 -38.876 1.00 88.12 373 PHE A CA 1
ATOM 2922 C C . PHE A 1 373 ? 12.857 -1.336 -40.102 1.00 88.12 373 PHE A C 1
ATOM 2924 O O . PHE A 1 373 ? 12.497 -2.088 -41.004 1.00 88.12 373 PHE A O 1
ATOM 2931 N N . ARG A 1 374 ? 12.632 -0.020 -40.121 1.00 86.50 374 ARG A N 1
ATOM 2932 C CA . ARG A 1 374 ? 12.042 0.683 -41.261 1.00 86.50 374 ARG A CA 1
ATOM 2933 C C . ARG A 1 374 ? 12.917 1.850 -41.703 1.00 86.50 374 ARG A C 1
ATOM 2935 O O . ARG A 1 374 ? 13.187 2.743 -40.892 1.00 86.50 374 ARG A O 1
ATOM 2942 N N . CYS A 1 375 ? 13.259 1.885 -42.986 1.00 84.81 375 CYS A N 1
ATOM 2943 C CA . CYS A 1 375 ? 13.823 3.063 -43.631 1.00 84.81 375 CYS A CA 1
ATOM 2944 C C . CYS A 1 375 ? 12.697 4.057 -43.955 1.00 84.81 375 CYS A C 1
ATOM 2946 O O . CYS A 1 375 ? 11.610 3.673 -44.389 1.00 84.81 375 CYS A O 1
ATOM 2948 N N . HIS A 1 376 ? 12.902 5.344 -43.674 1.00 82.38 376 HIS A N 1
ATOM 2949 C CA . HIS A 1 376 ? 11.975 6.409 -44.071 1.00 82.38 376 HIS A CA 1
ATOM 2950 C C . HIS A 1 376 ? 12.544 7.293 -45.169 1.00 82.38 376 HIS A C 1
ATOM 2952 O O . HIS A 1 376 ? 11.764 7.807 -45.962 1.00 82.38 376 HIS A O 1
ATOM 2958 N N . THR A 1 377 ? 13.852 7.518 -45.170 1.00 80.25 377 THR A N 1
ATOM 2959 C CA . THR A 1 377 ? 14.546 8.316 -46.176 1.00 80.25 377 THR A CA 1
ATOM 2960 C C . THR A 1 377 ? 15.927 7.713 -46.372 1.00 80.25 377 THR A C 1
ATOM 2962 O O . THR A 1 377 ? 16.731 7.722 -45.434 1.00 80.25 377 THR A O 1
ATOM 2965 N N . GLU A 1 378 ? 16.137 7.187 -47.572 1.00 74.56 378 GLU A N 1
ATOM 2966 C CA . GLU A 1 378 ? 17.403 6.693 -48.122 1.00 74.56 378 GLU A CA 1
ATOM 2967 C C . GLU A 1 378 ? 18.282 7.883 -48.561 1.00 74.56 378 GLU A C 1
ATOM 2969 O O . GLU A 1 378 ? 17.755 8.989 -48.770 1.00 74.56 378 GLU A O 1
ATOM 2974 N N . THR A 1 379 ? 19.599 7.707 -48.668 1.00 67.44 379 THR A N 1
ATOM 2975 C CA . THR A 1 379 ? 20.473 8.707 -49.291 1.00 67.44 379 THR A CA 1
ATOM 2976 C C . THR A 1 379 ? 20.728 8.326 -50.730 1.00 67.44 379 THR A C 1
ATOM 2978 O O . THR A 1 379 ? 20.715 7.168 -51.111 1.00 67.44 379 THR A O 1
ATOM 2981 N N . ASP A 1 380 ? 20.965 9.340 -51.558 1.00 59.62 380 ASP A N 1
ATOM 2982 C CA . ASP A 1 380 ? 21.362 9.131 -52.946 1.00 59.62 380 ASP A CA 1
ATOM 2983 C C . ASP A 1 380 ? 22.897 8.916 -53.018 1.00 59.62 380 ASP A C 1
ATOM 2985 O O . ASP A 1 380 ? 23.594 9.661 -53.720 1.00 59.62 380 ASP A O 1
ATOM 2989 N N . GLU A 1 381 ? 23.447 7.977 -52.236 1.00 63.72 381 GLU A N 1
ATOM 2990 C CA . GLU A 1 381 ? 24.879 7.639 -52.231 1.00 63.72 381 GLU A CA 1
ATOM 2991 C C . GLU A 1 381 ? 25.234 6.529 -53.233 1.00 63.72 381 GLU A C 1
ATOM 2993 O O . GLU A 1 381 ? 24.389 5.823 -53.778 1.00 63.72 381 GLU A O 1
ATOM 2998 N N . ALA A 1 382 ? 26.519 6.441 -53.593 1.00 55.22 382 ALA A N 1
ATOM 2999 C CA . ALA A 1 382 ? 27.001 5.460 -54.561 1.00 55.22 382 ALA A CA 1
ATOM 3000 C C . ALA A 1 382 ? 27.331 4.137 -53.852 1.00 55.22 382 ALA A C 1
ATOM 3002 O O . ALA A 1 382 ? 28.493 3.871 -53.559 1.00 55.22 382 ALA A O 1
ATOM 3003 N N . GLY A 1 383 ? 26.319 3.307 -53.615 1.00 63.00 383 GLY A N 1
ATOM 3004 C CA . GLY A 1 383 ? 26.429 2.033 -52.899 1.00 63.00 383 GLY A CA 1
ATOM 3005 C C . GLY A 1 383 ? 25.045 1.435 -52.647 1.00 63.00 383 GLY A C 1
ATOM 3006 O O . GLY A 1 383 ? 24.057 2.024 -53.069 1.00 63.00 383 GLY A O 1
ATOM 3007 N N . ALA A 1 384 ? 24.982 0.258 -52.025 1.00 65.31 384 ALA A N 1
ATOM 3008 C CA . ALA A 1 384 ? 23.744 -0.220 -51.410 1.00 65.31 384 ALA A CA 1
ATOM 3009 C C . ALA A 1 384 ? 23.732 0.265 -49.956 1.00 65.31 384 ALA A C 1
ATOM 3011 O O . ALA A 1 384 ? 24.766 0.179 -49.294 1.00 65.31 384 ALA A O 1
ATOM 3012 N N . ASP A 1 385 ? 22.589 0.741 -49.465 1.00 69.06 385 ASP A N 1
ATOM 3013 C CA . ASP A 1 385 ? 22.442 1.113 -48.060 1.00 69.06 385 ASP A CA 1
ATOM 3014 C C . ASP A 1 385 ? 22.364 -0.154 -47.205 1.00 69.06 385 ASP A C 1
ATOM 3016 O O . ASP A 1 385 ? 21.419 -0.945 -47.315 1.00 69.06 385 ASP A O 1
ATOM 3020 N N . GLU A 1 386 ? 23.351 -0.343 -46.327 1.00 82.12 386 GLU A N 1
ATOM 3021 C CA . GLU A 1 386 ? 23.488 -1.561 -45.528 1.00 82.12 386 GLU A CA 1
ATOM 3022 C C . GLU A 1 386 ? 23.417 -1.300 -44.007 1.00 82.12 386 GLU A C 1
ATOM 3024 O O . GLU A 1 386 ? 24.370 -1.536 -43.260 1.00 82.12 386 GLU A O 1
ATOM 3029 N N . PRO A 1 387 ? 22.299 -0.792 -43.461 1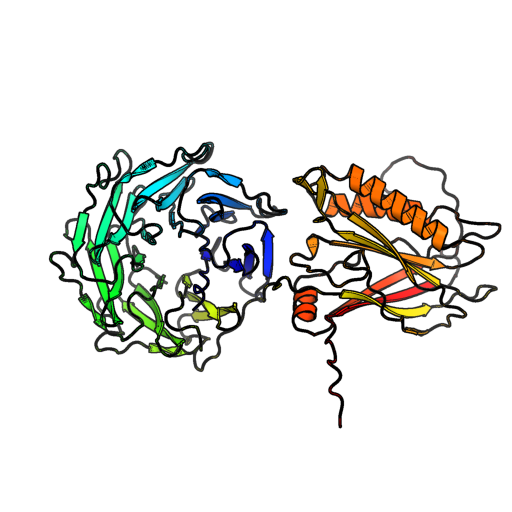.00 86.75 387 PRO A N 1
ATOM 3030 C CA . PRO A 1 387 ? 22.231 -0.443 -42.053 1.00 86.75 387 PRO A CA 1
ATOM 3031 C C . PRO A 1 387 ? 22.320 -1.665 -41.131 1.00 86.75 387 PRO A C 1
ATOM 3033 O O . PRO A 1 387 ? 21.762 -2.736 -41.383 1.00 86.75 387 PRO A O 1
ATOM 3036 N N . TYR A 1 388 ? 22.929 -1.477 -39.964 1.00 89.19 388 TYR A N 1
ATOM 3037 C CA . TYR A 1 388 ? 22.875 -2.420 -38.851 1.00 89.19 388 TYR A CA 1
ATOM 3038 C C . TYR A 1 388 ? 22.648 -1.704 -37.521 1.00 89.19 388 TYR A C 1
ATOM 3040 O O . TYR A 1 388 ? 22.975 -0.536 -37.322 1.00 89.19 388 TYR A O 1
ATOM 3048 N N . ILE A 1 389 ? 22.052 -2.415 -36.567 1.00 91.88 389 ILE A N 1
ATOM 3049 C CA . ILE A 1 389 ? 21.670 -1.857 -35.269 1.00 91.88 389 ILE A CA 1
ATOM 3050 C C . ILE A 1 389 ? 22.519 -2.494 -34.180 1.00 91.88 389 ILE A C 1
ATOM 3052 O O . ILE A 1 389 ? 22.561 -3.720 -34.047 1.00 91.88 389 ILE A O 1
ATOM 3056 N N . ILE A 1 390 ? 23.123 -1.659 -33.337 1.00 93.94 390 ILE A N 1
ATOM 3057 C CA . ILE A 1 390 ? 23.760 -2.093 -32.095 1.00 93.94 390 ILE A CA 1
ATOM 3058 C C . ILE A 1 390 ? 22.839 -1.799 -30.918 1.00 93.94 390 ILE A C 1
ATOM 3060 O O . ILE A 1 390 ? 22.396 -0.670 -30.721 1.00 93.94 390 ILE A O 1
ATOM 3064 N N . VAL A 1 391 ? 22.610 -2.812 -30.083 1.00 95.12 391 VAL A N 1
ATOM 3065 C CA . VAL A 1 391 ? 21.890 -2.664 -28.814 1.00 95.12 391 VAL A CA 1
ATOM 3066 C C . VAL A 1 391 ? 22.800 -3.067 -27.663 1.00 95.12 391 VAL A C 1
ATOM 3068 O O . VAL A 1 391 ? 23.222 -4.219 -27.588 1.00 95.12 391 VAL A O 1
ATOM 3071 N N . ALA A 1 392 ? 23.075 -2.155 -26.734 1.00 96.69 392 ALA A N 1
ATOM 3072 C CA . ALA A 1 392 ? 23.646 -2.491 -25.434 1.00 96.69 392 ALA A CA 1
ATOM 3073 C C . ALA A 1 392 ? 22.519 -2.600 -24.400 1.00 96.69 392 ALA A C 1
ATOM 3075 O O . ALA A 1 392 ? 21.844 -1.616 -24.104 1.00 96.69 392 ALA A O 1
ATOM 3076 N N . ALA A 1 393 ? 22.317 -3.798 -23.852 1.00 95.44 393 ALA A N 1
ATOM 3077 C CA . ALA A 1 393 ? 21.388 -4.037 -22.753 1.00 95.44 393 ALA A CA 1
ATOM 3078 C C . ALA A 1 393 ? 22.155 -4.109 -21.431 1.00 95.44 393 ALA A C 1
ATOM 3080 O O . ALA A 1 393 ? 23.151 -4.830 -21.329 1.00 95.44 393 ALA A O 1
ATOM 3081 N N . ILE A 1 394 ? 21.680 -3.381 -20.425 1.00 94.25 394 ILE A N 1
ATOM 3082 C CA . ILE A 1 394 ? 22.273 -3.295 -19.092 1.00 94.25 394 ILE A CA 1
ATOM 3083 C C . ILE A 1 394 ? 21.228 -3.731 -18.059 1.00 94.25 394 ILE A C 1
ATOM 3085 O O . ILE A 1 394 ? 20.108 -3.220 -18.049 1.00 94.25 394 ILE A O 1
ATOM 3089 N N . ASP A 1 395 ? 21.611 -4.655 -17.178 1.00 91.44 395 ASP A N 1
ATOM 3090 C CA . ASP A 1 395 ? 20.843 -5.060 -16.000 1.00 91.44 395 ASP A CA 1
ATOM 3091 C C . ASP A 1 395 ? 21.542 -4.562 -14.732 1.00 91.44 395 ASP A C 1
ATOM 3093 O O . ASP A 1 395 ? 22.590 -5.085 -14.335 1.00 91.44 395 ASP A O 1
ATOM 3097 N N . LEU A 1 396 ? 20.934 -3.564 -14.088 1.00 87.19 396 LEU A N 1
ATOM 3098 C CA . LEU A 1 396 ? 21.463 -2.913 -12.892 1.00 87.19 396 LEU A CA 1
ATOM 3099 C C . LEU A 1 396 ? 21.336 -3.773 -11.626 1.00 87.19 396 LEU A C 1
ATOM 3101 O O . LEU A 1 396 ? 21.977 -3.462 -10.627 1.00 87.19 396 LEU A O 1
ATOM 3105 N N . ARG A 1 397 ? 20.561 -4.865 -11.663 1.00 81.19 397 ARG A N 1
ATOM 3106 C CA . ARG A 1 397 ? 20.326 -5.764 -10.517 1.00 81.19 397 ARG A CA 1
ATOM 3107 C C . ARG A 1 397 ? 21.194 -7.011 -10.519 1.00 81.19 397 ARG A C 1
ATOM 3109 O O . ARG A 1 397 ? 21.009 -7.883 -9.672 1.00 81.19 397 ARG A O 1
ATOM 3116 N N . SER A 1 398 ? 22.050 -7.191 -11.521 1.00 74.94 398 SER A N 1
ATOM 3117 C CA . SER A 1 398 ? 22.815 -8.432 -11.618 1.00 74.94 398 SER A CA 1
ATOM 3118 C C . SER A 1 398 ? 23.713 -8.616 -10.392 1.00 74.94 398 SER A C 1
ATOM 3120 O O . SER A 1 398 ? 24.282 -7.666 -9.864 1.00 74.94 398 SER A O 1
ATOM 3122 N N . THR A 1 399 ? 23.807 -9.857 -9.919 1.00 67.81 399 THR A N 1
ATOM 3123 C CA . THR A 1 399 ? 24.647 -10.234 -8.780 1.00 67.81 399 THR A CA 1
ATOM 3124 C C . THR A 1 399 ? 25.633 -11.309 -9.206 1.00 67.81 399 THR A C 1
ATOM 3126 O O . THR A 1 399 ? 25.234 -12.294 -9.831 1.00 67.81 399 THR A O 1
ATOM 3129 N N . VAL A 1 400 ? 26.899 -11.164 -8.830 1.00 66.62 400 VAL A N 1
ATOM 3130 C CA . VAL A 1 400 ? 27.939 -12.178 -9.031 1.00 66.62 400 VAL A CA 1
ATOM 3131 C C . VAL A 1 400 ? 28.182 -12.891 -7.709 1.00 66.62 400 VAL A C 1
ATOM 3133 O O . VAL A 1 400 ? 28.385 -12.248 -6.683 1.00 66.62 400 VAL A O 1
ATOM 3136 N N . ASN A 1 401 ? 28.152 -14.222 -7.719 1.00 60.34 401 ASN A N 1
ATOM 3137 C CA . ASN A 1 401 ? 28.392 -15.017 -6.520 1.00 60.34 401 ASN A CA 1
ATOM 3138 C C . ASN A 1 401 ? 29.898 -15.260 -6.333 1.00 60.34 401 ASN A C 1
ATOM 3140 O O . ASN A 1 401 ? 30.543 -15.845 -7.203 1.00 60.34 401 ASN A O 1
ATOM 3144 N N . VAL A 1 402 ? 30.452 -14.822 -5.204 1.00 60.00 402 VAL A N 1
ATOM 3145 C CA . VAL A 1 402 ? 31.852 -15.023 -4.818 1.00 60.00 402 VAL A CA 1
ATOM 3146 C C . VAL A 1 402 ? 31.875 -15.719 -3.460 1.00 60.00 402 VAL A C 1
ATOM 3148 O O . VAL A 1 402 ? 31.553 -15.125 -2.436 1.00 60.00 402 VAL A O 1
ATOM 3151 N N . GLY A 1 403 ? 32.227 -17.008 -3.444 1.00 63.78 403 GLY A N 1
ATOM 3152 C CA . GLY A 1 403 ? 32.343 -17.780 -2.200 1.00 63.78 403 GLY A CA 1
ATOM 3153 C C . GLY A 1 403 ? 31.028 -17.959 -1.428 1.00 63.78 403 GLY A C 1
ATOM 3154 O O . GLY A 1 403 ? 31.059 -18.053 -0.207 1.00 63.78 403 GLY A O 1
ATOM 3155 N N . GLY A 1 404 ? 29.881 -17.978 -2.115 1.00 56.41 404 GLY A N 1
ATOM 3156 C CA . GLY A 1 404 ? 28.555 -18.069 -1.492 1.00 56.41 404 GLY A CA 1
ATOM 3157 C C . GLY A 1 404 ? 27.898 -16.712 -1.218 1.00 56.41 404 GLY A C 1
ATOM 3158 O O . GLY A 1 404 ? 26.716 -16.682 -0.887 1.00 56.41 404 GLY A O 1
ATOM 3159 N N . PHE A 1 405 ? 28.618 -15.601 -1.409 1.00 47.34 405 PHE A N 1
ATOM 3160 C CA . PHE A 1 405 ? 28.104 -14.242 -1.242 1.00 47.34 405 PHE A CA 1
ATOM 3161 C C . PHE A 1 405 ? 27.768 -13.611 -2.597 1.00 47.34 405 PHE A C 1
ATOM 3163 O O . PHE A 1 405 ? 28.618 -13.536 -3.483 1.00 47.34 405 PHE A O 1
ATOM 3170 N N . GLY A 1 406 ? 26.530 -13.143 -2.771 1.00 53.16 406 GLY A N 1
ATOM 3171 C CA . GLY A 1 406 ? 26.115 -12.395 -3.958 1.00 53.16 406 GLY A CA 1
ATOM 3172 C C . GLY A 1 406 ? 26.520 -10.927 -3.853 1.00 53.16 406 GLY A C 1
ATOM 3173 O O . GLY A 1 406 ? 25.986 -10.204 -3.019 1.00 53.16 406 GLY A O 1
ATOM 3174 N N . LEU A 1 407 ? 27.440 -10.478 -4.703 1.00 63.84 407 LEU A N 1
ATOM 3175 C CA . LEU A 1 407 ? 27.806 -9.069 -4.837 1.00 63.84 407 LEU A CA 1
ATOM 3176 C C . LEU A 1 407 ? 26.989 -8.434 -5.970 1.00 63.84 407 LEU A C 1
ATOM 3178 O O . LEU A 1 407 ? 27.023 -8.971 -7.079 1.00 63.84 407 LEU A O 1
ATOM 3182 N N . PRO A 1 408 ? 26.273 -7.316 -5.744 1.00 67.06 408 PRO A N 1
ATOM 3183 C CA . PRO A 1 408 ? 25.548 -6.614 -6.798 1.00 67.06 408 PRO A CA 1
ATOM 3184 C C . PRO A 1 408 ? 26.549 -5.961 -7.752 1.00 67.06 408 PRO A C 1
ATOM 3186 O O . PRO A 1 408 ? 27.173 -4.949 -7.442 1.00 67.06 408 PRO A O 1
ATOM 3189 N N . ILE A 1 409 ? 26.724 -6.576 -8.917 1.00 74.81 409 ILE A N 1
ATOM 3190 C CA . ILE A 1 409 ? 27.574 -6.080 -9.992 1.00 74.81 409 ILE A CA 1
ATOM 3191 C C . ILE A 1 409 ? 26.682 -5.998 -11.229 1.00 74.81 409 ILE A C 1
ATOM 3193 O O . ILE A 1 409 ? 26.346 -7.041 -11.805 1.00 74.81 409 ILE A O 1
ATOM 3197 N N . PRO A 1 410 ? 26.281 -4.780 -11.636 1.00 81.88 410 PRO A N 1
ATOM 3198 C CA . PRO A 1 410 ? 25.549 -4.564 -12.869 1.00 81.88 410 PRO A CA 1
ATOM 3199 C C . PRO A 1 410 ? 26.222 -5.270 -14.047 1.00 81.88 410 PRO A C 1
ATOM 3201 O O . PRO A 1 410 ? 27.445 -5.247 -14.187 1.00 81.88 410 PRO A O 1
ATOM 3204 N N . ALA A 1 411 ? 25.420 -5.891 -14.903 1.00 88.12 411 ALA A N 1
ATOM 3205 C CA . ALA A 1 411 ? 25.910 -6.628 -16.062 1.00 88.12 411 ALA A CA 1
ATOM 3206 C C . ALA A 1 411 ? 25.427 -5.960 -17.345 1.00 88.12 411 ALA A C 1
ATOM 3208 O O . ALA A 1 411 ? 24.319 -5.426 -17.389 1.00 88.12 411 ALA A O 1
ATOM 3209 N N . SER A 1 412 ? 26.230 -6.026 -18.406 1.00 93.56 412 SER A N 1
ATOM 3210 C CA . SER A 1 412 ? 25.804 -5.587 -19.732 1.00 93.56 412 SER A CA 1
ATOM 3211 C C . SER A 1 412 ? 26.186 -6.575 -20.826 1.00 93.56 412 SER A C 1
ATOM 3213 O O . SER A 1 412 ? 27.126 -7.363 -20.687 1.00 93.56 412 SER A O 1
ATOM 3215 N N . ARG A 1 413 ? 25.448 -6.529 -21.937 1.00 94.88 413 ARG A N 1
ATOM 3216 C CA . ARG A 1 413 ? 25.783 -7.234 -23.175 1.00 94.88 413 ARG A CA 1
ATOM 3217 C C . ARG A 1 413 ? 25.397 -6.385 -24.379 1.00 94.88 413 ARG A C 1
ATOM 3219 O O . ARG A 1 413 ? 24.300 -5.836 -24.426 1.00 94.88 413 ARG A O 1
ATOM 3226 N N . ALA A 1 414 ? 26.290 -6.332 -25.364 1.00 95.75 414 ALA A N 1
ATOM 3227 C CA . ALA A 1 414 ? 26.006 -5.759 -26.673 1.00 95.75 414 ALA A CA 1
ATOM 3228 C C . ALA A 1 414 ? 25.508 -6.834 -27.652 1.00 95.75 414 ALA A C 1
ATOM 3230 O O . ALA A 1 414 ? 25.956 -7.991 -27.614 1.00 95.75 414 ALA A O 1
ATOM 3231 N N . PHE A 1 415 ? 24.611 -6.434 -28.544 1.00 93.62 415 PHE A N 1
ATOM 3232 C CA . PHE A 1 415 ? 23.977 -7.226 -29.593 1.00 93.62 415 PHE A CA 1
ATOM 3233 C C . PHE A 1 415 ? 24.051 -6.453 -30.911 1.00 93.62 415 PHE A C 1
ATOM 3235 O O . PHE A 1 415 ? 24.070 -5.225 -30.893 1.00 93.62 415 PHE A O 1
ATOM 3242 N N . VAL A 1 416 ? 24.090 -7.182 -32.023 1.00 93.38 416 VAL A N 1
ATOM 3243 C CA . VAL A 1 416 ? 24.065 -6.636 -33.386 1.00 93.38 416 VAL A CA 1
ATOM 3244 C C . VAL A 1 416 ? 22.892 -7.268 -34.117 1.00 93.38 416 VAL A C 1
ATOM 3246 O O . VAL A 1 416 ? 22.681 -8.475 -33.979 1.00 93.38 416 VAL A O 1
ATOM 3249 N N . TYR A 1 417 ? 22.160 -6.457 -34.872 1.00 89.38 417 TYR A N 1
ATOM 3250 C CA . TYR A 1 417 ? 21.098 -6.871 -35.783 1.00 89.38 417 TYR A CA 1
ATOM 3251 C C . TYR A 1 417 ? 21.389 -6.326 -37.177 1.00 89.38 417 TYR A C 1
ATOM 3253 O O . TYR A 1 417 ? 21.728 -5.151 -37.296 1.00 89.38 417 TYR A O 1
ATOM 3261 N N . GLY A 1 418 ? 21.233 -7.164 -38.199 1.00 85.06 418 GLY A N 1
ATOM 3262 C CA . GLY A 1 418 ? 21.678 -6.865 -39.560 1.00 85.06 418 GLY A CA 1
ATOM 3263 C C . GLY A 1 418 ? 23.098 -7.393 -39.844 1.00 85.06 418 GLY A C 1
ATOM 3264 O O . GLY A 1 418 ? 23.578 -8.273 -39.120 1.00 85.06 418 GLY A O 1
ATOM 3265 N N . ALA A 1 419 ? 23.793 -6.885 -40.864 1.00 84.50 419 ALA A N 1
ATOM 3266 C CA . ALA A 1 419 ? 23.343 -5.814 -41.763 1.00 84.50 419 ALA A CA 1
ATOM 3267 C C . ALA A 1 419 ? 22.071 -6.185 -42.544 1.00 84.50 419 ALA A C 1
ATOM 3269 O O . ALA A 1 419 ? 21.800 -7.361 -42.795 1.00 84.50 419 ALA A O 1
ATOM 3270 N N . PHE A 1 420 ? 21.240 -5.185 -42.811 1.00 84.38 420 PHE A N 1
ATOM 3271 C CA . PHE A 1 420 ? 20.113 -5.298 -43.727 1.00 84.38 420 PHE A CA 1
ATOM 3272 C C . PHE A 1 420 ? 20.634 -4.847 -45.084 1.00 84.38 420 PHE A C 1
ATOM 3274 O O . PHE A 1 420 ? 21.041 -3.704 -45.194 1.00 84.38 420 PHE A O 1
ATOM 3281 N N . GLU A 1 421 ? 20.717 -5.753 -46.052 1.00 83.56 421 GLU A N 1
ATOM 3282 C CA . GLU A 1 421 ? 21.257 -5.447 -47.382 1.00 83.56 421 GLU A CA 1
ATOM 3283 C C . GLU A 1 421 ? 20.194 -4.762 -48.253 1.00 83.56 421 GLU A C 1
ATOM 3285 O O . GLU A 1 421 ? 19.029 -5.165 -48.183 1.00 83.56 421 GLU A O 1
ATOM 3290 N N . ASP A 1 422 ? 20.624 -3.810 -49.091 1.00 79.81 422 ASP A N 1
ATOM 3291 C CA . ASP A 1 422 ? 19.827 -3.181 -50.164 1.00 79.81 422 ASP A CA 1
ATOM 3292 C C . ASP A 1 422 ? 18.539 -2.515 -49.652 1.00 79.81 422 ASP A C 1
ATOM 3294 O O . ASP A 1 422 ? 17.442 -2.829 -50.108 1.00 79.81 422 ASP A O 1
ATOM 3298 N N . VAL A 1 423 ? 18.665 -1.656 -48.631 1.00 82.12 423 VAL A N 1
ATOM 3299 C CA . VAL A 1 423 ? 17.504 -1.064 -47.953 1.00 82.12 423 VAL A CA 1
ATOM 3300 C C . VAL A 1 423 ? 16.971 0.161 -48.693 1.00 82.12 423 VAL A C 1
ATOM 3302 O O . VAL A 1 423 ? 17.508 1.258 -48.551 1.00 82.12 423 VAL A O 1
ATOM 3305 N N . ASP A 1 424 ? 15.812 0.010 -49.328 1.00 82.62 424 ASP A N 1
ATOM 3306 C CA . ASP A 1 424 ? 15.155 1.090 -50.072 1.00 82.62 424 ASP A CA 1
ATOM 3307 C C . ASP A 1 424 ? 14.381 2.084 -49.172 1.00 82.62 424 ASP A C 1
ATOM 3309 O O . ASP A 1 424 ? 13.898 1.778 -48.066 1.00 82.62 424 ASP A O 1
ATOM 3313 N N . GLU A 1 425 ? 14.125 3.291 -49.691 1.00 81.88 425 GLU A N 1
ATOM 3314 C CA . GLU A 1 425 ? 13.188 4.237 -49.074 1.00 81.88 425 GLU A CA 1
ATOM 3315 C C . GLU A 1 425 ? 11.809 3.593 -48.789 1.00 81.88 425 GLU A C 1
ATOM 3317 O O . GLU A 1 425 ? 11.141 3.030 -49.655 1.00 81.88 425 GLU A O 1
ATOM 3322 N N . GLN A 1 426 ? 11.308 3.761 -47.558 1.00 84.56 426 GLN A N 1
ATOM 3323 C CA . GLN A 1 426 ? 10.056 3.168 -47.055 1.00 84.56 426 GLN A CA 1
ATOM 3324 C C . GLN A 1 426 ? 10.078 1.646 -46.845 1.00 84.56 426 GLN A C 1
ATOM 3326 O O . GLN A 1 426 ? 9.051 1.102 -46.413 1.00 84.56 426 GLN A O 1
ATOM 3331 N N . GLU A 1 427 ? 11.207 0.967 -47.053 1.00 83.62 427 GLU A N 1
ATOM 3332 C CA . GLU A 1 427 ? 11.325 -0.467 -46.805 1.00 83.62 427 GLU A CA 1
ATOM 3333 C C . GLU A 1 427 ? 11.228 -0.814 -45.311 1.00 83.62 427 GLU A C 1
ATOM 3335 O O . GLU A 1 427 ? 11.588 -0.035 -44.424 1.00 83.62 427 GLU A O 1
ATOM 3340 N N . THR A 1 428 ? 10.677 -1.995 -45.002 1.00 84.81 428 THR A N 1
ATOM 3341 C CA . THR A 1 428 ? 10.596 -2.528 -43.637 1.00 84.81 428 THR A CA 1
ATOM 3342 C C . THR A 1 428 ? 11.102 -3.966 -43.571 1.00 84.81 428 THR A C 1
ATOM 3344 O O . THR A 1 428 ? 10.452 -4.880 -44.077 1.00 84.81 428 THR A O 1
ATOM 3347 N N . HIS A 1 429 ? 12.178 -4.188 -42.819 1.00 84.56 429 HIS A N 1
ATOM 3348 C CA . HIS A 1 429 ? 12.718 -5.513 -42.528 1.00 84.56 429 HIS A CA 1
ATOM 3349 C C . HIS A 1 429 ? 12.162 -6.039 -41.208 1.00 84.56 429 HIS A C 1
ATOM 3351 O O . HIS A 1 429 ? 12.218 -5.377 -40.168 1.00 84.56 429 HIS A O 1
ATOM 3357 N N . GLN A 1 430 ? 11.636 -7.261 -41.237 1.00 87.12 430 GLN A N 1
ATOM 3358 C CA . GLN A 1 430 ? 11.256 -7.991 -40.030 1.00 87.12 430 GLN A CA 1
ATOM 3359 C C . GLN A 1 430 ? 12.475 -8.717 -39.471 1.00 87.12 430 GLN A C 1
ATOM 3361 O O . GLN A 1 430 ? 13.200 -9.390 -40.203 1.00 87.12 430 GLN A O 1
ATOM 3366 N N . VAL A 1 431 ? 12.684 -8.611 -38.164 1.00 85.56 431 VAL A N 1
ATOM 3367 C CA . VAL A 1 431 ? 13.854 -9.181 -37.502 1.00 85.56 431 VAL A CA 1
ATOM 3368 C C . VAL A 1 431 ? 13.464 -10.499 -36.833 1.00 85.56 431 VAL A C 1
ATOM 3370 O O . VAL A 1 431 ? 12.504 -10.537 -36.055 1.00 85.56 431 VAL A O 1
ATOM 3373 N N . PRO A 1 432 ? 14.179 -11.610 -37.102 1.00 86.00 432 PRO A N 1
ATOM 3374 C CA . PRO A 1 432 ? 13.955 -12.859 -36.390 1.00 86.00 432 PRO A CA 1
ATOM 3375 C C . PRO A 1 432 ? 14.076 -12.658 -34.880 1.00 86.00 432 PRO A C 1
ATOM 3377 O O . PRO A 1 432 ? 14.964 -11.957 -34.399 1.00 86.00 432 PRO A O 1
ATOM 3380 N N . PHE A 1 433 ? 13.193 -13.304 -34.119 1.00 83.31 433 PHE A N 1
ATOM 3381 C CA . PHE A 1 433 ? 13.159 -13.131 -32.672 1.00 83.31 433 PHE A CA 1
ATOM 3382 C C . PHE A 1 433 ? 14.495 -13.523 -32.026 1.00 83.31 433 PHE A C 1
ATOM 3384 O O . PHE A 1 433 ? 14.827 -14.702 -31.896 1.00 83.31 433 PHE A O 1
ATOM 3391 N N . GLN A 1 434 ? 15.221 -12.511 -31.566 1.00 86.56 434 GLN A N 1
ATOM 3392 C CA . GLN A 1 434 ? 16.465 -12.641 -30.825 1.00 86.56 434 GLN A CA 1
ATOM 3393 C C . GLN A 1 434 ? 16.403 -11.658 -29.651 1.00 86.56 434 GLN A C 1
ATOM 3395 O O . GLN A 1 434 ? 16.469 -10.448 -29.870 1.00 86.56 434 GLN A O 1
ATOM 3400 N N . PRO A 1 435 ? 16.220 -12.137 -28.410 1.00 88.56 435 PRO A N 1
ATOM 3401 C CA . PRO A 1 435 ? 16.022 -11.262 -27.265 1.00 88.56 435 PRO A CA 1
ATOM 3402 C C . PRO A 1 435 ? 17.332 -10.632 -26.779 1.00 88.56 435 PRO A C 1
ATOM 3404 O O . PRO A 1 435 ? 18.358 -11.302 -26.655 1.00 88.56 435 PRO A O 1
ATOM 3407 N N . VAL A 1 436 ? 17.262 -9.344 -26.442 1.00 89.62 436 VAL A N 1
ATOM 3408 C CA . VAL A 1 436 ? 18.345 -8.591 -25.784 1.00 89.62 436 VAL A CA 1
ATOM 3409 C C . VAL A 1 436 ? 18.241 -8.633 -24.261 1.00 89.62 436 VAL A C 1
ATOM 3411 O O . VAL A 1 436 ? 19.228 -8.428 -23.554 1.00 89.62 436 VAL A O 1
ATOM 3414 N N . TRP A 1 437 ? 17.043 -8.897 -23.735 1.00 90.94 437 TRP A N 1
ATOM 3415 C CA . TRP A 1 437 ? 16.783 -8.927 -22.298 1.00 90.94 437 TRP A CA 1
ATOM 3416 C C . TRP A 1 437 ? 16.951 -10.325 -21.705 1.00 90.94 437 TRP A C 1
ATOM 3418 O O . TRP A 1 437 ? 16.718 -11.320 -22.380 1.00 90.94 437 TRP A O 1
ATOM 3428 N N . GLY A 1 438 ? 17.418 -10.366 -20.453 1.00 84.06 438 GLY A N 1
ATOM 3429 C CA . GLY A 1 438 ? 17.971 -11.553 -19.795 1.00 84.06 438 GLY A CA 1
ATOM 3430 C C . GLY A 1 438 ? 19.478 -11.719 -19.970 1.00 84.06 438 GLY A C 1
ATOM 3431 O O . GLY A 1 438 ? 20.105 -12.436 -19.197 1.00 84.06 438 GLY A O 1
ATOM 3432 N N . LEU A 1 439 ? 20.077 -10.982 -20.914 1.00 88.81 439 LEU A N 1
ATOM 3433 C CA . LEU A 1 439 ? 21.500 -10.960 -21.288 1.00 88.81 439 LEU A CA 1
ATOM 3434 C C . LEU A 1 439 ? 22.071 -12.304 -21.776 1.00 88.81 439 LEU A C 1
ATOM 3436 O O . LEU A 1 439 ? 23.004 -12.309 -22.571 1.00 88.81 439 LEU A O 1
ATOM 3440 N N . ASN A 1 440 ? 21.516 -13.446 -21.380 1.00 86.12 440 ASN A N 1
ATOM 3441 C CA . ASN A 1 440 ? 21.850 -14.777 -21.887 1.00 86.12 440 ASN A CA 1
ATOM 3442 C C . ASN A 1 440 ? 20.983 -15.201 -23.091 1.00 86.12 440 ASN A C 1
ATOM 3444 O O . ASN A 1 440 ? 21.259 -16.232 -23.695 1.00 86.12 440 ASN A O 1
ATOM 3448 N N . GLY A 1 441 ? 19.991 -14.390 -23.469 1.00 79.38 441 GLY A N 1
ATOM 3449 C CA . GLY A 1 441 ? 19.025 -14.708 -24.523 1.00 79.38 441 GLY A CA 1
ATOM 3450 C C . GLY A 1 441 ? 17.785 -15.458 -24.021 1.00 79.38 441 GLY A C 1
ATOM 3451 O O . GLY A 1 441 ? 16.980 -15.914 -24.831 1.00 79.38 441 GLY A O 1
ATOM 3452 N N . GLU A 1 442 ? 17.613 -15.591 -22.705 1.00 85.31 442 GLU A N 1
ATOM 3453 C CA . GLU A 1 442 ? 16.414 -16.155 -22.085 1.00 85.31 442 GLU A CA 1
ATOM 3454 C C . GLU A 1 442 ? 15.537 -15.063 -21.471 1.00 85.31 442 GLU A C 1
ATOM 3456 O O . GLU A 1 442 ? 16.009 -13.996 -21.084 1.00 85.31 442 GLU A O 1
ATOM 3461 N N . ALA A 1 443 ? 14.240 -15.343 -21.333 1.00 84.81 443 ALA A N 1
ATOM 3462 C CA . ALA A 1 443 ? 13.324 -14.425 -20.671 1.00 84.81 443 ALA A CA 1
ATOM 3463 C C . ALA A 1 443 ? 13.754 -14.191 -19.214 1.00 84.81 443 ALA A C 1
ATOM 3465 O O . ALA A 1 443 ? 14.032 -15.139 -18.479 1.00 84.81 443 ALA A O 1
ATOM 3466 N N . ARG A 1 444 ? 13.718 -12.936 -18.761 1.00 85.94 444 ARG A N 1
ATOM 3467 C CA . ARG A 1 444 ? 14.076 -12.559 -17.386 1.00 85.94 444 ARG A CA 1
ATOM 3468 C C . ARG A 1 444 ? 13.020 -11.651 -16.784 1.00 85.94 444 ARG A C 1
ATOM 3470 O O . ARG A 1 444 ? 12.390 -10.863 -17.489 1.00 85.94 444 ARG A O 1
ATOM 3477 N N . SER A 1 445 ? 12.797 -11.778 -15.479 1.00 86.31 445 SER A N 1
ATOM 3478 C CA . SER A 1 445 ? 11.849 -10.925 -14.764 1.00 86.31 445 SER A CA 1
ATOM 3479 C C . SER A 1 445 ? 12.318 -9.475 -14.768 1.00 86.31 445 SER A C 1
ATOM 3481 O O . SER A 1 445 ? 13.496 -9.179 -14.554 1.00 86.31 445 SER A O 1
ATOM 3483 N N . LEU A 1 446 ? 11.390 -8.556 -14.997 1.00 83.44 446 LEU A N 1
ATOM 3484 C CA . LEU A 1 446 ? 11.621 -7.121 -14.902 1.00 83.44 446 LEU A CA 1
ATOM 3485 C C . LEU A 1 446 ? 10.482 -6.544 -14.073 1.00 83.44 446 LEU A C 1
ATOM 3487 O O . LEU A 1 446 ? 9.335 -6.658 -14.471 1.00 83.44 446 LEU A O 1
ATOM 3491 N N . GLN A 1 447 ? 10.789 -6.013 -12.891 1.00 73.31 447 GLN A N 1
ATOM 3492 C CA . GLN A 1 447 ? 9.775 -5.555 -11.930 1.00 73.31 447 GLN A CA 1
ATOM 3493 C C . GLN A 1 447 ? 9.740 -4.035 -11.838 1.00 73.31 447 GLN A C 1
ATOM 3495 O O . GLN A 1 447 ? 8.668 -3.451 -11.757 1.00 73.31 447 GLN A O 1
ATOM 3500 N N . ASN A 1 448 ? 10.907 -3.396 -11.887 1.00 77.19 448 ASN A N 1
ATOM 3501 C CA . ASN A 1 448 ? 11.018 -1.968 -12.089 1.00 77.19 448 ASN A CA 1
ATOM 3502 C C . ASN A 1 448 ? 11.735 -1.738 -13.427 1.00 77.19 448 ASN A C 1
ATOM 3504 O O . ASN A 1 448 ? 12.872 -2.181 -13.580 1.00 77.19 448 ASN A O 1
ATOM 3508 N N . PRO A 1 449 ? 11.101 -1.091 -14.421 1.00 82.44 449 PRO A N 1
ATOM 3509 C CA . PRO A 1 449 ? 11.761 -0.804 -15.693 1.00 82.44 449 PRO A CA 1
ATOM 3510 C C . PRO A 1 449 ? 13.027 0.052 -15.526 1.00 82.44 449 PRO A C 1
ATOM 3512 O O . PRO A 1 449 ? 13.940 -0.058 -16.346 1.00 82.44 449 PRO A O 1
ATOM 3515 N N . ASP A 1 450 ? 13.124 0.847 -14.453 1.00 84.38 450 ASP A N 1
ATOM 3516 C CA . ASP A 1 450 ? 14.302 1.672 -14.167 1.00 84.38 450 ASP A CA 1
ATOM 3517 C C . ASP A 1 450 ? 15.549 0.844 -13.798 1.00 84.38 450 ASP A C 1
ATOM 3519 O O . ASP A 1 450 ? 16.660 1.361 -13.915 1.00 84.38 450 ASP A O 1
ATOM 3523 N N . ASP A 1 451 ? 15.391 -0.445 -13.468 1.00 85.69 451 ASP A N 1
ATOM 3524 C CA . ASP A 1 451 ? 16.486 -1.400 -13.230 1.00 85.69 451 ASP A CA 1
ATOM 3525 C C . ASP A 1 451 ? 17.232 -1.801 -14.516 1.00 85.69 451 ASP A C 1
ATOM 3527 O O . ASP A 1 451 ? 18.161 -2.617 -14.494 1.00 85.69 451 ASP A O 1
ATOM 3531 N N . THR A 1 452 ? 16.797 -1.269 -15.658 1.00 90.62 452 THR A N 1
ATOM 3532 C CA . THR A 1 452 ? 17.330 -1.597 -16.977 1.00 90.62 452 THR A CA 1
ATOM 3533 C C . THR A 1 452 ? 17.642 -0.358 -17.780 1.00 90.62 452 THR A C 1
ATOM 3535 O O . THR A 1 452 ? 16.999 0.687 -17.639 1.00 90.62 452 THR A O 1
ATOM 3538 N N . ILE A 1 453 ? 18.646 -0.489 -18.639 1.00 94.31 453 ILE A N 1
ATOM 3539 C CA . ILE A 1 453 ? 19.006 0.525 -19.624 1.00 94.31 453 ILE A CA 1
ATOM 3540 C C . ILE A 1 453 ? 19.241 -0.199 -20.949 1.00 94.31 453 ILE A C 1
ATOM 3542 O O . ILE A 1 453 ? 19.979 -1.184 -20.999 1.00 94.31 453 ILE A O 1
ATOM 3546 N N . PHE A 1 454 ? 18.612 0.289 -22.016 1.00 95.56 454 PHE A N 1
ATOM 3547 C CA . PHE A 1 454 ? 18.836 -0.173 -23.382 1.00 95.56 454 PHE A CA 1
ATOM 3548 C C . PHE A 1 454 ? 19.354 1.005 -24.197 1.00 95.56 454 PHE A C 1
ATOM 3550 O O . PHE A 1 454 ? 18.629 1.976 -24.403 1.00 95.56 454 PHE A O 1
ATOM 3557 N N . LEU A 1 455 ? 20.606 0.931 -24.634 1.00 96.88 455 LEU A N 1
ATOM 3558 C CA . LEU A 1 455 ? 21.207 1.919 -25.526 1.00 96.88 455 LEU A CA 1
ATOM 3559 C C . LEU A 1 455 ? 21.179 1.355 -26.939 1.00 96.88 455 LEU A C 1
ATOM 3561 O O . LEU A 1 455 ? 21.598 0.216 -27.152 1.00 96.88 455 LEU A O 1
ATOM 3565 N N . VAL A 1 456 ? 20.665 2.131 -27.881 1.00 95.62 456 VAL A N 1
ATOM 3566 C CA . VAL A 1 456 ? 20.482 1.715 -29.269 1.00 95.62 456 VAL A CA 1
ATOM 3567 C C . VAL A 1 456 ? 21.220 2.691 -30.171 1.00 95.62 456 VAL A C 1
ATOM 3569 O O . VAL A 1 456 ? 21.053 3.903 -30.042 1.00 95.62 456 VAL A O 1
ATOM 3572 N N . GLY A 1 457 ? 22.034 2.156 -31.071 1.00 92.94 457 GLY A N 1
ATOM 3573 C CA . GLY A 1 457 ? 22.708 2.892 -32.134 1.00 92.94 457 GLY A CA 1
ATOM 3574 C C . GLY A 1 457 ? 22.340 2.299 -33.485 1.00 92.94 457 GLY A C 1
ATOM 3575 O O . GLY A 1 457 ? 22.178 1.082 -33.597 1.00 92.94 457 GLY A O 1
ATOM 3576 N N . LEU A 1 458 ? 22.202 3.163 -34.484 1.00 90.25 458 LEU A N 1
ATOM 3577 C CA . LEU A 1 458 ? 22.044 2.781 -35.880 1.00 90.25 458 LEU A CA 1
ATOM 3578 C C . LEU A 1 458 ? 23.337 3.137 -36.611 1.00 90.25 458 LEU A C 1
ATOM 3580 O O . LEU A 1 458 ? 23.830 4.255 -36.467 1.00 90.25 458 LEU A O 1
ATOM 3584 N N . MET A 1 459 ? 23.872 2.175 -37.343 1.00 86.88 459 MET A N 1
ATOM 3585 C CA . MET A 1 459 ? 25.112 2.280 -38.097 1.00 86.88 459 MET A CA 1
ATOM 3586 C C . MET A 1 459 ? 24.829 1.938 -39.555 1.00 86.88 459 MET A C 1
ATOM 3588 O O . MET A 1 459 ? 23.911 1.171 -39.839 1.00 86.88 459 MET A O 1
ATOM 3592 N N . GLU A 1 460 ? 25.631 2.491 -40.437 1.00 82.50 460 GLU A N 1
ATOM 3593 C CA . GLU A 1 460 ? 25.742 2.171 -41.849 1.00 82.50 460 GLU A CA 1
ATOM 3594 C C . GLU A 1 460 ? 26.950 1.252 -42.025 1.00 82.50 460 GLU A C 1
ATOM 3596 O O . GLU A 1 460 ? 27.994 1.466 -41.399 1.00 82.50 460 GLU A O 1
ATOM 3601 N N . TRP A 1 461 ? 26.772 0.156 -42.758 1.00 80.06 461 TRP A N 1
ATOM 3602 C CA . TRP A 1 461 ? 27.829 -0.819 -42.981 1.00 80.06 461 TRP A CA 1
ATOM 3603 C C . TRP A 1 461 ? 28.585 -0.482 -44.265 1.00 80.06 461 TRP A C 1
ATOM 3605 O O . TRP A 1 461 ? 27.995 -0.493 -45.336 1.00 80.06 461 TRP A O 1
ATOM 3615 N N . ASP A 1 462 ? 29.890 -0.238 -44.128 1.00 75.75 462 ASP A N 1
ATOM 3616 C CA . ASP A 1 462 ? 30.827 -0.112 -45.246 1.00 75.75 462 ASP A CA 1
ATOM 3617 C C . ASP A 1 462 ? 31.874 -1.251 -45.153 1.00 75.75 462 ASP A C 1
ATOM 3619 O O . ASP A 1 462 ? 31.553 -2.433 -45.045 1.00 75.75 462 ASP A O 1
ATOM 3623 N N . ASP A 1 463 ? 33.172 -0.919 -45.087 1.00 73.69 463 ASP A N 1
ATOM 3624 C CA . ASP A 1 463 ? 34.274 -1.870 -44.890 1.00 73.69 463 ASP A CA 1
ATOM 3625 C C . ASP A 1 463 ? 34.561 -2.167 -43.398 1.00 73.69 463 ASP A C 1
ATOM 3627 O O . ASP A 1 463 ? 35.615 -2.719 -43.043 1.00 73.69 463 ASP A O 1
ATOM 3631 N N . GLY A 1 464 ? 33.682 -1.746 -42.484 1.00 73.94 464 GLY A N 1
ATOM 3632 C CA . GLY A 1 464 ? 33.850 -1.959 -41.051 1.00 73.94 464 GLY A CA 1
ATOM 3633 C C . GLY A 1 464 ? 33.484 -3.370 -40.589 1.00 73.94 464 GLY A C 1
ATOM 3634 O O . GLY A 1 464 ? 33.065 -4.252 -41.342 1.00 73.94 464 GLY A O 1
ATOM 3635 N N . ASN A 1 465 ? 33.696 -3.623 -39.295 1.00 85.25 465 ASN A N 1
ATOM 3636 C CA . ASN A 1 465 ? 33.427 -4.917 -38.681 1.00 85.25 465 ASN A CA 1
ATOM 3637 C C . ASN A 1 465 ? 32.448 -4.754 -37.518 1.00 85.25 465 ASN A C 1
ATOM 3639 O O . ASN A 1 465 ? 32.843 -4.527 -36.370 1.00 85.25 465 ASN A O 1
ATOM 3643 N N . ALA A 1 466 ? 31.162 -4.975 -37.798 1.00 86.06 466 ALA A N 1
ATOM 3644 C CA . ALA A 1 466 ? 30.085 -4.860 -36.817 1.00 86.06 466 ALA A CA 1
ATOM 3645 C C . ALA A 1 466 ? 30.298 -5.729 -35.556 1.00 86.06 466 ALA A C 1
ATOM 3647 O O . ALA A 1 466 ? 29.906 -5.345 -34.452 1.00 86.06 466 ALA A O 1
ATOM 3648 N N . GLN A 1 467 ? 30.966 -6.888 -35.665 1.00 90.06 467 GLN A N 1
ATOM 3649 C CA . GLN A 1 467 ? 31.299 -7.719 -34.497 1.00 90.06 467 GLN A CA 1
ATOM 3650 C C . GLN A 1 467 ? 32.450 -7.135 -33.672 1.00 90.06 467 GLN A C 1
ATOM 3652 O O . GLN A 1 467 ? 32.431 -7.218 -32.440 1.00 90.06 467 GLN A O 1
ATOM 3657 N N . ALA A 1 468 ? 33.442 -6.523 -34.318 1.00 88.81 468 ALA A N 1
ATOM 3658 C CA . ALA A 1 468 ? 34.478 -5.771 -33.623 1.00 88.81 468 ALA A CA 1
ATOM 3659 C C . ALA A 1 468 ? 33.871 -4.551 -32.912 1.00 88.81 468 ALA A C 1
ATOM 3661 O O . ALA A 1 468 ? 34.165 -4.339 -31.732 1.00 88.81 468 ALA A O 1
ATOM 3662 N N . LEU A 1 469 ? 32.949 -3.831 -33.564 1.00 90.38 469 LEU A N 1
ATOM 3663 C CA . LEU A 1 469 ? 32.253 -2.694 -32.960 1.00 90.38 469 LEU A CA 1
ATOM 3664 C C . LEU A 1 469 ? 31.400 -3.123 -31.767 1.00 90.38 469 LEU A C 1
ATOM 3666 O O . LEU A 1 469 ? 31.478 -2.524 -30.697 1.00 90.38 469 LEU A O 1
ATOM 3670 N N . ARG A 1 470 ? 30.659 -4.229 -31.890 1.00 94.06 470 ARG A N 1
ATOM 3671 C CA . ARG A 1 470 ? 29.930 -4.849 -30.775 1.00 94.06 470 ARG A CA 1
ATOM 3672 C C . ARG A 1 470 ? 30.832 -5.110 -29.571 1.00 94.06 470 ARG A C 1
ATOM 3674 O O . ARG A 1 470 ? 30.437 -4.836 -28.436 1.00 94.06 470 ARG A O 1
ATOM 3681 N N . ASN A 1 471 ? 32.014 -5.681 -29.800 1.00 92.75 471 ASN A N 1
ATOM 3682 C CA . ASN A 1 471 ? 32.956 -5.997 -28.728 1.00 92.75 471 ASN A CA 1
ATOM 3683 C C . ASN A 1 471 ? 33.503 -4.724 -28.075 1.00 92.75 471 ASN A C 1
ATOM 3685 O O . ASN A 1 471 ? 33.628 -4.677 -26.851 1.00 92.75 471 ASN A O 1
ATOM 3689 N N . LEU A 1 472 ? 33.761 -3.682 -28.867 1.00 93.25 472 LEU A N 1
ATOM 3690 C CA . LEU A 1 472 ? 34.182 -2.384 -28.358 1.00 93.25 472 LEU A CA 1
ATOM 3691 C C . LEU A 1 472 ? 33.081 -1.713 -27.533 1.00 93.25 472 LEU A C 1
ATOM 3693 O O . LEU A 1 472 ? 33.338 -1.277 -26.416 1.00 93.25 472 LEU A O 1
ATOM 3697 N N . VAL A 1 473 ? 31.846 -1.692 -28.034 1.00 95.44 473 VAL A N 1
ATOM 3698 C CA . VAL A 1 473 ? 30.677 -1.188 -27.304 1.00 95.44 473 VAL A CA 1
ATOM 3699 C C . VAL A 1 473 ? 30.519 -1.931 -25.982 1.00 95.44 473 VAL A C 1
ATOM 3701 O O . VAL A 1 473 ? 30.370 -1.298 -24.938 1.00 95.44 473 VAL A O 1
ATOM 3704 N N . ALA A 1 474 ? 30.613 -3.264 -25.990 1.00 94.12 474 ALA A N 1
ATOM 3705 C CA . ALA A 1 474 ? 30.555 -4.056 -24.766 1.00 94.12 474 ALA A CA 1
ATOM 3706 C C . ALA A 1 474 ? 31.672 -3.676 -23.779 1.00 94.12 474 ALA A C 1
ATOM 3708 O O . ALA A 1 474 ? 31.408 -3.550 -22.584 1.00 94.12 474 ALA A O 1
ATOM 3709 N N . ALA A 1 475 ? 32.905 -3.472 -24.248 1.00 93.69 475 ALA A N 1
ATOM 3710 C CA . ALA A 1 475 ? 34.027 -3.072 -23.401 1.00 93.69 475 ALA A CA 1
ATOM 3711 C C . ALA A 1 475 ? 33.841 -1.660 -22.817 1.00 93.69 475 ALA A C 1
ATOM 3713 O O . ALA A 1 475 ? 33.956 -1.478 -21.603 1.00 93.69 475 ALA A O 1
ATOM 3714 N N . SER A 1 476 ? 33.492 -0.679 -23.652 1.00 95.50 476 SER A N 1
ATOM 3715 C CA . SER A 1 476 ? 33.306 0.721 -23.256 1.00 95.50 476 SER A CA 1
ATOM 3716 C C . SER A 1 476 ? 32.129 0.900 -22.299 1.00 95.50 476 SER A C 1
ATOM 3718 O O . SER A 1 476 ? 32.274 1.548 -21.261 1.00 95.50 476 SER A O 1
ATOM 3720 N N . VAL A 1 477 ? 30.982 0.275 -22.590 1.00 95.81 477 VAL A N 1
ATOM 3721 C CA . VAL A 1 477 ? 29.803 0.314 -21.712 1.00 95.81 477 VAL A CA 1
ATOM 3722 C C . VAL A 1 477 ? 30.106 -0.364 -20.380 1.00 95.81 477 VAL A C 1
ATOM 3724 O O . VAL A 1 477 ? 29.790 0.208 -19.342 1.00 95.81 477 VAL A O 1
ATOM 3727 N N . ASN A 1 478 ? 30.769 -1.528 -20.371 1.00 92.25 478 ASN A N 1
ATOM 3728 C CA . ASN A 1 478 ? 31.166 -2.171 -19.115 1.00 92.25 478 ASN A CA 1
ATOM 3729 C C . ASN A 1 478 ? 32.128 -1.292 -18.308 1.00 92.25 478 ASN A C 1
ATOM 3731 O O . ASN A 1 478 ? 31.927 -1.125 -17.108 1.00 92.25 478 ASN A O 1
ATOM 3735 N N . SER A 1 479 ? 33.129 -0.680 -18.945 1.00 91.06 479 SER A N 1
ATOM 3736 C CA . SER A 1 479 ? 34.060 0.230 -18.268 1.00 91.06 479 SER A CA 1
ATOM 3737 C C . SER A 1 479 ? 33.333 1.410 -17.614 1.00 91.06 479 SER A C 1
ATOM 3739 O O . SER A 1 479 ? 33.584 1.725 -16.450 1.00 91.06 479 SER A O 1
ATOM 3741 N N . ALA A 1 480 ? 32.401 2.044 -18.328 1.00 93.56 480 ALA A N 1
ATOM 3742 C CA . ALA A 1 480 ? 31.594 3.133 -17.783 1.00 93.56 480 ALA A CA 1
ATOM 3743 C C . ALA A 1 480 ? 30.635 2.658 -16.681 1.00 93.56 480 ALA A C 1
ATOM 3745 O O . ALA A 1 480 ? 30.442 3.354 -15.684 1.00 93.56 480 ALA A O 1
ATOM 3746 N N . LEU A 1 481 ? 30.085 1.448 -16.809 1.00 90.12 481 LEU A N 1
ATOM 3747 C CA . LEU A 1 481 ? 29.227 0.838 -15.800 1.00 90.12 481 LEU A CA 1
ATOM 3748 C C . LEU A 1 481 ? 29.985 0.629 -14.485 1.00 90.12 481 LEU A C 1
ATOM 3750 O O . LEU A 1 481 ? 29.503 1.077 -13.444 1.00 90.12 481 LEU A O 1
ATOM 3754 N N . PHE A 1 482 ? 31.199 0.071 -14.545 1.00 86.56 482 PHE A N 1
ATOM 3755 C CA . PHE A 1 482 ? 32.095 -0.063 -13.391 1.00 86.56 482 PHE A CA 1
ATOM 3756 C C . PHE A 1 482 ? 32.499 1.294 -12.797 1.00 86.56 482 PHE A C 1
ATOM 3758 O O . PHE A 1 482 ? 32.513 1.453 -11.577 1.00 86.56 482 PHE A O 1
ATOM 3765 N N . ALA A 1 483 ? 32.770 2.301 -13.631 1.00 87.31 483 ALA A N 1
ATOM 3766 C CA . ALA A 1 483 ? 33.065 3.654 -13.153 1.00 87.31 483 ALA A CA 1
ATOM 3767 C C . ALA A 1 483 ? 31.853 4.325 -12.473 1.00 87.31 483 ALA A C 1
ATOM 3769 O O . ALA A 1 483 ? 32.017 5.202 -11.628 1.00 87.31 483 ALA A O 1
ATOM 3770 N N . SER A 1 484 ? 30.634 3.894 -12.809 1.00 87.44 484 SER A N 1
ATOM 3771 C CA . SER A 1 484 ? 29.379 4.451 -12.293 1.00 87.44 484 SER A CA 1
ATOM 3772 C C . SER A 1 484 ? 28.802 3.715 -11.074 1.00 87.44 484 SER A C 1
ATOM 3774 O O . SER A 1 484 ? 27.668 4.001 -10.679 1.00 87.44 484 SER A O 1
ATOM 3776 N N . LEU A 1 485 ? 29.541 2.781 -10.457 1.00 84.12 485 LEU A N 1
ATOM 3777 C CA . LEU A 1 485 ? 29.033 1.973 -9.335 1.00 84.12 485 LEU A CA 1
ATOM 3778 C C . LEU A 1 485 ? 28.536 2.825 -8.156 1.00 84.12 485 LEU A C 1
ATOM 3780 O O . LEU A 1 485 ? 27.508 2.503 -7.569 1.00 84.12 485 LEU A O 1
ATOM 3784 N N . ASN A 1 486 ? 29.198 3.953 -7.880 1.00 80.12 486 ASN A N 1
ATOM 3785 C CA . ASN A 1 486 ? 28.814 4.879 -6.806 1.00 80.12 486 ASN A CA 1
ATOM 3786 C C . ASN A 1 486 ? 27.761 5.924 -7.228 1.00 80.12 486 ASN A C 1
ATOM 3788 O O . ASN A 1 486 ? 27.363 6.755 -6.416 1.00 80.12 486 ASN A O 1
ATOM 3792 N N . VAL A 1 487 ? 27.325 5.926 -8.491 1.00 82.38 487 VAL A N 1
ATOM 3793 C CA . VAL A 1 487 ? 26.317 6.870 -8.994 1.00 82.38 487 VAL A CA 1
ATOM 3794 C C . VAL A 1 487 ? 24.925 6.354 -8.643 1.00 82.38 487 VAL A C 1
ATOM 3796 O O . VAL A 1 487 ? 24.501 5.326 -9.162 1.00 82.38 487 VAL A O 1
ATOM 3799 N N . THR A 1 488 ? 24.202 7.067 -7.785 1.00 72.12 488 THR A N 1
ATOM 3800 C CA . THR A 1 488 ? 22.840 6.692 -7.365 1.00 72.12 488 THR A CA 1
ATOM 3801 C C . THR A 1 488 ? 21.754 7.241 -8.290 1.00 72.12 488 THR A C 1
ATOM 3803 O O . THR A 1 488 ? 20.724 6.596 -8.469 1.00 72.12 488 THR A O 1
ATOM 3806 N N . ASP A 1 489 ? 21.988 8.396 -8.921 1.00 79.56 489 ASP A N 1
ATOM 3807 C CA . ASP A 1 489 ? 21.055 8.988 -9.881 1.00 79.56 489 ASP A CA 1
ATOM 3808 C C . ASP A 1 489 ? 21.098 8.260 -11.235 1.00 79.56 489 ASP A C 1
ATOM 3810 O O . ASP A 1 489 ? 22.121 8.230 -11.931 1.00 79.56 489 ASP A O 1
ATOM 3814 N N . ARG A 1 490 ? 19.952 7.700 -11.641 1.00 83.88 490 ARG A N 1
ATOM 3815 C CA . ARG A 1 490 ? 19.817 6.959 -12.901 1.00 83.88 490 ARG A CA 1
ATOM 3816 C C . ARG A 1 490 ? 20.140 7.833 -14.108 1.00 83.88 490 ARG A C 1
ATOM 3818 O O . ARG A 1 490 ? 20.790 7.350 -15.029 1.00 83.88 490 ARG A O 1
ATOM 3825 N N . SER A 1 491 ? 19.712 9.094 -14.116 1.00 86.94 491 SER A N 1
ATOM 3826 C CA . SER A 1 491 ? 19.900 9.987 -15.269 1.00 86.94 491 SER A CA 1
ATOM 3827 C C . SER A 1 491 ? 21.384 10.265 -15.511 1.00 86.94 491 SER A C 1
ATOM 3829 O O . SER A 1 491 ? 21.878 10.143 -16.630 1.00 86.94 491 SER A O 1
ATOM 3831 N N . THR A 1 492 ? 22.125 10.545 -14.440 1.00 88.56 492 THR A N 1
ATOM 3832 C CA . THR A 1 492 ? 23.583 10.700 -14.456 1.00 88.56 492 THR A CA 1
ATOM 3833 C C . THR A 1 492 ? 24.264 9.425 -14.945 1.00 88.56 492 THR A C 1
ATOM 3835 O O . THR A 1 492 ? 25.142 9.489 -15.806 1.00 88.56 492 THR A O 1
ATOM 3838 N N . ARG A 1 493 ? 23.833 8.252 -14.461 1.00 91.81 493 ARG A N 1
ATOM 3839 C CA . ARG A 1 493 ? 24.367 6.963 -14.919 1.00 91.81 493 ARG A CA 1
ATOM 3840 C C . ARG A 1 493 ? 24.096 6.725 -16.408 1.00 91.81 493 ARG A C 1
ATOM 3842 O O . ARG A 1 493 ? 25.024 6.371 -17.129 1.00 91.81 493 ARG A O 1
ATOM 3849 N N . VAL A 1 494 ? 22.869 6.951 -16.882 1.00 93.56 494 VAL A N 1
ATOM 3850 C CA . VAL A 1 494 ? 22.513 6.837 -18.308 1.00 93.56 494 VAL A CA 1
ATOM 3851 C C . VAL A 1 494 ? 23.391 7.754 -19.152 1.00 93.56 494 VAL A C 1
ATOM 3853 O O . VAL A 1 494 ? 23.933 7.299 -20.152 1.00 93.56 494 VAL A O 1
ATOM 3856 N N . ASN A 1 495 ? 23.612 9.001 -18.729 1.00 94.06 495 ASN A N 1
ATOM 3857 C CA . ASN A 1 495 ? 24.472 9.940 -19.451 1.00 94.06 495 ASN A CA 1
ATOM 3858 C C . ASN A 1 495 ? 25.919 9.437 -19.574 1.00 94.06 495 ASN A C 1
ATOM 3860 O O . ASN A 1 495 ? 26.492 9.502 -20.660 1.00 94.06 495 ASN A O 1
ATOM 3864 N N . LEU A 1 496 ? 26.501 8.896 -18.498 1.00 94.31 496 LEU A N 1
ATOM 3865 C CA . LEU A 1 496 ? 27.852 8.318 -18.524 1.00 94.31 496 LEU A CA 1
ATOM 3866 C C . LEU A 1 496 ? 27.942 7.110 -19.467 1.00 94.31 496 LEU A C 1
ATOM 3868 O O . LEU A 1 496 ? 28.874 7.006 -20.265 1.00 94.31 496 LEU A O 1
ATOM 3872 N N . LEU A 1 497 ? 26.959 6.209 -19.402 1.00 96.19 497 LEU A N 1
ATOM 3873 C CA . LEU A 1 497 ? 26.906 5.034 -20.273 1.00 96.19 497 LEU A CA 1
ATOM 3874 C C . LEU A 1 497 ? 26.695 5.430 -21.739 1.00 96.19 497 LEU A C 1
ATOM 3876 O O . LEU A 1 497 ? 27.346 4.871 -22.616 1.00 96.19 497 LEU A O 1
ATOM 3880 N N . MET A 1 498 ? 25.839 6.418 -22.004 1.00 96.50 498 MET A N 1
ATOM 3881 C CA . MET A 1 498 ? 25.574 6.936 -23.345 1.00 96.50 498 MET A CA 1
ATOM 3882 C C . MET A 1 498 ? 26.809 7.614 -23.950 1.00 96.50 498 MET A C 1
ATOM 3884 O O . MET A 1 498 ? 27.088 7.435 -25.133 1.00 96.50 498 MET A O 1
ATOM 3888 N N . GLN A 1 499 ? 27.589 8.349 -23.150 1.00 95.50 499 GLN A N 1
ATOM 3889 C CA . GLN A 1 499 ? 28.865 8.922 -23.594 1.00 95.50 499 GLN A CA 1
ATOM 3890 C C . GLN A 1 499 ? 29.854 7.833 -24.022 1.00 95.50 499 GLN A C 1
ATOM 3892 O O . GLN A 1 499 ? 30.445 7.932 -25.095 1.00 95.50 499 GLN A O 1
ATOM 3897 N N . ALA A 1 500 ? 30.000 6.772 -23.224 1.00 95.56 500 ALA A N 1
ATOM 3898 C CA . ALA A 1 500 ? 30.872 5.648 -23.563 1.00 95.56 500 ALA A CA 1
ATOM 3899 C C . ALA A 1 500 ? 30.369 4.851 -24.777 1.00 95.56 500 ALA A C 1
ATOM 3901 O O . ALA A 1 500 ? 31.170 4.425 -25.608 1.00 95.56 500 ALA A O 1
ATOM 3902 N N . PHE A 1 501 ? 29.051 4.677 -24.896 1.00 96.25 501 PHE A N 1
ATOM 3903 C CA . PHE A 1 501 ? 28.407 4.033 -26.038 1.00 96.25 501 PHE A CA 1
ATOM 3904 C C . PHE A 1 501 ? 28.675 4.808 -27.333 1.00 96.25 501 PHE A C 1
ATOM 3906 O O . PHE A 1 501 ? 29.229 4.244 -28.269 1.00 96.25 501 PHE A O 1
ATOM 3913 N N . ASN A 1 502 ? 28.390 6.113 -27.359 1.00 94.44 502 ASN A N 1
ATOM 3914 C CA . ASN A 1 502 ? 28.637 6.959 -28.530 1.00 94.44 502 ASN A CA 1
ATOM 3915 C C . ASN A 1 502 ? 30.129 7.064 -28.875 1.00 94.44 502 ASN A C 1
ATOM 3917 O O . ASN A 1 502 ? 30.482 7.032 -30.048 1.00 94.44 502 ASN A O 1
ATOM 3921 N N . GLY A 1 503 ? 31.015 7.126 -27.874 1.00 91.44 503 GLY A N 1
ATOM 3922 C CA . GLY A 1 503 ? 32.461 7.092 -28.111 1.00 91.44 503 GLY A CA 1
ATOM 3923 C C . GLY A 1 503 ? 32.925 5.785 -28.765 1.00 91.44 503 GLY A C 1
ATOM 3924 O O . GLY A 1 503 ? 33.794 5.806 -29.634 1.00 91.44 503 GLY A O 1
ATOM 3925 N N . ALA A 1 504 ? 32.318 4.651 -28.398 1.00 92.00 504 ALA A N 1
ATOM 3926 C CA . ALA A 1 504 ? 32.583 3.375 -29.054 1.00 92.00 504 ALA A CA 1
ATOM 3927 C C . ALA A 1 504 ? 32.059 3.351 -30.497 1.00 92.00 504 ALA A C 1
ATOM 3929 O O . ALA A 1 504 ? 32.804 2.934 -31.376 1.00 92.00 504 ALA A O 1
ATOM 3930 N N . LEU A 1 505 ? 30.836 3.841 -30.750 1.00 88.94 505 LEU A N 1
ATOM 3931 C CA . LEU A 1 505 ? 30.260 3.920 -32.104 1.00 88.94 505 LEU A CA 1
ATOM 3932 C C . LEU A 1 505 ? 31.117 4.744 -33.076 1.00 88.94 505 LEU A C 1
ATOM 3934 O O . LEU A 1 505 ? 31.164 4.435 -34.255 1.00 88.94 505 LEU A O 1
ATOM 3938 N N . GLN A 1 506 ? 31.829 5.756 -32.578 1.00 86.88 506 GLN A N 1
ATOM 3939 C CA . GLN A 1 506 ? 32.717 6.604 -33.384 1.00 86.88 506 GLN A CA 1
ATOM 3940 C C . GLN A 1 506 ? 34.098 5.992 -33.649 1.00 86.88 506 GLN A C 1
ATOM 3942 O O . GLN A 1 506 ? 34.931 6.617 -34.304 1.00 86.88 506 GLN A O 1
ATOM 3947 N N . THR A 1 507 ? 34.397 4.819 -33.091 1.00 84.50 507 THR A N 1
ATOM 3948 C CA . THR A 1 507 ? 35.715 4.206 -33.250 1.00 84.50 507 THR A CA 1
ATOM 3949 C C . THR A 1 507 ? 35.748 3.362 -34.525 1.00 84.50 507 THR A C 1
ATOM 3951 O O . THR A 1 507 ? 34.991 2.397 -34.621 1.00 84.50 507 THR A O 1
ATOM 3954 N N . PRO A 1 508 ? 36.659 3.649 -35.472 1.00 80.50 508 PRO A N 1
ATOM 3955 C CA . PRO A 1 508 ? 36.811 2.861 -36.691 1.00 80.50 508 PRO A CA 1
ATOM 3956 C C . PRO A 1 508 ? 37.093 1.381 -36.409 1.00 80.50 508 PRO A C 1
ATOM 3958 O O . PRO A 1 508 ? 37.967 1.059 -35.600 1.00 80.50 508 PRO A O 1
ATOM 3961 N N . THR A 1 509 ? 36.401 0.475 -37.107 1.00 76.88 509 THR A N 1
ATOM 3962 C CA . THR A 1 509 ? 36.586 -0.985 -36.956 1.00 76.88 509 THR A CA 1
ATOM 3963 C C . THR A 1 509 ? 37.078 -1.703 -38.219 1.00 76.88 509 THR A C 1
ATOM 3965 O O . THR A 1 509 ? 37.048 -2.931 -38.285 1.00 76.88 509 THR A O 1
ATOM 3968 N N . GLY A 1 510 ? 37.615 -0.949 -39.179 1.00 66.25 510 GLY A N 1
ATOM 3969 C CA . GLY A 1 510 ? 38.119 -1.420 -40.472 1.00 66.25 510 GLY A CA 1
ATOM 3970 C C . GLY A 1 510 ? 38.728 -0.267 -41.281 1.00 66.25 510 GLY A C 1
ATOM 3971 O O . GLY A 1 510 ? 39.013 0.792 -40.721 1.00 66.25 510 GLY A O 1
ATOM 3972 N N . GLY A 1 511 ? 38.956 -0.474 -42.578 1.00 61.50 511 GLY A N 1
ATOM 3973 C CA . GLY A 1 511 ? 39.353 0.564 -43.542 1.00 61.50 511 GLY A CA 1
ATOM 3974 C C . GLY A 1 511 ? 39.410 -0.011 -44.963 1.00 61.50 511 GLY A C 1
ATOM 3975 O O . GLY A 1 511 ? 39.576 -1.230 -45.079 1.00 61.50 511 GLY A O 1
ATOM 3976 N N . PRO A 1 512 ? 39.352 0.800 -46.043 1.00 57.69 512 PRO A N 1
ATOM 3977 C CA . PRO A 1 512 ? 39.522 2.259 -46.134 1.00 57.69 512 PRO A CA 1
ATOM 3978 C C . PRO A 1 512 ? 38.271 3.138 -45.936 1.00 57.69 512 PRO A C 1
ATOM 3980 O O . PRO A 1 512 ? 38.476 4.303 -45.588 1.00 57.69 512 PRO A O 1
ATOM 3983 N N . SER A 1 513 ? 37.042 2.631 -46.111 1.00 62.22 513 SER A N 1
ATOM 3984 C CA . SER A 1 513 ? 35.825 3.291 -45.600 1.00 62.22 513 SER A CA 1
ATOM 3985 C C . SER A 1 513 ? 35.489 2.748 -44.214 1.00 62.22 513 SER A C 1
ATOM 3987 O O . SER A 1 513 ? 35.823 1.611 -43.886 1.00 62.22 513 SER A O 1
ATOM 3989 N N . THR A 1 514 ? 34.914 3.562 -43.341 1.00 66.88 514 THR A N 1
ATOM 3990 C CA . THR A 1 514 ? 34.607 3.152 -41.967 1.00 66.88 514 THR A CA 1
ATOM 3991 C C . THR A 1 514 ? 33.132 3.343 -41.725 1.00 66.88 514 THR A C 1
ATOM 3993 O O . THR A 1 514 ? 32.676 4.457 -41.943 1.00 66.88 514 THR A O 1
ATOM 3996 N N . ASP A 1 515 ? 32.469 2.316 -41.185 1.00 70.44 515 ASP A N 1
ATOM 3997 C CA . ASP A 1 515 ? 31.057 2.368 -40.794 1.00 70.44 515 ASP A CA 1
ATOM 3998 C C . ASP A 1 515 ? 30.679 3.717 -40.172 1.00 70.44 515 ASP A C 1
ATOM 4000 O O . ASP A 1 515 ? 31.251 4.135 -39.152 1.00 70.44 515 ASP A O 1
ATOM 4004 N N . GLU A 1 516 ? 29.704 4.383 -40.782 1.00 74.44 516 GLU A N 1
ATOM 4005 C CA . GLU A 1 516 ? 29.199 5.660 -40.311 1.00 74.44 516 GLU A CA 1
ATOM 4006 C C . GLU A 1 516 ? 28.011 5.456 -39.369 1.00 74.44 516 GLU A C 1
ATOM 4008 O O . GLU A 1 516 ? 27.165 4.579 -39.506 1.00 74.44 516 GLU A O 1
ATOM 4013 N N . TRP A 1 517 ? 27.947 6.263 -38.322 1.00 77.50 517 TRP A N 1
ATOM 4014 C CA . TRP A 1 517 ? 26.794 6.304 -37.431 1.00 77.50 517 TRP A CA 1
ATOM 4015 C C . TRP A 1 517 ? 25.647 7.140 -38.015 1.00 77.50 517 TRP A C 1
ATOM 4017 O O . TRP A 1 517 ? 25.811 8.301 -38.396 1.00 77.50 517 TRP A O 1
ATOM 4027 N N . VAL A 1 518 ? 24.428 6.614 -37.953 1.00 76.62 518 VAL A N 1
ATOM 4028 C CA . VAL A 1 518 ? 23.217 7.342 -38.350 1.00 76.62 518 VAL A CA 1
ATOM 4029 C C . VAL A 1 518 ? 22.698 8.128 -37.139 1.00 76.62 518 VAL A C 1
ATOM 4031 O O . VAL A 1 518 ? 21.670 7.824 -36.532 1.00 76.62 518 VAL A O 1
ATOM 4034 N N . GLY A 1 519 ? 23.464 9.148 -36.746 1.00 78.44 519 GLY A N 1
ATOM 4035 C CA . GLY A 1 519 ? 23.178 10.015 -35.602 1.00 78.44 519 GLY A CA 1
ATOM 4036 C C . GLY A 1 519 ? 23.597 9.449 -34.236 1.00 78.44 519 GLY A C 1
ATOM 4037 O O . GLY A 1 519 ? 24.178 8.373 -34.109 1.00 78.44 519 GLY A O 1
ATOM 4038 N N . LEU A 1 520 ? 23.313 10.215 -33.177 1.00 86.50 520 LEU A N 1
ATOM 4039 C CA . LEU A 1 520 ? 23.645 9.838 -31.798 1.00 86.50 520 LEU A CA 1
ATOM 4040 C C . LEU A 1 520 ? 22.818 8.634 -31.327 1.00 86.50 520 LEU A C 1
ATOM 4042 O O . LEU A 1 520 ? 21.618 8.542 -31.598 1.00 86.50 520 LEU A O 1
ATOM 4046 N N . GLY A 1 521 ? 23.446 7.769 -30.528 1.00 89.12 521 GLY A N 1
ATOM 4047 C CA . GLY A 1 521 ? 22.766 6.700 -29.809 1.00 89.12 521 GLY A CA 1
ATOM 4048 C C . GLY A 1 521 ? 21.655 7.230 -28.898 1.00 89.12 521 GLY A C 1
ATOM 4049 O O . GLY A 1 521 ? 21.742 8.331 -28.346 1.00 89.12 521 GLY A O 1
ATOM 4050 N N . GLN A 1 522 ? 20.601 6.433 -28.742 1.00 93.50 522 GLN A N 1
ATOM 4051 C CA . GLN A 1 522 ? 19.394 6.784 -27.991 1.00 93.50 522 GLN A CA 1
ATOM 4052 C C . GLN A 1 522 ? 19.062 5.727 -26.939 1.00 93.50 522 GLN A C 1
ATOM 4054 O O . GLN A 1 522 ? 19.347 4.542 -27.109 1.00 93.50 522 GLN A O 1
ATOM 4059 N N . GLU A 1 523 ? 18.445 6.155 -25.835 1.00 94.31 523 GLU A N 1
ATOM 4060 C CA . GLU A 1 523 ? 17.930 5.243 -24.814 1.00 94.31 523 GLU A CA 1
ATOM 4061 C C . GLU A 1 523 ? 16.526 4.765 -25.205 1.00 94.31 523 GLU A C 1
ATOM 4063 O O . GLU A 1 523 ? 15.608 5.569 -25.378 1.00 94.31 523 GLU A O 1
ATOM 4068 N N . LEU A 1 524 ? 16.328 3.449 -25.261 1.00 93.50 524 LEU A N 1
ATOM 4069 C CA . LEU A 1 524 ? 14.995 2.859 -25.280 1.00 93.50 524 LEU A CA 1
ATOM 4070 C C . LEU A 1 524 ? 14.515 2.650 -23.838 1.00 93.50 524 LEU A C 1
ATOM 4072 O O . LEU A 1 524 ? 14.848 1.655 -23.191 1.00 93.50 524 LEU A O 1
ATOM 4076 N N . ARG A 1 525 ? 13.707 3.583 -23.330 1.00 90.31 525 ARG A N 1
ATOM 4077 C CA . ARG A 1 525 ? 13.168 3.503 -21.968 1.00 90.31 525 ARG A CA 1
ATOM 4078 C C . ARG A 1 525 ? 11.836 2.751 -21.928 1.00 90.31 525 ARG A C 1
ATOM 4080 O O . ARG A 1 525 ? 10.867 3.156 -22.570 1.00 90.31 525 ARG A O 1
ATOM 4087 N N . LEU A 1 526 ? 11.787 1.682 -21.135 1.00 87.31 526 LEU A N 1
ATOM 4088 C CA . LEU A 1 526 ? 10.545 0.984 -20.794 1.00 87.31 526 LEU A CA 1
ATOM 4089 C C . LEU A 1 526 ? 9.795 1.735 -19.688 1.00 87.31 526 LEU A C 1
ATOM 4091 O O . LEU A 1 526 ? 10.405 2.389 -18.843 1.00 87.31 526 LEU A O 1
ATOM 4095 N N . VAL A 1 527 ? 8.471 1.596 -19.660 1.00 81.88 527 VAL A N 1
ATOM 4096 C CA . VAL A 1 527 ? 7.632 2.036 -18.532 1.00 81.88 527 VAL A CA 1
ATOM 4097 C C . VAL A 1 527 ? 6.893 0.851 -17.916 1.00 81.88 527 VAL A C 1
ATOM 4099 O O . VAL A 1 527 ? 6.773 -0.210 -18.528 1.00 81.88 527 VAL A O 1
ATOM 4102 N N . THR A 1 528 ? 6.350 1.027 -16.711 1.00 79.00 528 THR A N 1
ATOM 4103 C CA . THR A 1 528 ? 5.645 -0.031 -15.968 1.00 79.00 528 THR A CA 1
ATOM 4104 C C . THR A 1 528 ? 4.525 -0.676 -16.791 1.00 79.00 528 THR A C 1
ATOM 4106 O O . THR A 1 528 ? 4.373 -1.897 -16.791 1.00 79.00 528 THR A O 1
ATOM 4109 N N . ALA A 1 529 ? 3.781 0.127 -17.558 1.00 76.31 529 ALA A N 1
ATOM 4110 C CA . ALA A 1 529 ? 2.725 -0.364 -18.439 1.00 76.31 529 ALA A CA 1
ATOM 4111 C C . ALA A 1 529 ? 3.242 -1.331 -19.522 1.00 76.31 529 ALA A C 1
ATOM 4113 O O . ALA A 1 529 ? 2.560 -2.310 -19.823 1.00 76.31 529 ALA A O 1
ATOM 4114 N N . ASP A 1 530 ? 4.449 -1.104 -20.060 1.00 85.38 530 ASP A N 1
ATOM 4115 C CA . ASP A 1 530 ? 5.054 -1.998 -21.055 1.00 85.38 530 ASP A CA 1
ATOM 4116 C C . ASP A 1 530 ? 5.293 -3.380 -20.430 1.00 85.38 530 ASP A C 1
ATOM 4118 O O . ASP A 1 530 ? 4.880 -4.408 -20.971 1.00 85.38 530 ASP A O 1
ATOM 4122 N N . VAL A 1 531 ? 5.903 -3.387 -19.240 1.00 84.62 531 VAL A N 1
ATOM 4123 C CA . VAL A 1 531 ? 6.220 -4.596 -18.472 1.00 84.62 531 VAL A CA 1
ATOM 4124 C C . VAL A 1 531 ? 4.955 -5.393 -18.163 1.00 84.62 531 VAL A C 1
ATOM 4126 O O . VAL A 1 531 ? 4.890 -6.584 -18.462 1.00 84.62 531 VAL A O 1
ATOM 4129 N N . ILE A 1 532 ? 3.920 -4.743 -17.631 1.00 77.06 532 ILE A N 1
ATOM 4130 C CA . ILE A 1 532 ? 2.667 -5.415 -17.263 1.00 77.06 532 ILE A CA 1
ATOM 4131 C C . ILE A 1 532 ? 1.972 -6.005 -18.488 1.00 77.06 532 ILE A C 1
ATOM 4133 O O . ILE A 1 532 ? 1.484 -7.142 -18.442 1.00 77.06 532 ILE A O 1
ATOM 4137 N N . LEU A 1 533 ? 1.930 -5.258 -19.594 1.00 76.56 533 LEU A N 1
ATOM 4138 C CA . LEU A 1 533 ? 1.348 -5.752 -20.836 1.00 76.56 533 LEU A CA 1
ATOM 4139 C C . LEU A 1 533 ? 2.069 -7.025 -21.296 1.00 76.56 533 LEU A C 1
ATOM 4141 O O . LEU A 1 533 ? 1.419 -8.010 -21.645 1.00 76.56 533 LEU A O 1
ATOM 4145 N N . ALA A 1 534 ? 3.398 -7.052 -21.217 1.00 82.31 534 ALA A N 1
ATOM 4146 C CA . ALA A 1 534 ? 4.179 -8.231 -21.567 1.00 82.31 534 ALA A CA 1
ATOM 4147 C C . ALA A 1 534 ? 3.955 -9.413 -20.606 1.00 82.31 534 ALA A C 1
ATOM 4149 O O . ALA A 1 534 ? 3.756 -10.545 -21.052 1.00 82.31 534 ALA A O 1
ATOM 4150 N N . GLU A 1 535 ? 3.925 -9.180 -19.293 1.00 80.94 535 GLU A N 1
ATOM 4151 C CA . GLU A 1 535 ? 3.707 -10.230 -18.285 1.00 80.94 535 GLU A CA 1
ATOM 4152 C C . GLU A 1 535 ? 2.323 -10.894 -18.383 1.00 80.94 535 GLU A C 1
ATOM 4154 O O . GLU A 1 535 ? 2.163 -12.092 -18.094 1.00 80.94 535 GLU A O 1
ATOM 4159 N N . THR A 1 536 ? 1.325 -10.123 -18.821 1.00 75.94 536 THR A N 1
ATOM 4160 C CA . THR A 1 536 ? -0.055 -10.577 -19.054 1.00 75.94 536 THR A CA 1
ATOM 4161 C C . THR A 1 536 ? -0.252 -11.228 -20.428 1.00 75.94 536 THR A C 1
ATOM 4163 O O . THR A 1 536 ? -1.341 -11.711 -20.738 1.00 75.94 536 THR A O 1
ATOM 4166 N N . GLY A 1 537 ? 0.821 -11.355 -21.217 1.00 75.31 537 GLY A N 1
ATOM 4167 C CA . GLY A 1 537 ? 0.834 -12.051 -22.504 1.00 75.31 537 GLY A CA 1
ATOM 4168 C C . GLY A 1 537 ? 0.502 -11.172 -23.709 1.00 75.31 537 GLY A C 1
ATOM 4169 O O . GLY A 1 537 ? 0.334 -11.713 -24.800 1.00 75.31 537 GLY A O 1
ATOM 4170 N N . GLY A 1 538 ? 0.401 -9.855 -23.522 1.00 78.94 538 GLY A N 1
ATOM 4171 C CA . GLY A 1 538 ? 0.373 -8.876 -24.602 1.00 78.94 538 GLY A CA 1
ATOM 4172 C C . GLY A 1 538 ? 1.771 -8.556 -25.138 1.00 78.94 538 GLY A C 1
ATOM 4173 O O . GLY A 1 538 ? 2.776 -9.144 -24.726 1.00 78.94 538 GLY A O 1
ATOM 4174 N N . THR A 1 539 ? 1.827 -7.613 -26.080 1.00 86.00 539 THR A N 1
ATOM 4175 C CA . THR A 1 539 ? 3.081 -7.116 -26.656 1.00 86.00 539 THR A CA 1
ATOM 4176 C C . THR A 1 539 ? 3.119 -5.597 -26.610 1.00 86.00 539 THR A C 1
ATOM 4178 O O . THR A 1 539 ? 2.288 -4.951 -27.246 1.00 86.00 539 THR A O 1
ATOM 4181 N N . ALA A 1 540 ? 4.071 -5.029 -25.867 1.00 85.00 540 ALA A N 1
ATOM 4182 C CA . ALA A 1 540 ? 4.336 -3.591 -25.888 1.00 85.00 540 ALA A CA 1
ATOM 4183 C C . ALA A 1 540 ? 5.340 -3.275 -27.002 1.00 85.00 540 ALA A C 1
ATOM 4185 O O . ALA A 1 540 ? 6.305 -4.018 -27.179 1.00 85.00 540 ALA A O 1
ATOM 4186 N N . ARG A 1 541 ? 5.111 -2.194 -27.754 1.00 87.38 541 ARG A N 1
ATOM 4187 C CA . ARG A 1 541 ? 5.994 -1.756 -28.844 1.00 87.38 541 ARG A CA 1
ATOM 4188 C C . ARG A 1 541 ? 6.507 -0.353 -28.572 1.00 87.38 541 ARG A C 1
ATOM 4190 O O . ARG A 1 541 ? 5.723 0.549 -28.277 1.00 87.38 541 ARG A O 1
ATOM 4197 N N . ARG A 1 542 ? 7.819 -0.179 -28.679 1.00 86.00 542 ARG A N 1
ATOM 4198 C CA . ARG A 1 542 ? 8.519 1.103 -28.551 1.00 86.00 542 ARG A CA 1
ATOM 4199 C C . ARG A 1 542 ? 9.359 1.334 -29.791 1.00 86.00 542 ARG A C 1
ATOM 4201 O O . ARG A 1 542 ? 9.845 0.382 -30.388 1.00 86.00 542 ARG A O 1
ATOM 4208 N N . SER A 1 543 ? 9.553 2.594 -30.147 1.00 87.06 543 SER A N 1
ATOM 4209 C CA . SER A 1 543 ? 10.232 2.950 -31.387 1.00 87.06 543 SER A CA 1
ATOM 4210 C C . SER A 1 543 ? 11.168 4.117 -31.179 1.00 87.06 543 SER A C 1
ATOM 4212 O O . SER A 1 543 ? 10.811 5.072 -30.490 1.00 87.06 543 SER A O 1
ATOM 4214 N N . LEU A 1 544 ? 12.329 4.052 -31.817 1.00 87.62 544 LEU A N 1
ATOM 4215 C CA . LEU A 1 544 ? 13.306 5.137 -31.851 1.00 87.62 544 LEU A CA 1
ATOM 4216 C C . LEU A 1 544 ? 13.412 5.660 -33.279 1.00 87.62 544 LEU A C 1
ATOM 4218 O O . LEU A 1 544 ? 13.178 4.910 -34.219 1.00 87.62 544 LEU A O 1
ATOM 4222 N N . ARG A 1 545 ? 13.733 6.941 -33.462 1.00 86.88 545 ARG A N 1
ATOM 4223 C CA . ARG A 1 545 ? 13.964 7.525 -34.791 1.00 86.88 545 ARG A CA 1
ATOM 4224 C C . ARG A 1 545 ? 15.367 8.086 -34.849 1.00 86.88 545 ARG A C 1
ATOM 4226 O O . ARG A 1 545 ? 15.702 8.944 -34.039 1.00 86.88 545 ARG A O 1
ATOM 4233 N N . PHE A 1 546 ? 16.145 7.625 -35.810 1.00 82.88 546 PHE A N 1
ATOM 4234 C CA . PHE A 1 546 ? 17.514 8.049 -36.048 1.00 82.88 546 PHE A CA 1
ATOM 4235 C C . PHE A 1 546 ? 17.556 8.947 -37.280 1.00 82.88 546 PHE A C 1
ATOM 4237 O O . PHE A 1 546 ? 16.836 8.702 -38.251 1.00 82.88 546 PHE A O 1
ATOM 4244 N N . GLN A 1 547 ? 18.353 10.011 -37.199 1.00 81.31 547 GLN A N 1
ATOM 4245 C CA . GLN A 1 547 ? 18.585 10.948 -38.293 1.00 81.31 547 GLN A CA 1
ATOM 4246 C C . GLN A 1 547 ? 20.082 11.228 -38.395 1.00 81.31 547 GLN A C 1
ATOM 4248 O O . GLN A 1 547 ? 20.694 11.651 -37.410 1.00 81.31 547 GLN A O 1
ATOM 4253 N N . GLY A 1 548 ? 20.649 10.971 -39.571 1.00 66.50 548 GLY A N 1
ATOM 4254 C CA . GLY A 1 548 ? 22.063 11.177 -39.880 1.00 66.50 548 GLY A CA 1
ATOM 4255 C C . GLY A 1 548 ? 22.272 12.348 -40.841 1.00 66.50 548 GLY A C 1
ATOM 4256 O O . GLY A 1 548 ? 21.408 12.662 -41.662 1.00 66.50 548 GLY A O 1
ATOM 4257 N N . THR A 1 549 ? 23.427 13.002 -40.731 1.00 50.59 549 THR A N 1
ATOM 4258 C CA . THR A 1 549 ? 23.950 13.918 -41.751 1.00 50.59 549 THR A CA 1
ATOM 4259 C C . THR A 1 549 ? 25.149 13.233 -42.386 1.00 50.59 549 THR A C 1
ATOM 4261 O O . THR A 1 549 ? 26.225 13.260 -41.790 1.00 50.59 549 THR A O 1
ATOM 4264 N N . ALA A 1 550 ? 24.993 12.634 -43.560 1.00 40.88 550 ALA A N 1
ATOM 4265 C CA . ALA A 1 550 ? 26.144 12.253 -44.364 1.00 40.88 550 ALA A CA 1
ATOM 4266 C C . ALA A 1 550 ? 26.853 13.541 -44.832 1.00 40.88 550 ALA A C 1
ATOM 4268 O O . ALA A 1 550 ? 26.472 14.183 -45.810 1.00 40.88 550 ALA A O 1
ATOM 4269 N N . ALA A 1 551 ? 27.774 14.045 -44.005 1.00 28.36 551 ALA A N 1
ATOM 4270 C CA . ALA A 1 551 ? 28.679 15.154 -44.300 1.00 28.36 551 ALA A CA 1
ATOM 4271 C C . ALA A 1 551 ? 29.792 15.206 -43.238 1.00 28.36 551 ALA A C 1
ATOM 4273 O O . ALA A 1 551 ? 29.638 15.754 -42.142 1.00 28.36 551 ALA A O 1
ATOM 4274 N N . THR A 1 552 ? 30.948 14.652 -43.587 1.00 27.45 552 THR A N 1
ATOM 4275 C CA . THR A 1 552 ? 32.172 14.620 -42.786 1.00 27.45 552 THR A CA 1
ATOM 4276 C C . THR A 1 552 ? 32.601 16.029 -42.340 1.00 27.45 552 THR A C 1
ATOM 4278 O O . THR A 1 552 ? 32.915 16.885 -43.167 1.00 27.45 552 THR A O 1
ATOM 4281 N N . THR A 1 553 ? 32.728 16.284 -41.032 1.00 23.70 553 THR A N 1
ATOM 4282 C CA . THR A 1 553 ? 33.540 17.407 -40.518 1.00 23.70 553 THR A CA 1
ATOM 4283 C C . THR A 1 553 ? 34.401 16.974 -39.330 1.00 23.70 553 THR A C 1
ATOM 4285 O O . THR A 1 553 ? 33.912 16.592 -38.271 1.00 23.70 553 THR A O 1
ATOM 4288 N N . ARG A 1 554 ? 35.730 17.049 -39.510 1.00 23.62 554 ARG A N 1
ATOM 4289 C CA . ARG A 1 554 ? 36.728 16.902 -38.437 1.00 23.62 554 ARG A CA 1
ATOM 4290 C C . ARG A 1 554 ? 36.578 18.040 -37.425 1.00 23.62 554 ARG A C 1
ATOM 4292 O O . ARG A 1 554 ? 36.702 19.205 -37.796 1.00 23.62 554 ARG A O 1
ATOM 4299 N N . LEU A 1 555 ? 36.445 17.702 -36.146 1.00 23.06 555 LEU A N 1
ATOM 4300 C CA . LEU A 1 555 ? 36.654 18.626 -35.028 1.00 23.06 555 LEU A CA 1
ATOM 4301 C C . LEU A 1 555 ? 38.044 18.403 -34.412 1.00 23.06 555 LEU A C 1
ATOM 4303 O O . LEU A 1 555 ? 38.401 17.259 -34.129 1.00 23.06 555 LEU A O 1
ATOM 4307 N N . PRO A 1 556 ? 38.812 19.460 -34.102 1.00 23.58 556 PRO A N 1
ATOM 4308 C CA . PRO A 1 556 ? 39.732 19.435 -32.981 1.00 23.58 556 PRO A CA 1
ATOM 4309 C C . PRO A 1 556 ? 38.967 19.749 -31.683 1.00 23.58 556 PRO A C 1
ATOM 4311 O O . PRO A 1 556 ? 38.148 20.664 -31.612 1.00 23.58 556 PRO A O 1
ATOM 4314 N N . SER A 1 557 ? 39.249 18.973 -30.643 1.00 21.88 557 SER A N 1
ATOM 4315 C CA . SER A 1 557 ? 38.813 19.168 -29.253 1.00 21.88 557 SER A CA 1
ATOM 4316 C C . SER A 1 557 ? 39.437 20.430 -28.601 1.00 21.88 557 SER A C 1
ATOM 4318 O O . SER A 1 557 ? 40.369 21.005 -29.158 1.00 21.88 557 SER A O 1
ATOM 4320 N N . PRO A 1 558 ? 39.087 20.792 -27.352 1.00 27.06 558 PRO A N 1
ATOM 4321 C CA . PRO A 1 558 ? 37.913 21.567 -26.964 1.00 27.06 558 PRO A CA 1
ATOM 4322 C C . PRO A 1 558 ? 38.309 22.915 -26.317 1.00 27.06 558 PRO A C 1
ATOM 4324 O O . PRO A 1 558 ? 39.279 22.990 -25.570 1.00 27.06 558 PRO A O 1
ATOM 4327 N N . PHE A 1 559 ? 37.511 23.970 -26.495 1.00 21.81 559 PHE A N 1
ATOM 4328 C CA . PHE A 1 559 ? 37.514 25.117 -25.576 1.00 21.81 559 PHE A CA 1
ATOM 4329 C C . PHE A 1 559 ? 36.086 25.622 -25.359 1.00 21.81 559 PHE A C 1
ATOM 4331 O O . PHE A 1 559 ? 35.312 25.798 -26.295 1.00 21.81 559 PHE A O 1
ATOM 4338 N N . ALA A 1 560 ? 35.740 25.810 -24.088 1.00 22.95 560 ALA A N 1
ATOM 4339 C CA . ALA A 1 560 ? 34.450 26.291 -23.621 1.00 22.95 560 ALA A CA 1
ATOM 4340 C C . ALA A 1 560 ? 34.274 27.797 -23.879 1.00 22.95 560 ALA A C 1
ATOM 4342 O O . ALA A 1 560 ? 35.171 28.558 -23.524 1.00 22.95 560 ALA A O 1
ATOM 4343 N N . GLN A 1 561 ? 33.105 28.226 -24.385 1.00 21.44 561 GLN A N 1
ATOM 4344 C CA . GLN A 1 561 ? 32.399 29.456 -23.969 1.00 21.44 561 GLN A CA 1
ATOM 4345 C C . GLN A 1 561 ? 30.983 29.585 -24.587 1.00 21.44 561 GLN A C 1
ATOM 4347 O O . GLN A 1 561 ? 30.644 28.928 -25.564 1.00 21.44 561 GLN A O 1
ATOM 4352 N N . ARG A 1 562 ? 30.149 30.400 -23.918 1.00 21.08 562 ARG A N 1
ATOM 4353 C CA . ARG A 1 562 ? 28.693 30.645 -24.078 1.00 21.08 562 ARG A CA 1
ATOM 4354 C C . ARG A 1 562 ? 28.327 31.518 -25.312 1.00 21.08 562 ARG A C 1
ATOM 4356 O O . ARG A 1 562 ? 29.225 32.067 -25.936 1.00 21.08 562 ARG A O 1
ATOM 4363 N N . PRO A 1 563 ? 27.028 31.652 -25.672 1.00 29.97 563 PRO A N 1
ATOM 4364 C CA . PRO A 1 563 ? 26.566 31.640 -27.057 1.00 29.97 563 PRO A CA 1
ATOM 4365 C C . PRO A 1 563 ? 26.554 33.018 -27.722 1.00 29.97 563 PRO A C 1
ATOM 4367 O O . PRO A 1 563 ? 25.992 33.975 -27.193 1.00 29.97 563 PRO A O 1
ATOM 4370 N N . THR A 1 564 ? 27.043 33.068 -28.955 1.00 24.61 564 THR A N 1
ATOM 4371 C CA . THR A 1 564 ? 26.575 34.012 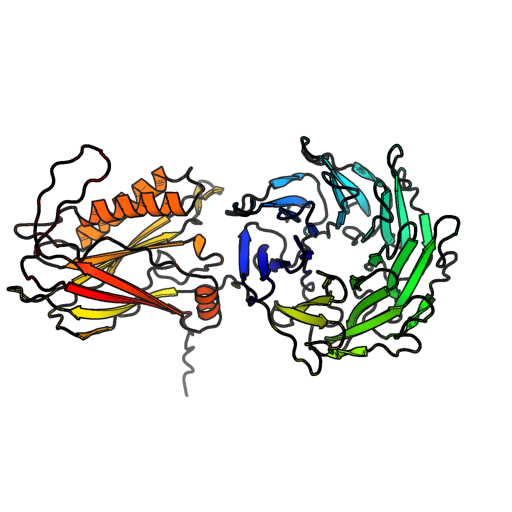-29.970 1.00 24.61 564 THR A CA 1
ATOM 4372 C C . THR A 1 564 ? 26.336 33.225 -31.252 1.00 24.61 564 THR A C 1
ATOM 4374 O O . THR A 1 564 ? 27.173 32.438 -31.688 1.00 24.61 564 THR A O 1
ATOM 4377 N N . SER A 1 565 ? 25.137 33.367 -31.810 1.00 27.75 565 SER A N 1
ATOM 4378 C CA . SER A 1 565 ? 24.715 32.669 -33.021 1.00 27.75 565 SER A CA 1
ATOM 4379 C C . SER A 1 565 ? 25.628 33.003 -34.203 1.00 27.75 565 SER A C 1
ATOM 4381 O O . SER A 1 565 ? 25.846 34.187 -34.466 1.00 27.75 565 SER A O 1
ATOM 4383 N N . PRO A 1 566 ? 26.033 32.014 -35.013 1.00 25.77 566 PRO A N 1
ATOM 4384 C CA . PRO A 1 566 ? 26.261 32.229 -36.425 1.00 25.77 566 PRO A CA 1
ATOM 4385 C C . PRO A 1 566 ? 25.022 31.777 -37.199 1.00 25.77 566 PRO A C 1
ATOM 4387 O O . PRO A 1 566 ? 24.473 30.695 -36.990 1.00 25.77 566 PRO A O 1
ATOM 4390 N N . VAL A 1 567 ? 24.585 32.647 -38.099 1.00 27.64 567 VAL A N 1
ATOM 4391 C CA . VAL A 1 567 ? 23.669 32.318 -39.187 1.00 27.64 567 VAL A CA 1
ATOM 4392 C C . VAL A 1 567 ? 24.335 31.249 -40.054 1.00 27.64 567 VAL A C 1
ATOM 4394 O O . VAL A 1 567 ? 25.445 31.462 -40.537 1.00 27.64 567 VAL A O 1
ATOM 4397 N N . TRP A 1 568 ? 23.652 30.124 -40.261 1.00 25.38 568 TRP A N 1
ATOM 4398 C CA . TRP A 1 568 ? 24.042 29.101 -41.229 1.00 25.38 568 TRP A CA 1
ATOM 4399 C C . TRP A 1 568 ? 23.082 29.134 -42.416 1.00 25.38 568 TRP A C 1
ATOM 4401 O O . TRP A 1 568 ? 21.870 28.996 -42.257 1.00 25.38 568 TRP A O 1
ATOM 4411 N N . THR A 1 569 ? 23.631 29.309 -43.612 1.00 23.83 569 THR A N 1
ATOM 4412 C CA . THR A 1 569 ? 22.970 28.965 -44.875 1.00 23.83 569 THR A CA 1
ATOM 4413 C C . THR A 1 569 ? 23.147 27.464 -45.139 1.00 23.83 569 THR A C 1
ATOM 4415 O O . THR A 1 569 ? 24.288 27.001 -45.086 1.00 23.83 569 THR A O 1
ATOM 4418 N N . PRO A 1 570 ? 22.084 26.695 -45.440 1.00 28.08 570 PRO A N 1
ATOM 4419 C CA . PRO A 1 570 ? 22.219 25.283 -45.781 1.00 28.08 570 PRO A CA 1
ATOM 4420 C C . PRO A 1 570 ? 22.708 25.117 -47.228 1.00 28.08 570 PRO A C 1
ATOM 4422 O O . PRO A 1 570 ? 22.184 25.757 -48.141 1.00 28.08 570 PRO A O 1
ATOM 4425 N N . ALA A 1 571 ? 23.678 24.226 -47.444 1.00 27.47 571 ALA A N 1
ATOM 4426 C CA . ALA A 1 571 ? 23.814 23.527 -48.719 1.00 27.47 571 ALA A CA 1
ATOM 4427 C C . ALA A 1 571 ? 22.814 22.358 -48.707 1.00 27.47 571 ALA A C 1
ATOM 4429 O O . ALA A 1 571 ? 22.678 21.665 -47.700 1.00 27.47 571 ALA A O 1
ATOM 4430 N N . SER A 1 572 ? 22.058 22.191 -49.788 1.00 31.66 572 SER A N 1
ATOM 4431 C CA . SER A 1 572 ? 21.000 21.190 -49.923 1.00 31.66 572 SER A CA 1
ATOM 4432 C C . SER A 1 572 ? 21.573 19.770 -50.008 1.00 31.66 572 SER A C 1
ATOM 4434 O O . SER A 1 572 ? 22.008 19.356 -51.080 1.00 31.66 572 SER A O 1
ATOM 4436 N N . GLY A 1 573 ? 21.538 19.032 -48.900 1.00 35.59 573 GLY A N 1
ATOM 4437 C CA . GLY A 1 573 ? 21.645 17.570 -48.857 1.00 35.59 573 GLY A CA 1
ATOM 4438 C C . GLY A 1 573 ? 20.389 16.996 -48.198 1.00 35.59 573 GLY A C 1
ATOM 4439 O O . GLY A 1 573 ? 19.875 17.590 -47.245 1.00 35.59 573 GLY A O 1
ATOM 4440 N N . ARG A 1 574 ? 19.837 15.900 -48.735 1.00 40.81 574 ARG A N 1
ATOM 4441 C CA . ARG A 1 574 ? 18.725 15.172 -48.098 1.00 40.81 574 ARG A CA 1
ATOM 4442 C C . ARG A 1 574 ? 19.246 14.486 -46.829 1.00 40.81 574 ARG A C 1
ATOM 4444 O O . ARG A 1 574 ? 20.384 14.040 -46.793 1.00 40.81 574 ARG A O 1
ATOM 4451 N N . GLN A 1 575 ? 18.435 14.478 -45.774 1.00 46.97 575 GLN A N 1
ATOM 4452 C CA . GLN A 1 575 ? 18.779 13.866 -44.487 1.00 46.97 575 GLN A CA 1
ATOM 4453 C C . GLN A 1 575 ? 18.304 12.412 -44.459 1.00 46.97 575 GLN A C 1
ATOM 4455 O O . GLN A 1 575 ? 17.147 12.154 -44.789 1.00 46.97 575 GLN A O 1
ATOM 4460 N N . HIS A 1 576 ? 19.158 11.500 -43.998 1.00 51.41 576 HIS A N 1
ATOM 4461 C CA . HIS A 1 576 ? 18.789 10.111 -43.740 1.00 51.41 576 HIS A CA 1
ATOM 4462 C C . HIS A 1 576 ? 17.851 10.007 -42.540 1.00 51.41 576 HIS A C 1
ATOM 4464 O O . HIS A 1 576 ? 18.089 10.640 -41.507 1.00 51.41 576 HIS A O 1
ATOM 4470 N N . GLY A 1 577 ? 16.806 9.183 -42.642 1.00 52.50 577 GLY A N 1
ATOM 4471 C CA . GLY A 1 577 ? 15.853 8.973 -41.556 1.00 52.50 577 GLY A CA 1
ATOM 4472 C C . GLY A 1 577 ? 15.393 7.524 -41.467 1.00 52.50 577 GLY A C 1
ATOM 4473 O O . GLY A 1 577 ? 14.757 7.030 -42.389 1.00 52.50 577 GLY A O 1
ATOM 4474 N N . CYS A 1 578 ? 15.628 6.866 -40.330 1.00 57.66 578 CYS A N 1
ATOM 4475 C CA . CYS A 1 578 ? 15.268 5.457 -40.114 1.00 57.66 578 CYS A CA 1
ATOM 4476 C C . CYS A 1 578 ? 14.675 5.220 -38.714 1.00 57.66 578 CYS A C 1
ATOM 4478 O O . CYS A 1 578 ? 14.890 6.002 -37.783 1.00 57.66 578 CYS A O 1
ATOM 4480 N N . ARG A 1 579 ? 13.900 4.141 -38.546 1.00 53.84 579 ARG A N 1
ATOM 4481 C CA . ARG A 1 579 ? 13.182 3.812 -37.303 1.00 53.84 579 ARG A CA 1
ATOM 4482 C C . ARG A 1 579 ? 13.270 2.316 -36.960 1.00 53.84 579 ARG A C 1
ATOM 4484 O O . ARG A 1 579 ? 12.619 1.513 -37.627 1.00 53.84 579 ARG A O 1
ATOM 4491 N N . PRO A 1 580 ? 13.987 1.920 -35.893 1.00 42.59 580 PRO A N 1
ATOM 4492 C CA . PRO A 1 580 ? 13.826 0.600 -35.290 1.00 42.59 580 PRO A CA 1
ATOM 4493 C C . PRO A 1 580 ? 12.615 0.536 -34.346 1.00 42.59 580 PRO A C 1
ATOM 4495 O O . PRO A 1 580 ? 12.375 1.447 -33.544 1.00 42.59 580 PRO A O 1
ATOM 4498 N N . ASP A 1 581 ? 11.895 -0.584 -34.406 1.00 45.84 581 ASP A N 1
ATOM 4499 C CA . ASP A 1 581 ? 10.775 -0.933 -33.533 1.00 45.84 581 ASP A CA 1
ATOM 4500 C C . ASP A 1 581 ? 11.153 -2.129 -32.646 1.00 45.84 581 ASP A C 1
ATOM 4502 O O . ASP A 1 581 ? 11.534 -3.199 -33.121 1.00 45.84 581 ASP A O 1
ATOM 4506 N N . VAL A 1 582 ? 11.046 -1.948 -31.332 1.00 50.59 582 VAL A N 1
ATOM 4507 C CA . VAL A 1 582 ? 11.364 -2.949 -30.310 1.00 50.59 582 VAL A CA 1
ATOM 4508 C C . VAL A 1 582 ? 10.067 -3.469 -29.699 1.00 50.59 582 VAL A C 1
ATOM 4510 O O . VAL A 1 582 ? 9.255 -2.692 -29.187 1.00 50.59 582 VAL A O 1
ATOM 4513 N N . ALA A 1 583 ? 9.896 -4.791 -29.717 1.00 45.09 583 ALA A N 1
ATOM 4514 C CA . ALA A 1 583 ? 8.773 -5.484 -29.104 1.00 45.09 583 ALA A CA 1
ATOM 4515 C C . ALA A 1 583 ? 9.151 -6.121 -27.764 1.00 45.09 583 ALA A C 1
ATOM 4517 O O . ALA A 1 583 ? 10.237 -6.675 -27.568 1.00 45.09 583 ALA A O 1
ATOM 4518 N N . LEU A 1 584 ? 8.191 -6.103 -26.847 1.00 57.16 584 LEU A N 1
ATOM 4519 C CA . LEU A 1 584 ? 8.280 -6.713 -25.532 1.00 57.16 584 LEU A CA 1
ATOM 4520 C C . LEU A 1 584 ? 7.145 -7.721 -25.358 1.00 57.16 584 LEU A C 1
ATOM 4522 O O . LEU A 1 584 ? 5.985 -7.322 -25.374 1.00 57.16 584 LEU A O 1
ATOM 4526 N N . ALA A 1 585 ? 7.448 -9.010 -25.178 1.00 49.81 585 ALA A N 1
ATOM 4527 C CA . ALA A 1 585 ? 6.428 -10.062 -25.117 1.00 49.81 585 ALA A CA 1
ATOM 4528 C C . ALA A 1 585 ? 6.814 -11.263 -24.236 1.00 49.81 585 ALA A C 1
ATOM 4530 O O . ALA A 1 585 ? 7.988 -11.617 -24.074 1.00 49.81 585 ALA A O 1
ATOM 4531 N N . ARG A 1 586 ? 5.799 -11.972 -23.727 1.00 42.72 586 ARG A N 1
ATOM 4532 C CA . ARG A 1 586 ? 5.940 -13.300 -23.109 1.00 42.72 586 ARG A CA 1
ATOM 4533 C C . ARG A 1 586 ? 5.589 -14.390 -24.123 1.00 42.72 586 ARG A C 1
ATOM 4535 O O . ARG A 1 586 ? 4.501 -14.392 -24.692 1.00 42.72 586 ARG A O 1
ATOM 4542 N N . ARG A 1 587 ? 6.480 -15.367 -24.325 1.00 43.66 587 ARG A N 1
ATOM 4543 C CA . ARG A 1 587 ? 6.212 -16.504 -25.221 1.00 43.66 587 ARG A CA 1
ATOM 4544 C C . ARG A 1 587 ? 5.160 -17.424 -24.588 1.00 43.66 587 ARG A C 1
ATOM 4546 O O . ARG A 1 587 ? 5.368 -17.920 -23.482 1.00 43.66 587 ARG A O 1
ATOM 4553 N N . ARG A 1 588 ? 4.058 -17.710 -25.290 1.00 36.91 588 ARG A N 1
ATOM 4554 C CA . ARG A 1 588 ? 3.228 -18.887 -24.979 1.00 36.91 588 ARG A CA 1
ATOM 4555 C C . ARG A 1 588 ? 3.987 -20.116 -25.469 1.00 36.91 588 ARG A C 1
ATOM 4557 O O . ARG A 1 588 ? 4.242 -20.235 -26.667 1.00 36.91 588 ARG A O 1
ATOM 4564 N N . SER A 1 589 ? 4.373 -21.021 -24.571 1.00 32.38 589 SER A N 1
ATOM 4565 C CA . SER A 1 589 ? 4.789 -22.351 -25.004 1.00 32.38 589 SER A CA 1
ATOM 4566 C C . SER A 1 589 ? 3.565 -23.023 -25.625 1.00 32.38 589 SER A C 1
ATOM 4568 O O . SER A 1 589 ? 2.581 -23.316 -24.952 1.00 32.38 589 SER A O 1
ATOM 4570 N N . CYS A 1 590 ? 3.588 -23.230 -26.939 1.00 28.80 590 CYS A N 1
ATOM 4571 C CA . CYS A 1 590 ? 2.689 -24.199 -27.541 1.00 28.80 590 CYS A CA 1
ATOM 4572 C C . CYS A 1 590 ? 3.174 -25.572 -27.072 1.00 28.80 590 CYS A C 1
ATOM 4574 O O . CYS A 1 590 ? 4.136 -26.110 -27.619 1.00 28.80 590 CYS A O 1
ATOM 4576 N N . SER A 1 591 ? 2.560 -26.126 -26.025 1.00 31.23 591 SER A N 1
ATOM 4577 C CA . SER A 1 591 ? 2.645 -27.561 -25.784 1.00 31.23 591 SER A CA 1
ATOM 4578 C C . SER A 1 591 ? 1.975 -28.236 -26.978 1.00 31.23 591 SER A C 1
ATOM 4580 O O . SER A 1 591 ? 0.766 -28.139 -27.186 1.00 31.23 591 SER A O 1
ATOM 4582 N N . GLY A 1 592 ? 2.791 -28.846 -27.835 1.00 30.09 592 GLY A N 1
ATOM 4583 C CA . GLY A 1 592 ? 2.319 -29.618 -28.972 1.00 30.09 592 GLY A CA 1
ATOM 4584 C C . GLY A 1 592 ? 1.464 -30.780 -28.484 1.00 30.09 592 GLY A C 1
ATOM 4585 O O . GLY A 1 592 ? 1.985 -31.830 -28.114 1.00 30.09 592 GLY A O 1
ATOM 4586 N N . GLY A 1 593 ? 0.145 -30.596 -28.498 1.00 27.83 593 GLY A N 1
ATOM 4587 C CA . GLY A 1 593 ? -0.806 -31.691 -28.445 1.00 27.83 593 GLY A CA 1
ATOM 4588 C C . GLY A 1 593 ? -0.623 -32.541 -29.696 1.00 27.83 593 GLY A C 1
ATOM 4589 O O . GLY A 1 593 ? -1.090 -32.181 -30.776 1.00 27.83 593 GLY A O 1
ATOM 4590 N N . ARG A 1 594 ? 0.089 -33.665 -29.564 1.00 30.58 594 ARG A N 1
ATOM 4591 C CA . ARG A 1 594 ? 0.068 -34.730 -30.568 1.00 30.58 594 ARG A CA 1
ATOM 4592 C C . ARG A 1 594 ? -1.373 -35.217 -30.690 1.00 30.58 594 ARG A C 1
ATOM 4594 O O . ARG A 1 594 ? -1.884 -35.863 -29.784 1.00 30.58 594 ARG A O 1
ATOM 4601 N N . ARG A 1 595 ? -1.998 -34.944 -31.835 1.00 34.56 595 ARG A N 1
ATOM 4602 C CA . ARG A 1 595 ? -3.086 -35.782 -32.336 1.00 34.56 595 ARG A CA 1
ATOM 4603 C C . ARG A 1 595 ? -2.502 -37.149 -32.694 1.00 34.56 595 ARG A C 1
ATOM 4605 O O . ARG A 1 595 ? -1.705 -37.237 -33.629 1.00 34.56 595 ARG A O 1
ATOM 4612 N N . ARG A 1 596 ? -2.912 -38.183 -31.968 1.00 35.53 596 ARG A 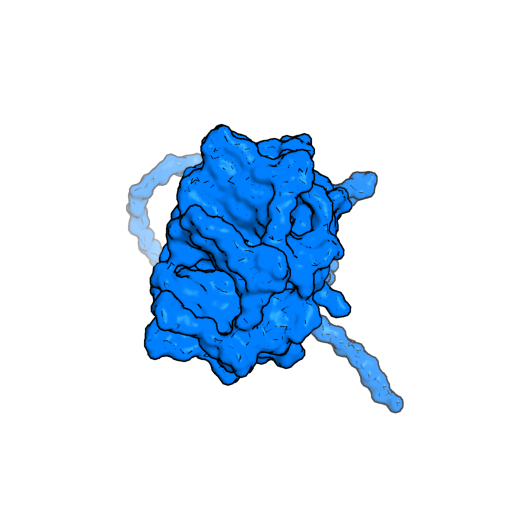N 1
ATOM 4613 C CA . ARG A 1 596 ? -3.359 -39.459 -32.531 1.00 35.53 596 ARG A CA 1
ATOM 4614 C C . ARG A 1 596 ? -4.517 -39.963 -31.696 1.00 35.53 596 ARG A C 1
ATOM 4616 O O . ARG A 1 596 ? -4.392 -39.873 -30.457 1.00 35.53 596 ARG A O 1
#

Foldseek 3Di:
DDDFAAKEWEFLAFQKIKIWTQACQQFIWIWMGGHPDAIDTLFTLAARAHHSQHKYWYNLHRQKIKIWWQHPQRFIWIWMGGPPDRICCHPNNTHTLAAHADGSQDKYWDDLHRFKIKIWWQGPQRFIWIWMGGVVDDICCHPNNIHTLAAHAPGSQDKEWEHLHRFKIKIWWQGPQRWIWIWMDGPPDDICCHPNNIHTLGAHAPGSQDKYWYRLHRQKIKIWWQGPQRFIWIWMGGPPDDICCHPNNTHTLAAHAPGSQDKEKDDLHRQKIKIWWQHPQRWIWIWMGGVPDGICCHVNNIHTLGAHAHGSWDKYWDRSHHQKIKIWTQHPVRFIWIWMGGPPDDICCHPNNIHTRDGHQNQDFKFKFFFKKWWADDFPDDAAWFKKKKKKKKQQQAWDDDPNDTDRQIAIAIDMFTRPTRHDHGDMDGGPDQTRPPVVRDTGGDRHLLSMKMKMWMKTDDFFDVVQLRVQLRVQLSVLSVVCPVPPDSVVSNVSSQVSNQVSQPDARGDDDGIGTQAGIDIDGDHRVQSVCASVFHKDKDKDKGKHDPDDDDDDDDDDDDDDDDDDDDDDGDITMMMTMMMMHDDDPPPDPDDD

Secondary structure (DSSP, 8-state):
-PPPPP-EEE-SSTTEEEEEEE-TTS-EEEEEEETTS--EEEEE----PPTT---EEE-SSTTEEEEEEE-TTS-EEEEEEETTS--TTGGG-PEE------TT---EEE-SSTTEEEEEEE-TTS-EEEEEEETTS--TTTTT-PEEEE----TT---EEE-SSTTEEEEEEE-TTS-EEEEEEETTS--TTGGG-PEEEE----TTPPEEEE-SSTTEEEEEEE-TTS-EEEEEEETTS--TTGGG-PEE------TT---EEE-SSTTEEEEEEE-TTS-EEEEEEETTS--TTGGG-PEE------TT--EEEE-SSTTEEEEEEE-TTS-EEEEEEETTS--TTGGG-PEEPPPPP---EEEEEEEEEEEEE----SS---EEEEEEEEETT-EEEETTEEEE--EEEEEEE----S--TT-EEEPP--B-TTSSSS-EE-S-GGGEEEEEEEEE-SSS-HHHHHHHHHHHHHHHHHHTTT---HHHHHHHHHHHHHHHHTS--SSSS---BSSS-EE----HHHHHHHHTT-EEEEE--EEE-----PPP--------PPP-PPP--PPEEEEEEEEEEPPP--------

Organism: NCBI:txid1076125